Protein AF-0000000073278052 (afdb_homodimer)

Organism: Clostridium novyi (strain NT) (NCBI:txid386415)

Sequence (400 aa):
MNHIVDIFSGRNGESINKLKRSAVMILLIEEENDLYLILEKRALTLRKQPGDISLPGGGIEIGETPRQAAIRETFEELNIEKENIEVIGEMDYFITSFDSVIYPFVGTIKNFNGFPNRNEDEVAEVFKVPVKFFLENKPEEHEVLIKQHFKEDFPFDKIVNGKNYKFSQKTFNQYFYTYNEHVIWGITATILKRFADLIKMNHIVDIFSGRNGESINKLKRSAVMILLIEEENDLYLILEKRALTLRKQPGDISLPGGGIEIGETPRQAAIRETFEELNIEKENIEVIGEMDYFITSFDSVIYPFVGTIKNFNGFPNRNEDEVAEVFKVPVKFFLENKPEEHEVLIKQHFKEDFPFDKIVNGKNYKFSQKTFNQYFYTYNEHVIWGITATILKRFADLIK

Secondary structure (DSSP, 8-state):
-HHHHHHHTTPPP-BSS--EEEEEEEEEEEETTEEEEEEEEEPTT-SSSTT-EE-SEEEPPTT--HHHHHHHHHHHHH---GGGEEEEEEPPBEE-TTSEEEEEEEEEETT----TT--TTTEEEEEEEEHHHHHH-PPEEEEEEEEEEE-TT--GGGSTTGGG----EEEEEEEEEEETTEEEEHHHHHHHHHHHHHH-/-HHHHHHHTTPPP-BSS--EEEEEEEEEEEETTEEEEEEEEEPTT-SSSTT-EE-SEEEPPTT--HHHHHHHHHHHHH---GGGEEEEEEPPBEEETTTEEEEEEEEEETT----TT--TTTEEEEEEEEHHHHHH-PPEEEEEEEEEEE-TT--GGGSTTGGG----EEEEEEEEEEETTEEEEHHHHHHHHHHHHHH-

Structure (mmCIF, N/CA/C/O backbone):
data_AF-0000000073278052-model_v1
#
loop_
_entity.id
_entity.type
_entity.pdbx_description
1 polymer 'Phosphohydrolase (MutT family protein)'
#
loop_
_atom_site.group_PDB
_atom_site.id
_atom_site.type_symbol
_atom_site.label_atom_id
_atom_site.label_alt_id
_atom_site.label_comp_id
_atom_site.label_asym_id
_atom_site.label_entity_id
_atom_site.label_seq_id
_atom_site.pdbx_PDB_ins_code
_atom_site.Cartn_x
_atom_site.Cartn_y
_atom_site.Cartn_z
_atom_site.occupancy
_atom_site.B_iso_or_equiv
_atom_site.auth_seq_id
_atom_site.auth_comp_id
_atom_site.auth_asym_id
_atom_site.auth_atom_id
_atom_site.pdbx_PDB_model_num
ATOM 1 N N . MET A 1 1 ? 13.352 -20.641 -23.266 1 83.31 1 MET A N 1
ATOM 2 C CA . MET A 1 1 ? 14.133 -20.266 -22.094 1 83.31 1 MET A CA 1
ATOM 3 C C . MET A 1 1 ? 15.039 -19.062 -22.391 1 83.31 1 MET A C 1
ATOM 5 O O . MET A 1 1 ? 15.086 -18.109 -21.609 1 83.31 1 MET A O 1
ATOM 9 N N . ASN A 1 2 ? 15.594 -19.047 -23.562 1 72 2 ASN A N 1
ATOM 10 C CA . ASN A 1 2 ? 16.516 -17.969 -23.906 1 72 2 ASN A CA 1
ATOM 11 C C . ASN A 1 2 ? 15.812 -16.609 -23.938 1 72 2 ASN A C 1
ATOM 13 O O . ASN A 1 2 ? 16.359 -15.617 -23.438 1 72 2 ASN A O 1
ATOM 17 N N . HIS A 1 3 ? 14.648 -16.641 -24.469 1 79.19 3 HIS A N 1
ATOM 18 C CA . HIS A 1 3 ? 13.867 -15.406 -24.516 1 79.19 3 HIS A CA 1
ATOM 19 C C . HIS A 1 3 ? 13.531 -14.891 -23.125 1 79.19 3 HIS A C 1
ATOM 21 O O . HIS A 1 3 ? 13.656 -13.695 -22.844 1 79.19 3 HIS A O 1
ATOM 27 N N . ILE A 1 4 ? 13.258 -15.75 -22.25 1 79.12 4 ILE A N 1
ATOM 28 C CA . ILE A 1 4 ? 12.891 -15.398 -20.891 1 79.12 4 ILE A CA 1
ATOM 29 C C . ILE A 1 4 ? 14.117 -14.875 -20.141 1 79.12 4 ILE A C 1
ATOM 31 O O . ILE A 1 4 ? 14.039 -13.891 -19.406 1 79.12 4 ILE A O 1
ATOM 35 N N . VAL A 1 5 ? 15.242 -15.523 -20.375 1 76.56 5 VAL A N 1
ATOM 36 C CA . VAL A 1 5 ? 16.5 -15.094 -19.766 1 76.56 5 VAL A CA 1
ATOM 37 C C . VAL A 1 5 ? 16.828 -13.672 -20.219 1 76.56 5 VAL A C 1
ATOM 39 O O . VAL A 1 5 ? 17.219 -12.828 -19.391 1 76.56 5 VAL A O 1
ATOM 42 N N . ASP A 1 6 ? 16.547 -13.414 -21.438 1 77.06 6 ASP A N 1
ATOM 43 C CA . ASP A 1 6 ? 16.844 -12.094 -22 1 77.06 6 ASP A CA 1
ATOM 44 C C . ASP A 1 6 ? 15.969 -11.023 -21.359 1 77.06 6 ASP A C 1
ATOM 46 O O . ASP A 1 6 ? 16.422 -9.898 -21.125 1 77.06 6 ASP A O 1
ATOM 50 N N . ILE A 1 7 ? 14.805 -11.398 -21.062 1 77 7 ILE A N 1
ATOM 51 C CA . ILE A 1 7 ? 13.844 -10.445 -20.531 1 77 7 ILE A CA 1
ATOM 52 C C . ILE A 1 7 ? 14.156 -10.156 -19.062 1 77 7 ILE A C 1
ATOM 54 O O . ILE A 1 7 ? 14.078 -9.008 -18.609 1 77 7 ILE A O 1
ATOM 58 N N . PHE A 1 8 ? 14.539 -11.117 -18.344 1 79.62 8 PHE A N 1
ATOM 59 C CA . PHE A 1 8 ? 14.555 -10.961 -16.891 1 79.62 8 PHE A CA 1
ATOM 60 C C . PHE A 1 8 ? 15.984 -10.875 -16.375 1 79.62 8 PHE A C 1
ATOM 62 O O . PHE A 1 8 ? 16.203 -10.492 -15.227 1 79.62 8 PHE A O 1
ATOM 69 N N . SER A 1 9 ? 16.875 -11.266 -17.297 1 73 9 SER A N 1
ATOM 70 C CA . SER A 1 9 ? 18.25 -11.195 -16.844 1 73 9 SER A CA 1
ATOM 71 C C . SER A 1 9 ? 18.656 -9.758 -16.516 1 73 9 SER A C 1
ATOM 73 O O . SER A 1 9 ? 18.5 -8.859 -17.359 1 73 9 SER A O 1
ATOM 75 N N . GLY A 1 10 ? 19.016 -9.508 -15.328 1 67.94 10 GLY A N 1
ATOM 76 C CA . GLY A 1 10 ? 19.484 -8.188 -14.93 1 67.94 10 GLY A CA 1
ATOM 77 C C . GLY A 1 10 ? 18.344 -7.215 -14.664 1 67.94 10 GLY A C 1
ATOM 78 O O . GLY A 1 10 ? 18.578 -6.023 -14.453 1 67.94 10 GLY A O 1
ATOM 79 N N . ARG A 1 11 ? 17.156 -7.688 -14.906 1 70.19 11 ARG A N 1
ATOM 80 C CA . ARG A 1 11 ? 16.016 -6.82 -14.672 1 70.19 11 ARG A CA 1
ATOM 81 C C . ARG A 1 11 ? 15.852 -6.508 -13.188 1 70.19 11 ARG A C 1
ATOM 83 O O . ARG A 1 11 ? 15.977 -7.398 -12.344 1 70.19 11 ARG A O 1
ATOM 90 N N . ASN A 1 12 ? 15.797 -5.125 -12.883 1 66.38 12 ASN A N 1
ATOM 91 C CA . ASN A 1 12 ? 15.438 -4.711 -11.531 1 66.38 12 ASN A CA 1
ATOM 92 C C . ASN A 1 12 ? 13.938 -4.484 -11.383 1 66.38 12 ASN A C 1
ATOM 94 O O . ASN A 1 12 ? 13.344 -3.74 -12.164 1 66.38 12 ASN A O 1
ATOM 98 N N . GLY A 1 13 ? 13.367 -5.199 -10.539 1 69.69 13 GLY A N 1
ATOM 99 C CA . GLY A 1 13 ? 11.93 -5.09 -10.328 1 69.69 13 GLY A CA 1
ATOM 100 C C . GLY A 1 13 ? 11.5 -3.699 -9.898 1 69.69 13 GLY A C 1
ATOM 101 O O . GLY A 1 13 ? 12.211 -3.023 -9.148 1 69.69 13 GLY A O 1
ATOM 102 N N . GLU A 1 14 ? 10.438 -3.223 -10.531 1 70.81 14 GLU A N 1
ATOM 103 C CA . GLU A 1 14 ? 9.797 -1.98 -10.109 1 70.81 14 GLU A CA 1
ATOM 104 C C . GLU A 1 14 ? 8.422 -2.244 -9.5 1 70.81 14 GLU A C 1
ATOM 106 O O . GLU A 1 14 ? 7.953 -3.385 -9.484 1 70.81 14 GLU A O 1
ATOM 111 N N . SER A 1 15 ? 7.898 -1.279 -8.852 1 71.81 15 SER A N 1
ATOM 112 C CA . SER A 1 15 ? 6.562 -1.442 -8.297 1 71.81 15 SER A CA 1
ATOM 113 C C . SER A 1 15 ? 5.508 -1.551 -9.391 1 71.81 15 SER A C 1
ATOM 115 O O . SER A 1 15 ? 5.543 -0.801 -10.367 1 71.81 15 SER A O 1
ATOM 117 N N . ILE A 1 16 ? 4.738 -2.492 -9.266 1 70.5 16 ILE A N 1
ATOM 118 C CA . ILE A 1 16 ? 3.639 -2.686 -10.203 1 70.5 16 ILE A CA 1
ATOM 119 C C . ILE A 1 16 ? 2.561 -1.63 -9.961 1 70.5 16 ILE A C 1
ATOM 121 O O . ILE A 1 16 ? 1.947 -1.134 -10.914 1 70.5 16 ILE A O 1
ATOM 125 N N . ASN A 1 17 ? 2.535 -1.277 -8.664 1 74.62 17 ASN A N 1
ATOM 126 C CA . ASN A 1 17 ? 1.519 -0.282 -8.336 1 74.62 17 ASN A CA 1
ATOM 127 C C . ASN A 1 17 ? 1.872 1.089 -8.906 1 74.62 17 ASN A C 1
ATOM 129 O O . ASN A 1 17 ? 3.031 1.503 -8.867 1 74.62 17 ASN A O 1
ATOM 133 N N . LYS A 1 18 ? 0.975 1.658 -9.656 1 82.56 18 LYS A N 1
ATOM 134 C CA . LYS A 1 18 ? 1.099 3.086 -9.938 1 82.56 18 LYS A CA 1
ATOM 135 C C . LYS A 1 18 ? 0.653 3.924 -8.742 1 82.56 18 LYS A C 1
ATOM 137 O O . LYS A 1 18 ? -0.519 4.289 -8.641 1 82.56 18 LYS A O 1
ATOM 142 N N . LEU A 1 19 ? 1.589 4.18 -7.879 1 88.06 19 LEU A N 1
ATOM 143 C CA . LEU A 1 19 ? 1.278 4.895 -6.645 1 88.06 19 LEU A CA 1
ATOM 144 C C . LEU A 1 19 ? 1.277 6.402 -6.879 1 88.06 19 LEU A C 1
ATOM 146 O O . LEU A 1 19 ? 2.201 6.941 -7.496 1 88.06 19 LEU A O 1
ATOM 150 N N . LYS A 1 20 ? 0.217 7.105 -6.512 1 93.31 20 LYS A N 1
ATOM 151 C CA . LYS A 1 20 ? 0.249 8.562 -6.422 1 93.31 20 LYS A CA 1
ATOM 152 C C . LYS A 1 20 ? 1.218 9.031 -5.34 1 93.31 20 LYS A C 1
ATOM 154 O O . LYS A 1 20 ? 1.174 8.539 -4.211 1 93.31 20 LYS A O 1
ATOM 159 N N . ARG A 1 21 ? 2.135 9.891 -5.723 1 95.19 21 ARG A N 1
ATOM 160 C CA . ARG A 1 21 ? 3.148 10.359 -4.785 1 95.19 21 ARG A CA 1
ATOM 161 C C . ARG A 1 21 ? 2.904 11.812 -4.398 1 95.19 21 ARG A C 1
ATOM 163 O O . ARG A 1 21 ? 2.727 12.672 -5.266 1 95.19 21 ARG A O 1
ATOM 170 N N . SER A 1 22 ? 2.859 12.047 -3.139 1 97.44 22 SER A N 1
ATOM 171 C CA . SER A 1 22 ? 2.676 13.406 -2.637 1 97.44 22 SER A CA 1
ATOM 172 C C . SER A 1 22 ? 3.68 13.734 -1.535 1 97.44 22 SER A C 1
ATOM 174 O O . SER A 1 22 ? 4.223 12.828 -0.898 1 97.44 22 SER A O 1
ATOM 176 N N . ALA A 1 23 ? 3.959 14.938 -1.367 1 97.5 23 ALA A N 1
ATOM 177 C CA . ALA A 1 23 ? 4.84 15.43 -0.311 1 97.5 23 ALA A CA 1
ATOM 178 C C . ALA A 1 23 ? 4.184 16.578 0.457 1 97.5 23 ALA A C 1
ATOM 180 O O . ALA A 1 23 ? 3.477 17.391 -0.128 1 97.5 23 ALA A O 1
ATOM 181 N N . VAL A 1 24 ? 4.434 16.547 1.756 1 98.06 24 VAL A N 1
ATOM 182 C CA . VAL A 1 24 ? 3.857 17.578 2.602 1 98.06 24 VAL A CA 1
ATOM 183 C C . VAL A 1 24 ? 4.93 18.141 3.527 1 98.06 24 VAL A C 1
ATOM 185 O O . VAL A 1 24 ? 5.977 17.531 3.727 1 98.06 24 VAL A O 1
ATOM 188 N N . MET A 1 25 ? 4.688 19.344 4.094 1 97 25 MET A N 1
ATOM 189 C CA . MET A 1 25 ? 5.668 20.047 4.91 1 97 25 MET A CA 1
ATOM 190 C C . MET A 1 25 ? 5.078 20.438 6.262 1 97 25 MET A C 1
ATOM 192 O O . MET A 1 25 ? 4.07 21.156 6.316 1 97 25 MET A O 1
ATOM 196 N N . ILE A 1 26 ? 5.641 19.844 7.312 1 97.06 26 ILE A N 1
ATOM 197 C CA . ILE A 1 26 ? 5.426 20.422 8.641 1 97.06 26 ILE A CA 1
ATOM 198 C C . ILE A 1 26 ? 6.27 21.672 8.797 1 97.06 26 ILE A C 1
ATOM 200 O O . ILE A 1 26 ? 7.457 21.594 9.125 1 97.06 26 ILE A O 1
ATOM 204 N N . LEU A 1 27 ? 5.668 22.75 8.617 1 95.62 27 LEU A N 1
ATOM 205 C CA . LEU A 1 27 ? 6.355 24.047 8.641 1 95.62 27 LEU A CA 1
ATOM 206 C C . LEU A 1 27 ? 6.316 24.656 10.031 1 95.62 27 LEU A C 1
ATOM 208 O O . LEU A 1 27 ? 5.242 24.922 10.57 1 95.62 27 LEU A O 1
ATOM 212 N N . LEU A 1 28 ? 7.508 24.891 10.594 1 95.19 28 LEU A N 1
ATOM 213 C CA . LEU A 1 28 ? 7.629 25.359 11.969 1 95.19 28 LEU A CA 1
ATOM 214 C C . LEU A 1 28 ? 8.086 26.812 11.992 1 95.19 28 LEU A C 1
ATOM 216 O O . LEU A 1 28 ? 8.945 27.219 11.203 1 95.19 28 LEU A O 1
ATOM 220 N N . ILE A 1 29 ? 7.484 27.516 12.875 1 92.38 29 ILE A N 1
ATOM 221 C CA . ILE A 1 29 ? 7.914 28.891 13.117 1 92.38 29 ILE A CA 1
ATOM 222 C C . ILE A 1 29 ? 8.039 29.125 14.617 1 92.38 29 ILE A C 1
ATOM 224 O O . ILE A 1 29 ? 7.297 28.547 15.414 1 92.38 29 ILE A O 1
ATOM 228 N N . GLU A 1 30 ? 8.969 29.953 14.969 1 89.75 30 GLU A N 1
ATOM 229 C CA . GLU A 1 30 ? 9.164 30.344 16.359 1 89.75 30 GLU A CA 1
ATOM 230 C C . GLU A 1 30 ? 8.656 31.766 16.625 1 89.75 30 GLU A C 1
ATOM 232 O O . GLU A 1 30 ? 8.992 32.688 15.883 1 89.75 30 GLU A O 1
ATOM 237 N N . GLU A 1 31 ? 7.762 31.859 17.547 1 87.69 31 GLU A N 1
ATOM 238 C CA . GLU A 1 31 ? 7.266 33.156 18 1 87.69 31 GLU A CA 1
ATOM 239 C C . GLU A 1 31 ? 7.266 33.25 19.531 1 87.69 31 GLU A C 1
ATOM 241 O O . GLU A 1 31 ? 6.66 32.406 20.203 1 87.69 31 GLU A O 1
ATOM 246 N N . GLU A 1 32 ? 7.922 34.344 20.094 1 87.38 32 GLU A N 1
ATOM 247 C CA . GLU A 1 32 ? 7.945 34.625 21.531 1 87.38 32 GLU A CA 1
ATOM 248 C C . GLU A 1 32 ? 8.352 33.375 22.312 1 87.38 32 GLU A C 1
ATOM 250 O O . GLU A 1 32 ? 7.684 33 23.281 1 87.38 32 GLU A O 1
ATOM 255 N N . ASN A 1 33 ? 9.25 32.656 21.859 1 85.88 33 ASN A N 1
ATOM 256 C CA . ASN A 1 33 ? 9.867 31.516 22.5 1 85.88 33 ASN A CA 1
ATOM 257 C C . ASN A 1 33 ? 8.969 30.281 22.453 1 85.88 33 ASN A C 1
ATOM 259 O O . ASN A 1 33 ? 9.156 29.344 23.234 1 85.88 33 ASN A O 1
ATOM 263 N N . ASP A 1 34 ? 7.922 30.438 21.641 1 91.75 34 ASP A N 1
ATOM 264 C CA . ASP A 1 34 ? 7.078 29.266 21.406 1 91.75 34 ASP A CA 1
ATOM 265 C C . ASP A 1 34 ? 7.184 28.781 19.969 1 91.75 34 ASP A C 1
ATOM 267 O O . ASP A 1 34 ? 7.441 29.578 19.062 1 91.75 34 ASP A O 1
ATOM 271 N N . LEU A 1 35 ? 7.02 27.484 19.844 1 94 35 LEU A N 1
ATOM 272 C CA . LEU A 1 35 ? 7.074 26.859 18.516 1 94 35 LEU A CA 1
ATOM 273 C C . LEU A 1 35 ? 5.676 26.578 17.984 1 94 35 LEU A C 1
ATOM 275 O O . LEU A 1 35 ? 4.824 26.062 18.719 1 94 35 LEU A O 1
ATOM 279 N N . TYR A 1 36 ? 5.457 27.031 16.75 1 95.12 36 TYR A N 1
ATOM 280 C CA . TYR A 1 36 ? 4.172 26.812 16.109 1 95.12 36 TYR A CA 1
ATOM 281 C C . TYR A 1 36 ? 4.344 26.047 14.797 1 95.12 36 TYR A C 1
ATOM 283 O O . TYR A 1 36 ? 5.422 26.062 14.203 1 95.12 36 TYR A O 1
ATOM 291 N N . LEU A 1 37 ? 3.328 25.297 14.406 1 96 37 LEU A N 1
ATOM 292 C CA . LEU A 1 37 ? 3.311 24.734 13.055 1 96 37 LEU A CA 1
ATOM 293 C C . LEU A 1 37 ? 2.15 25.312 12.25 1 96 37 LEU A C 1
ATOM 295 O O . LEU A 1 37 ? 1.126 25.703 12.812 1 96 37 LEU A O 1
ATOM 299 N N . ILE A 1 38 ? 2.324 25.359 10.938 1 95.81 38 ILE A N 1
ATOM 300 C CA . ILE A 1 38 ? 1.392 26.016 10.023 1 95.81 38 ILE A CA 1
ATOM 301 C C . ILE A 1 38 ? 0.463 24.984 9.398 1 95.81 38 ILE A C 1
ATOM 303 O O . ILE A 1 38 ? 0.918 23.938 8.922 1 95.81 38 ILE A O 1
ATOM 307 N N . LEU A 1 39 ? -0.826 25.25 9.422 1 97.56 39 LEU A N 1
ATOM 308 C CA . LEU A 1 39 ? -1.84 24.422 8.766 1 97.56 39 LEU A CA 1
ATOM 309 C C . LEU A 1 39 ? -2.703 25.266 7.836 1 97.56 39 LEU A C 1
ATOM 311 O O . LEU A 1 39 ? -2.77 26.484 7.977 1 97.56 39 LEU A O 1
ATOM 315 N N . GLU A 1 40 ? -3.268 24.594 6.898 1 97.06 40 GLU A N 1
ATOM 316 C CA . GLU A 1 40 ? -4.148 25.234 5.926 1 97.06 40 GLU A CA 1
ATOM 317 C C . GLU A 1 40 ? -5.516 24.562 5.891 1 97.06 40 GLU A C 1
ATOM 319 O O . GLU A 1 40 ? -5.621 23.344 6.086 1 97.06 40 GLU A O 1
ATOM 324 N N . LYS A 1 41 ? -6.504 25.406 5.691 1 96.94 41 LYS A N 1
ATOM 325 C CA . LYS A 1 41 ? -7.82 24.891 5.324 1 96.94 41 LYS A CA 1
ATOM 326 C C . LYS A 1 41 ? -8.031 24.938 3.814 1 96.94 41 LYS A C 1
ATOM 328 O O . LYS A 1 41 ? -7.883 25.984 3.193 1 96.94 41 LYS A O 1
ATOM 333 N N . ARG A 1 42 ? -8.344 23.781 3.262 1 96.38 42 ARG A N 1
ATOM 334 C CA . ARG A 1 42 ? -8.539 23.719 1.816 1 96.38 42 ARG A CA 1
ATOM 335 C C . ARG A 1 42 ? -9.805 24.453 1.398 1 96.38 42 ARG A C 1
ATOM 337 O O . ARG A 1 42 ? -10.82 24.375 2.086 1 96.38 42 ARG A O 1
ATOM 344 N N . ALA A 1 43 ? -9.688 25.094 0.263 1 95.19 43 ALA A N 1
ATOM 345 C CA . ALA A 1 43 ? -10.844 25.828 -0.246 1 95.19 43 ALA A CA 1
ATOM 346 C C . ALA A 1 43 ? -12.023 24.891 -0.477 1 95.19 43 ALA A C 1
ATOM 348 O O . ALA A 1 43 ? -11.844 23.734 -0.885 1 95.19 43 ALA A O 1
ATOM 349 N N . LEU A 1 44 ? -13.203 25.391 -0.249 1 93.12 44 LEU A N 1
ATOM 350 C CA . LEU A 1 44 ? -14.406 24.578 -0.37 1 93.12 44 LEU A CA 1
ATOM 351 C C . LEU A 1 44 ? -14.703 24.25 -1.831 1 93.12 44 LEU A C 1
ATOM 353 O O . LEU A 1 44 ? -15.461 23.328 -2.125 1 93.12 44 LEU A O 1
ATOM 357 N N . THR A 1 45 ? -14.078 25 -2.67 1 90.94 45 THR A N 1
ATOM 358 C CA . THR A 1 45 ? -14.344 24.844 -4.098 1 90.94 45 THR A CA 1
ATOM 359 C C . THR A 1 45 ? -13.531 23.703 -4.68 1 90.94 45 THR A C 1
ATOM 361 O O . THR A 1 45 ? -13.766 23.266 -5.809 1 90.94 45 THR A O 1
ATOM 364 N N . LEU A 1 46 ? -12.602 23.234 -3.912 1 90.88 46 LEU A N 1
ATOM 365 C CA . LEU A 1 46 ? -11.758 22.141 -4.395 1 90.88 46 LEU A CA 1
ATOM 366 C C . LEU A 1 46 ? -12.562 20.859 -4.543 1 90.88 46 LEU A C 1
ATOM 368 O O . LEU A 1 46 ? -13.508 20.625 -3.781 1 90.88 46 LEU A O 1
ATOM 372 N N . ARG A 1 47 ? -12.203 20.094 -5.527 1 85.06 47 ARG A N 1
ATOM 373 C CA . ARG A 1 47 ? -12.852 18.812 -5.793 1 85.06 47 ARG A CA 1
ATOM 374 C C . ARG A 1 47 ? -12.461 17.766 -4.758 1 85.06 47 ARG A C 1
ATOM 376 O O . ARG A 1 47 ? -13.297 16.984 -4.301 1 85.06 47 ARG A O 1
ATOM 383 N N . LYS A 1 48 ? -11.25 17.875 -4.332 1 87.69 48 LYS A N 1
ATOM 384 C CA . LYS A 1 48 ? -10.742 16.875 -3.404 1 87.69 48 LYS A CA 1
ATOM 385 C C . LYS A 1 48 ? -10.602 17.453 -1.997 1 87.69 48 LYS A C 1
ATOM 387 O O . LYS A 1 48 ? -9.938 18.469 -1.8 1 87.69 48 LYS A O 1
ATOM 392 N N . GLN A 1 49 ? -11.234 16.797 -1.043 1 93.88 49 GLN A N 1
ATOM 393 C CA . GLN A 1 49 ? -11.117 17.078 0.381 1 93.88 49 GLN A CA 1
ATOM 394 C C . GLN A 1 49 ? -11.375 18.562 0.663 1 93.88 49 GLN A C 1
ATOM 396 O O . GLN A 1 49 ? -10.578 19.219 1.327 1 93.88 49 GLN A O 1
ATOM 401 N N . PRO A 1 50 ? -12.57 19.016 0.188 1 94.94 50 PRO A N 1
ATOM 402 C CA . PRO A 1 50 ? -12.906 20.422 0.442 1 94.94 50 PRO A CA 1
ATOM 403 C C . PRO A 1 50 ? -13.078 20.734 1.928 1 94.94 50 PRO A C 1
ATOM 405 O O . PRO A 1 50 ? -13.797 20.016 2.633 1 94.94 50 PRO A O 1
ATOM 408 N N . GLY A 1 51 ? -12.383 21.766 2.318 1 95.75 51 GLY A N 1
ATOM 409 C CA . GLY A 1 51 ? -12.555 22.25 3.674 1 95.75 51 GLY A CA 1
ATOM 410 C C . GLY A 1 51 ? -11.711 21.516 4.691 1 95.75 51 GLY A C 1
ATOM 411 O O . GLY A 1 51 ? -11.695 21.875 5.871 1 95.75 51 GLY A O 1
ATOM 412 N N . ASP A 1 52 ? -11.023 20.516 4.25 1 97.25 52 ASP A N 1
ATOM 413 C CA . ASP A 1 52 ? -10.164 19.766 5.164 1 97.25 52 ASP A CA 1
ATOM 414 C C . ASP A 1 52 ? -8.969 20.625 5.598 1 97.25 52 ASP A C 1
ATOM 416 O O . ASP A 1 52 ? -8.484 21.453 4.836 1 97.25 52 ASP A O 1
ATOM 420 N N . ILE A 1 53 ? -8.562 20.406 6.809 1 98.06 53 ILE A N 1
ATOM 421 C CA . ILE A 1 53 ? -7.309 20.984 7.273 1 98.06 53 ILE A CA 1
ATOM 422 C C . ILE A 1 53 ? -6.137 20.125 6.805 1 98.06 53 ILE A C 1
ATOM 424 O O . ILE A 1 53 ? -6.188 18.906 6.891 1 98.06 53 ILE A O 1
ATOM 428 N N . SER A 1 54 ? -5.133 20.766 6.312 1 97.88 54 SER A N 1
ATOM 429 C CA . SER A 1 54 ? -4.008 20.016 5.766 1 97.88 54 SER A CA 1
ATOM 430 C C . SER A 1 54 ? -2.686 20.719 6.027 1 97.88 54 SER A C 1
ATOM 432 O O . SER A 1 54 ? -2.674 21.875 6.449 1 97.88 54 SER A O 1
ATOM 434 N N . LEU A 1 55 ? -1.613 19.984 5.84 1 98.12 55 LEU A N 1
ATOM 435 C CA . LEU A 1 55 ? -0.275 20.547 5.707 1 98.12 55 LEU A CA 1
ATOM 436 C C . LEU A 1 55 ? -0.042 21.062 4.289 1 98.12 55 LEU A C 1
ATOM 438 O O . LEU A 1 55 ? -0.601 20.531 3.332 1 98.12 55 LEU A O 1
ATOM 442 N N . PRO A 1 56 ? 0.742 22.141 4.203 1 97.06 56 PRO A N 1
ATOM 443 C CA . PRO A 1 56 ? 1.138 22.469 2.832 1 97.06 56 PRO A CA 1
ATOM 444 C C . PRO A 1 56 ? 1.76 21.281 2.098 1 97.06 56 PRO A C 1
ATOM 446 O O . PRO A 1 56 ? 2.545 20.531 2.684 1 97.06 56 PRO A O 1
ATOM 449 N N . GLY A 1 57 ? 1.392 21.078 0.931 1 97 57 GLY A N 1
ATOM 450 C CA . GLY A 1 57 ? 1.893 19.938 0.173 1 97 57 GLY A CA 1
ATOM 451 C C . GLY A 1 57 ? 1.041 19.609 -1.038 1 97 57 GLY A C 1
ATOM 452 O O . GLY A 1 57 ? 0.075 20.312 -1.336 1 97 57 GLY A O 1
ATOM 453 N N . GLY A 1 58 ? 1.426 18.562 -1.734 1 96.81 58 GLY A N 1
ATOM 454 C CA . GLY A 1 58 ? 0.716 18.156 -2.934 1 96.81 58 GLY A CA 1
ATOM 455 C C . GLY A 1 58 ? 1.431 17.062 -3.705 1 96.81 58 GLY A C 1
ATOM 456 O O . GLY A 1 58 ? 2.361 16.438 -3.191 1 96.81 58 GLY A O 1
ATOM 457 N N . GLY A 1 59 ? 0.942 16.891 -4.914 1 96.88 59 GLY A N 1
ATOM 458 C CA . GLY A 1 59 ? 1.487 15.844 -5.762 1 96.88 59 GLY A CA 1
ATOM 459 C C . GLY A 1 59 ? 2.9 16.141 -6.234 1 96.88 59 GLY A C 1
ATOM 460 O O . GLY A 1 59 ? 3.244 17.281 -6.512 1 96.88 59 GLY A O 1
ATOM 461 N N . ILE A 1 60 ? 3.641 15.062 -6.32 1 96.88 60 ILE A N 1
ATOM 462 C CA . ILE A 1 60 ? 4.996 15.156 -6.855 1 96.88 60 ILE A CA 1
ATOM 463 C C . ILE A 1 60 ? 4.949 15.086 -8.383 1 96.88 60 ILE A C 1
ATOM 465 O O . ILE A 1 60 ? 4.371 14.164 -8.953 1 96.88 60 ILE A O 1
ATOM 469 N N . GLU A 1 61 ? 5.488 16.031 -9.062 1 95.81 61 GLU A N 1
ATOM 470 C CA . GLU A 1 61 ? 5.516 16.062 -10.516 1 95.81 61 GLU A CA 1
ATOM 471 C C . GLU A 1 61 ? 6.641 15.203 -11.078 1 95.81 61 GLU A C 1
ATOM 473 O O . GLU A 1 61 ? 7.562 14.82 -10.344 1 95.81 61 GLU A O 1
ATOM 478 N N . ILE A 1 62 ? 6.598 14.953 -12.328 1 92.5 62 ILE A N 1
ATOM 479 C CA . ILE A 1 62 ? 7.602 14.117 -12.977 1 92.5 62 ILE A CA 1
ATOM 480 C C . ILE A 1 62 ? 8.969 14.797 -12.898 1 92.5 62 ILE A C 1
ATOM 482 O O . ILE A 1 62 ? 9.094 15.984 -13.195 1 92.5 62 ILE A O 1
ATOM 486 N N . GLY A 1 63 ? 9.984 13.984 -12.391 1 92.38 63 GLY A N 1
ATOM 487 C CA . GLY A 1 63 ? 11.344 14.492 -12.336 1 92.38 63 GLY A CA 1
ATOM 488 C C . GLY A 1 63 ? 11.648 15.258 -11.062 1 92.38 63 GLY A C 1
ATOM 489 O O . GLY A 1 63 ? 12.781 15.68 -10.836 1 92.38 63 GLY A O 1
ATOM 490 N N . GLU A 1 64 ? 10.672 15.352 -10.281 1 94.38 64 GLU A N 1
ATOM 491 C CA . GLU A 1 64 ? 10.781 16.094 -9.031 1 94.38 64 GLU A CA 1
ATOM 492 C C . GLU A 1 64 ? 10.992 15.172 -7.844 1 94.38 64 GLU A C 1
ATOM 494 O O . GLU A 1 64 ? 10.375 14.109 -7.758 1 94.38 64 GLU A O 1
ATOM 499 N N . THR A 1 65 ? 11.969 15.531 -6.965 1 94.25 65 THR A N 1
ATOM 500 C CA . THR A 1 65 ? 12.078 14.797 -5.707 1 94.25 65 THR A CA 1
ATOM 501 C C . THR A 1 65 ? 10.945 15.188 -4.758 1 94.25 65 THR A C 1
ATOM 503 O O . THR A 1 65 ? 10.344 16.25 -4.906 1 94.25 65 THR A O 1
ATOM 506 N N . PRO A 1 66 ? 10.664 14.305 -3.77 1 94.81 66 PRO A N 1
ATOM 507 C CA . PRO A 1 66 ? 9.648 14.664 -2.773 1 94.81 66 PRO A CA 1
ATOM 508 C C . PRO A 1 66 ? 9.953 15.984 -2.07 1 94.81 66 PRO A C 1
ATOM 510 O O . PRO A 1 66 ? 9.047 16.797 -1.852 1 94.81 66 PRO A O 1
ATOM 513 N N . ARG A 1 67 ? 11.195 16.188 -1.731 1 94.5 67 ARG A N 1
ATOM 514 C CA . ARG A 1 67 ? 11.602 17.422 -1.065 1 94.5 67 ARG A CA 1
ATOM 515 C C . ARG A 1 67 ? 11.289 18.641 -1.93 1 94.5 67 ARG A C 1
ATOM 517 O O . ARG A 1 67 ? 10.742 19.625 -1.442 1 94.5 67 ARG A O 1
ATOM 524 N N . GLN A 1 68 ? 11.617 18.531 -3.201 1 96.44 68 GLN A N 1
ATOM 525 C CA . GLN A 1 68 ? 11.344 19.625 -4.137 1 96.44 68 GLN A CA 1
ATOM 526 C C . GLN A 1 68 ? 9.852 19.891 -4.238 1 96.44 68 GLN A C 1
ATOM 528 O O . GLN A 1 68 ? 9.43 21.062 -4.289 1 96.44 68 GLN A O 1
ATOM 533 N N . ALA A 1 69 ? 9.07 18.859 -4.309 1 97.38 69 ALA A N 1
ATOM 534 C CA . ALA A 1 69 ? 7.613 18.984 -4.391 1 97.38 69 ALA A CA 1
ATOM 535 C C . ALA A 1 69 ? 7.059 19.688 -3.152 1 97.38 69 ALA A C 1
ATOM 537 O O . ALA A 1 69 ? 6.207 20.562 -3.258 1 97.38 69 ALA A O 1
ATOM 538 N N . ALA A 1 70 ? 7.551 19.266 -1.976 1 96.69 70 ALA A N 1
ATOM 539 C CA . ALA A 1 70 ? 7.098 19.875 -0.726 1 96.69 70 ALA A CA 1
ATOM 540 C C . ALA A 1 70 ? 7.371 21.375 -0.712 1 96.69 70 ALA A C 1
ATOM 542 O O . ALA A 1 70 ? 6.508 22.156 -0.317 1 96.69 70 ALA A O 1
ATOM 543 N N . ILE A 1 71 ? 8.539 21.766 -1.177 1 96.62 71 ILE A N 1
ATOM 544 C CA . ILE A 1 71 ? 8.938 23.172 -1.21 1 96.62 71 ILE A CA 1
ATOM 545 C C . ILE A 1 71 ? 8.086 23.922 -2.234 1 96.62 71 ILE A C 1
ATOM 547 O O . ILE A 1 71 ? 7.547 25 -1.94 1 96.62 71 ILE A O 1
ATOM 551 N N . ARG A 1 72 ? 8.008 23.359 -3.422 1 97.25 72 ARG A N 1
ATOM 552 C CA . ARG A 1 72 ? 7.234 23.984 -4.484 1 97.25 72 ARG A CA 1
ATOM 553 C C . ARG A 1 72 ? 5.785 24.203 -4.055 1 97.25 72 ARG A C 1
ATOM 555 O O . ARG A 1 72 ? 5.242 25.297 -4.215 1 97.25 72 ARG A O 1
ATOM 562 N N . GLU A 1 73 ? 5.152 23.172 -3.584 1 97.06 73 GLU A N 1
ATOM 563 C CA . GLU A 1 73 ? 3.758 23.25 -3.162 1 97.06 73 GLU A CA 1
ATOM 564 C C . GLU A 1 73 ? 3.574 24.266 -2.037 1 97.06 73 GLU A C 1
ATOM 566 O O . GLU A 1 73 ? 2.555 24.953 -1.977 1 97.06 73 GLU A O 1
ATOM 571 N N . THR A 1 74 ? 4.516 24.312 -1.104 1 94.88 74 THR A N 1
ATOM 572 C CA . THR A 1 74 ? 4.457 25.297 -0.039 1 94.88 74 THR A CA 1
ATOM 573 C C . THR A 1 74 ? 4.473 26.719 -0.617 1 94.88 74 THR A C 1
ATOM 575 O O . THR A 1 74 ? 3.711 27.578 -0.179 1 94.88 74 THR A O 1
ATOM 578 N N . PHE A 1 75 ? 5.289 26.938 -1.575 1 93.94 75 PHE A N 1
ATOM 579 C CA . PHE A 1 75 ? 5.344 28.219 -2.27 1 93.94 75 PHE A CA 1
ATOM 580 C C . PHE A 1 75 ? 4.023 28.516 -2.975 1 93.94 75 PHE A C 1
ATOM 582 O O . PHE A 1 75 ? 3.461 29.594 -2.824 1 93.94 75 PHE A O 1
ATOM 589 N N . GLU A 1 76 ? 3.543 27.578 -3.717 1 94.62 76 GLU A N 1
ATOM 590 C CA . GLU A 1 76 ? 2.324 27.766 -4.496 1 94.62 76 GLU A CA 1
ATOM 591 C C . GLU A 1 76 ? 1.131 28.062 -3.592 1 94.62 76 GLU A C 1
ATOM 593 O O . GLU A 1 76 ? 0.277 28.875 -3.932 1 94.62 76 GLU A O 1
ATOM 598 N N . GLU A 1 77 ? 1.131 27.406 -2.457 1 95.38 77 GLU A N 1
ATOM 599 C CA . GLU A 1 77 ? -0.035 27.5 -1.585 1 95.38 77 GLU A CA 1
ATOM 600 C C . GLU A 1 77 ? 0.079 28.703 -0.645 1 95.38 77 GLU A C 1
ATOM 602 O O . GLU A 1 77 ? -0.89 29.438 -0.45 1 95.38 77 GLU A O 1
ATOM 607 N N . LEU A 1 78 ? 1.27 28.969 -0.111 1 92.81 78 LEU A N 1
ATOM 608 C CA . LEU A 1 78 ? 1.421 29.953 0.961 1 92.81 78 LEU A CA 1
ATOM 609 C C . LEU A 1 78 ? 2.189 31.172 0.476 1 92.81 78 LEU A C 1
ATOM 611 O O . LEU A 1 78 ? 2.256 32.188 1.175 1 92.81 78 LEU A O 1
ATOM 615 N N . ASN A 1 79 ? 2.748 31.141 -0.645 1 91.44 79 ASN A N 1
ATOM 616 C CA . ASN A 1 79 ? 3.539 32.219 -1.241 1 91.44 79 ASN A CA 1
ATOM 617 C C . ASN A 1 79 ? 4.77 32.531 -0.397 1 91.44 79 ASN A C 1
ATOM 619 O O . ASN A 1 79 ? 5.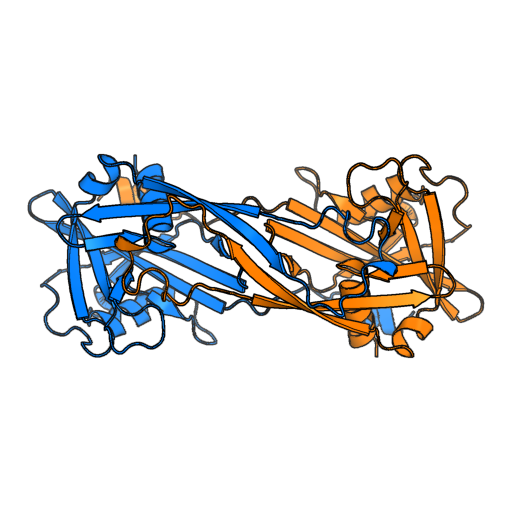145 33.688 -0.264 1 91.44 79 ASN A O 1
ATOM 623 N N . ILE A 1 80 ? 5.25 31.562 0.226 1 88.62 80 ILE A N 1
ATOM 624 C CA . ILE A 1 80 ? 6.539 31.672 0.898 1 88.62 80 ILE A CA 1
ATOM 625 C C . ILE A 1 80 ? 7.664 31.375 -0.094 1 88.62 80 ILE A C 1
ATOM 627 O O . ILE A 1 80 ? 7.719 30.297 -0.68 1 88.62 80 ILE A O 1
ATOM 631 N N . GLU A 1 81 ? 8.531 32.344 -0.186 1 88.81 81 GLU A N 1
ATOM 632 C CA . GLU A 1 81 ? 9.617 32.156 -1.15 1 88.81 81 GLU A CA 1
ATOM 633 C C . GLU A 1 81 ? 10.445 30.922 -0.831 1 88.81 81 GLU A C 1
ATOM 635 O O . GLU A 1 81 ? 10.75 30.656 0.334 1 88.81 81 GLU A O 1
ATOM 640 N N . LYS A 1 82 ? 10.859 30.203 -1.849 1 91.56 82 LYS A N 1
ATOM 641 C CA . LYS A 1 82 ? 11.57 28.938 -1.701 1 91.56 82 LYS A CA 1
ATOM 642 C C . LYS A 1 82 ? 12.867 29.125 -0.908 1 91.56 82 LYS A C 1
ATOM 644 O O . LYS A 1 82 ? 13.234 28.25 -0.108 1 91.56 82 LYS A O 1
ATOM 649 N N . GLU A 1 83 ? 13.469 30.234 -1.077 1 90.19 83 GLU A N 1
ATOM 650 C CA . GLU A 1 83 ? 14.742 30.516 -0.425 1 90.19 83 GLU A CA 1
ATOM 651 C C . GLU A 1 83 ? 14.57 30.688 1.079 1 90.19 83 GLU A C 1
ATOM 653 O O . GLU A 1 83 ? 15.531 30.578 1.842 1 90.19 83 GLU A O 1
ATOM 658 N N . ASN A 1 84 ? 13.391 30.969 1.482 1 91 84 ASN A N 1
ATOM 659 C CA . ASN A 1 84 ? 13.117 31.188 2.898 1 91 84 ASN A CA 1
ATOM 660 C C . ASN A 1 84 ? 12.727 29.891 3.596 1 91 84 ASN A C 1
ATOM 662 O O . ASN A 1 84 ? 12.625 29.844 4.824 1 91 84 ASN A O 1
ATOM 666 N N . ILE A 1 85 ? 12.5 28.875 2.822 1 91.88 85 ILE A N 1
ATOM 667 C CA . ILE A 1 85 ? 12.141 27.594 3.395 1 91.88 85 ILE A CA 1
ATOM 668 C C . ILE A 1 85 ? 13.398 26.781 3.674 1 91.88 85 ILE A C 1
ATOM 670 O O . ILE A 1 85 ? 14.203 26.531 2.77 1 91.88 85 ILE A O 1
ATOM 674 N N . GLU A 1 86 ? 13.594 26.469 4.926 1 91.19 86 GLU A N 1
ATOM 675 C CA . GLU A 1 86 ? 14.688 25.594 5.32 1 91.19 86 GLU A CA 1
ATOM 676 C C . GLU A 1 86 ? 14.164 24.219 5.723 1 91.19 86 GLU A C 1
ATOM 678 O O . GLU A 1 86 ? 13.492 24.078 6.746 1 91.19 86 GLU A O 1
ATOM 683 N N . VAL A 1 87 ? 14.516 23.219 4.98 1 92.5 87 VAL A N 1
ATOM 684 C CA . VAL A 1 87 ? 14.102 21.859 5.301 1 92.5 87 VAL A CA 1
ATOM 685 C C . VAL A 1 87 ? 15.047 21.25 6.34 1 92.5 87 VAL A C 1
ATOM 687 O O . VAL A 1 87 ? 16.266 21.188 6.121 1 92.5 87 VAL A O 1
ATOM 690 N N . ILE A 1 88 ? 14.508 20.891 7.441 1 91.19 88 ILE A N 1
ATOM 691 C CA . ILE A 1 88 ? 15.289 20.328 8.539 1 91.19 88 ILE A CA 1
ATOM 692 C C . ILE A 1 88 ? 15.547 18.844 8.266 1 91.19 88 ILE A C 1
ATOM 694 O O . ILE A 1 88 ? 16.672 18.359 8.445 1 91.19 88 ILE A O 1
ATOM 698 N N . GLY A 1 89 ? 14.445 18.109 7.906 1 89.94 89 GLY A N 1
ATOM 699 C CA . GLY A 1 89 ? 14.602 16.688 7.633 1 89.94 89 GLY A CA 1
ATOM 700 C C . GLY A 1 89 ? 13.312 16.016 7.195 1 89.94 89 GLY A C 1
ATOM 701 O O . GLY A 1 89 ? 12.281 16.688 7.039 1 89.94 89 GLY A O 1
ATOM 702 N N . GLU A 1 90 ? 13.484 14.742 6.926 1 90.94 90 GLU A N 1
ATOM 703 C CA . GLU A 1 90 ? 12.352 13.938 6.484 1 90.94 90 GLU A CA 1
ATOM 704 C C . GLU A 1 90 ? 11.766 13.133 7.641 1 90.94 90 GLU A C 1
ATOM 706 O O . GLU A 1 90 ? 12.469 12.789 8.594 1 90.94 90 GLU A O 1
ATOM 711 N N . MET A 1 91 ? 10.516 12.969 7.586 1 90.94 91 MET A N 1
ATOM 712 C CA . MET A 1 91 ? 9.844 12.016 8.469 1 90.94 91 MET A CA 1
ATOM 713 C C . MET A 1 91 ? 9.57 10.703 7.742 1 90.94 91 MET A C 1
ATOM 715 O O . MET A 1 91 ? 9.852 10.578 6.547 1 90.94 91 MET A O 1
ATOM 719 N N . ASP A 1 92 ? 9.141 9.766 8.5 1 87.94 92 ASP A N 1
ATOM 720 C CA . ASP A 1 92 ? 8.766 8.492 7.898 1 87.94 92 ASP A CA 1
ATOM 721 C C . ASP A 1 92 ? 7.609 8.664 6.914 1 87.94 92 ASP A C 1
ATOM 723 O O . ASP A 1 92 ? 6.676 9.422 7.176 1 87.94 92 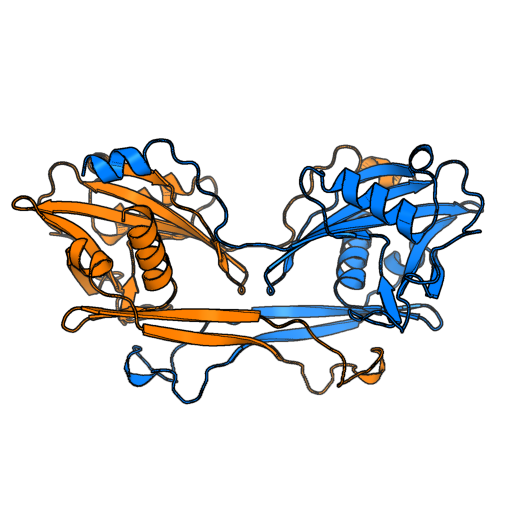ASP A O 1
ATOM 727 N N . TYR A 1 93 ? 7.781 8.109 5.734 1 89.25 93 TYR A N 1
ATOM 728 C CA . TYR A 1 93 ? 6.691 8.125 4.766 1 89.25 93 TYR A CA 1
ATOM 729 C C . TYR A 1 93 ? 5.75 6.949 4.984 1 89.25 93 TYR A C 1
ATOM 731 O O . TYR A 1 93 ? 6.086 6.004 5.699 1 89.25 93 TYR A O 1
ATOM 739 N N . PHE A 1 94 ? 4.578 7.02 4.477 1 88.44 94 PHE A N 1
ATOM 740 C CA . PHE A 1 94 ? 3.678 5.879 4.609 1 88.44 94 PHE A CA 1
ATOM 741 C C . PHE A 1 94 ? 2.863 5.684 3.334 1 88.44 94 PHE A C 1
ATOM 743 O O . PHE A 1 94 ? 2.674 6.625 2.562 1 88.44 94 PHE A O 1
ATOM 750 N N . ILE A 1 95 ? 2.512 4.5 3.072 1 90.31 95 ILE A N 1
ATOM 751 C CA . ILE A 1 95 ? 1.72 4.055 1.932 1 90.31 95 ILE A CA 1
ATOM 752 C C . ILE A 1 95 ? 0.284 3.783 2.377 1 90.31 95 ILE A C 1
ATOM 754 O O . ILE A 1 95 ? 0.056 3.098 3.375 1 90.31 95 ILE A O 1
ATOM 758 N N . THR A 1 96 ? -0.594 4.406 1.671 1 92.62 96 THR A N 1
ATOM 759 C CA . THR A 1 96 ? -1.993 4.195 2.023 1 92.62 96 THR A CA 1
ATOM 760 C C . THR A 1 96 ? -2.547 2.959 1.322 1 92.62 96 THR A C 1
ATOM 762 O O . THR A 1 96 ? -1.949 2.461 0.365 1 92.62 96 THR A O 1
ATOM 765 N N . SER A 1 97 ? -3.639 2.52 1.813 1 94 97 SER A N 1
ATOM 766 C CA . SER A 1 97 ? -4.309 1.357 1.236 1 94 97 SER A CA 1
ATOM 767 C C . SER A 1 97 ? -4.91 1.685 -0.125 1 94 97 SER A C 1
ATOM 769 O O . SER A 1 97 ? -5.461 0.808 -0.793 1 94 97 SER A O 1
ATOM 771 N N . PHE A 1 98 ? -4.781 2.9 -0.578 1 94.31 98 PHE A N 1
ATOM 772 C CA . PHE A 1 98 ? -5.469 3.348 -1.783 1 94.31 98 PHE A CA 1
ATOM 773 C C . PHE A 1 98 ? -4.477 3.885 -2.805 1 94.31 98 PHE A C 1
ATOM 775 O O . PHE A 1 98 ? -4.758 4.859 -3.504 1 94.31 98 PHE A O 1
ATOM 782 N N . ASP A 1 99 ? -3.318 3.32 -2.789 1 91.69 99 ASP A N 1
ATOM 783 C CA . ASP A 1 99 ? -2.291 3.488 -3.814 1 91.69 99 ASP A CA 1
ATOM 784 C C . ASP A 1 99 ? -1.731 4.91 -3.803 1 91.69 99 ASP A C 1
ATOM 786 O O . ASP A 1 99 ? -1.646 5.559 -4.848 1 91.69 99 ASP A O 1
ATOM 790 N N . SER A 1 100 ? -1.356 5.305 -2.617 1 93.06 100 SER A N 1
ATOM 791 C CA . SER A 1 100 ? -0.711 6.605 -2.465 1 93.06 100 SER A CA 1
ATOM 792 C C . SER A 1 100 ? 0.417 6.547 -1.441 1 93.06 100 SER A C 1
ATOM 794 O O . SER A 1 100 ? 0.34 5.793 -0.467 1 93.06 100 SER A O 1
ATOM 796 N N . VAL A 1 101 ? 1.42 7.254 -1.691 1 93 101 VAL A N 1
ATOM 797 C CA . VAL A 1 101 ? 2.529 7.414 -0.756 1 93 101 VAL A CA 1
ATOM 798 C C . VAL A 1 101 ? 2.676 8.883 -0.374 1 93 101 VAL A C 1
ATOM 800 O O . VAL A 1 101 ? 2.604 9.766 -1.233 1 93 101 VAL A O 1
ATOM 803 N N . ILE A 1 102 ? 2.82 9.148 0.877 1 95.69 102 ILE A N 1
ATOM 804 C CA . ILE A 1 102 ? 2.934 10.516 1.374 1 95.69 102 ILE A CA 1
ATOM 805 C C . ILE A 1 102 ? 4.289 10.703 2.057 1 95.69 102 ILE A C 1
ATOM 807 O O . ILE A 1 102 ? 4.633 9.961 2.979 1 95.69 102 ILE A O 1
ATOM 811 N N . TYR A 1 103 ? 5.051 11.688 1.654 1 95.38 103 TYR A N 1
ATOM 812 C CA . TYR A 1 103 ? 6.359 12.016 2.201 1 95.38 103 TYR A CA 1
ATOM 813 C C . TYR A 1 103 ? 6.301 13.289 3.039 1 95.38 103 TYR A C 1
ATOM 815 O O . TYR A 1 103 ? 6.266 14.398 2.496 1 95.38 103 TYR A O 1
ATOM 823 N N . PRO A 1 104 ? 6.332 13.156 4.324 1 96.38 104 PRO A N 1
ATOM 824 C CA . PRO A 1 104 ? 6.344 14.344 5.176 1 96.38 104 PRO A CA 1
ATOM 825 C C . PRO A 1 104 ? 7.75 14.891 5.418 1 96.38 104 PRO A C 1
ATOM 827 O O . PRO A 1 104 ? 8.688 14.109 5.605 1 96.38 104 PRO A O 1
ATOM 830 N N . PHE A 1 105 ? 7.879 16.141 5.406 1 94.88 105 PHE A N 1
ATOM 831 C CA . PHE A 1 105 ? 9.109 16.859 5.734 1 94.88 105 PHE A CA 1
ATOM 832 C C . PHE A 1 105 ? 8.883 17.844 6.871 1 94.88 105 PHE A C 1
ATOM 834 O O . PHE A 1 105 ? 7.77 18.328 7.066 1 94.88 105 PHE A O 1
ATOM 841 N N . VAL A 1 106 ? 9.945 18.016 7.605 1 95.31 106 VAL A N 1
ATOM 842 C CA . VAL A 1 106 ? 9.953 19.062 8.617 1 95.31 106 VAL A CA 1
ATOM 843 C C . VAL A 1 106 ? 10.836 20.219 8.164 1 95.31 106 VAL A C 1
ATOM 845 O O . VAL A 1 106 ? 11.953 20 7.688 1 95.31 106 VAL A O 1
ATOM 848 N N . GLY A 1 107 ? 10.242 21.375 8.211 1 94.44 107 GLY A N 1
ATOM 849 C CA . GLY A 1 107 ? 11.008 22.562 7.828 1 94.44 107 GLY A CA 1
ATOM 850 C C . GLY A 1 107 ? 10.648 23.797 8.641 1 94.44 107 GLY A C 1
ATOM 851 O O . GLY A 1 107 ? 9.773 23.734 9.5 1 94.44 107 GLY A O 1
ATOM 852 N N . THR A 1 108 ? 11.406 24.859 8.406 1 93.69 108 THR A N 1
ATOM 853 C CA . THR A 1 108 ? 11.156 26.156 9.039 1 93.69 108 THR A CA 1
ATOM 854 C C . THR A 1 108 ? 11.289 27.281 8.031 1 93.69 108 THR A C 1
ATOM 856 O O . THR A 1 108 ? 11.672 27.062 6.879 1 93.69 108 THR A O 1
ATOM 859 N N . ILE A 1 109 ? 10.758 28.422 8.359 1 89.5 109 ILE A N 1
ATOM 860 C CA . ILE A 1 109 ? 10.805 29.609 7.516 1 89.5 109 ILE A CA 1
ATOM 861 C C . ILE A 1 109 ? 11.812 30.609 8.094 1 89.5 109 ILE A C 1
ATOM 863 O O . ILE A 1 109 ? 11.695 31.016 9.25 1 89.5 109 ILE A O 1
ATOM 867 N N . LYS A 1 110 ? 12.625 30.859 7.227 1 85.12 110 LYS A N 1
ATOM 868 C CA . LYS A 1 110 ? 13.531 31.969 7.57 1 85.12 110 LYS A CA 1
ATOM 869 C C . LYS A 1 110 ? 12.836 33.312 7.426 1 85.12 110 LYS A C 1
ATOM 871 O O . LYS A 1 110 ? 12.078 33.531 6.477 1 85.12 110 LYS A O 1
ATOM 876 N N . ASN A 1 111 ? 13.016 34.219 8.352 1 80.31 111 ASN A N 1
ATOM 877 C CA . ASN A 1 111 ? 12.492 35.594 8.266 1 80.31 111 ASN A CA 1
ATOM 878 C C . ASN A 1 111 ? 10.977 35.594 8.086 1 80.31 111 ASN A C 1
ATOM 880 O O . ASN A 1 111 ? 10.453 36.25 7.191 1 80.31 111 ASN A O 1
ATOM 884 N N . PHE A 1 112 ? 10.312 34.812 8.781 1 79.38 112 PHE A N 1
ATOM 885 C CA . PHE A 1 112 ? 8.867 34.719 8.68 1 79.38 112 PHE A CA 1
ATOM 886 C C . PHE A 1 112 ? 8.203 36.062 8.891 1 79.38 112 PHE A C 1
ATOM 888 O O . PHE A 1 112 ? 8.461 36.75 9.898 1 79.38 112 PHE A O 1
ATOM 895 N N . ASN A 1 113 ? 7.484 36.5 7.848 1 77.44 113 ASN A N 1
ATOM 896 C CA . ASN A 1 113 ? 6.793 37.781 7.918 1 77.44 113 ASN A CA 1
ATOM 897 C C . ASN A 1 113 ? 5.293 37.625 7.676 1 77.44 113 ASN A C 1
ATOM 899 O O . ASN A 1 113 ? 4.664 38.5 7.07 1 77.44 113 ASN A O 1
ATOM 903 N N . GLY A 1 114 ? 4.711 36.469 8.102 1 77.94 114 GLY A N 1
ATOM 904 C CA . GLY A 1 114 ? 3.287 36.219 7.938 1 77.94 114 GLY A CA 1
ATOM 905 C C . GLY A 1 114 ? 2.949 35.531 6.621 1 77.94 114 GLY A C 1
ATOM 906 O O . GLY A 1 114 ? 3.771 34.812 6.059 1 77.94 114 GLY A O 1
ATOM 907 N N . PHE A 1 115 ? 1.564 35.531 6.336 1 74.31 115 PHE A N 1
ATOM 908 C CA . PHE A 1 115 ? 1.084 34.875 5.121 1 74.31 115 PHE A CA 1
ATOM 909 C C . PHE A 1 115 ? 0.364 35.875 4.223 1 74.31 115 PHE A C 1
ATOM 911 O O . PHE A 1 115 ? -0.862 35.812 4.094 1 74.31 115 PHE A O 1
ATOM 918 N N . PRO A 1 116 ? 1.006 36.906 3.646 1 65.12 116 PRO A N 1
ATOM 919 C CA . PRO A 1 116 ? 0.247 38 3.012 1 65.12 116 PRO A CA 1
ATOM 920 C C . PRO A 1 116 ? -0.456 37.531 1.731 1 65.12 116 PRO A C 1
ATOM 922 O O . PRO A 1 116 ? -1.518 38.062 1.39 1 65.12 116 PRO A O 1
ATOM 925 N N . ASN A 1 117 ? 0.005 36.594 0.979 1 80.69 117 ASN A N 1
ATOM 926 C CA . ASN A 1 117 ? -0.535 36.344 -0.354 1 80.69 117 ASN A CA 1
ATOM 927 C C . ASN A 1 117 ? -0.708 34.875 -0.63 1 80.69 117 ASN A C 1
ATOM 929 O O . ASN A 1 117 ? -0.228 34.375 -1.646 1 80.69 117 ASN A O 1
ATOM 933 N N . ARG A 1 118 ? -1.581 34.344 0.264 1 80.69 118 ARG A N 1
ATOM 934 C CA . ARG A 1 118 ? -1.806 32.938 0.014 1 80.69 118 ARG A CA 1
ATOM 935 C C . ARG A 1 118 ? -2.684 32.719 -1.215 1 80.69 118 ARG A C 1
ATOM 937 O O . ARG A 1 118 ? -3.416 33.625 -1.621 1 80.69 118 ARG A O 1
ATOM 944 N N . ASN A 1 119 ? -2.582 31.562 -1.845 1 90 119 ASN A N 1
ATOM 945 C CA . ASN A 1 119 ? -3.439 31.203 -2.973 1 90 119 ASN A CA 1
ATOM 946 C C . ASN A 1 119 ? -4.863 30.906 -2.52 1 90 119 ASN A C 1
ATOM 948 O O . ASN A 1 119 ? -5.164 29.781 -2.125 1 90 119 ASN A O 1
ATOM 952 N N . GLU A 1 120 ? -5.719 31.797 -2.65 1 89.25 120 GLU A N 1
ATOM 953 C CA . GLU A 1 120 ? -7.062 31.672 -2.094 1 89.25 120 GLU A CA 1
ATOM 954 C C . GLU A 1 120 ? -7.883 30.625 -2.842 1 89.25 120 GLU A C 1
ATOM 956 O O . GLU A 1 120 ? -8.891 30.141 -2.332 1 89.25 120 GLU A O 1
ATOM 961 N N . ASP A 1 121 ? -7.441 30.359 -4.027 1 90.69 121 ASP A N 1
ATOM 962 C CA . ASP A 1 121 ? -8.141 29.344 -4.805 1 90.69 121 ASP A CA 1
ATOM 963 C C . ASP A 1 121 ? -7.938 27.953 -4.203 1 90.69 121 ASP A C 1
ATOM 965 O O . ASP A 1 121 ? -8.789 27.078 -4.348 1 90.69 121 ASP A O 1
ATOM 969 N N . GLU A 1 122 ? -6.875 27.766 -3.484 1 93.12 122 GLU A N 1
ATOM 970 C CA . GLU A 1 122 ? -6.539 26.469 -2.926 1 93.12 122 GLU A CA 1
ATOM 971 C C . GLU A 1 122 ? -6.633 26.469 -1.402 1 93.12 122 GLU A C 1
ATOM 973 O O . GLU A 1 122 ? -6.934 25.453 -0.786 1 93.12 122 GLU A O 1
ATOM 978 N N . VAL A 1 123 ? -6.32 27.656 -0.917 1 95.56 123 VAL A N 1
ATOM 979 C CA . VAL A 1 123 ? -6.203 27.75 0.535 1 95.56 123 VAL A CA 1
ATOM 980 C C . VAL A 1 123 ? -7.207 28.766 1.069 1 95.56 123 VAL A C 1
ATOM 982 O O . VAL A 1 123 ? -7.012 29.984 0.916 1 95.56 123 VAL A O 1
ATOM 985 N N . ALA A 1 124 ? -8.18 28.281 1.752 1 94.81 124 ALA A N 1
ATOM 986 C CA . ALA A 1 124 ? -9.227 29.156 2.297 1 94.81 124 ALA A CA 1
ATOM 987 C C . ALA A 1 124 ? -8.727 29.906 3.529 1 94.81 124 ALA A C 1
ATOM 989 O O . ALA A 1 124 ? -9.094 31.062 3.75 1 94.81 124 ALA A O 1
ATOM 990 N N . GLU A 1 125 ? -7.969 29.234 4.293 1 94.62 125 GLU A N 1
ATOM 991 C CA . GLU A 1 125 ? -7.48 29.781 5.559 1 94.62 125 GLU A CA 1
ATOM 992 C C . GLU A 1 125 ? -6.105 29.219 5.902 1 94.62 125 GLU A C 1
ATOM 994 O O . GLU A 1 125 ? -5.797 28.062 5.562 1 94.62 125 GLU A O 1
ATOM 999 N N . VAL A 1 126 ? -5.281 30.031 6.469 1 95.62 126 VAL A N 1
ATOM 1000 C CA . VAL A 1 126 ? -4.012 29.609 7.047 1 95.62 126 VAL A CA 1
ATOM 1001 C C . VAL A 1 126 ? -3.979 29.953 8.531 1 95.62 126 VAL A C 1
ATOM 1003 O O . VAL A 1 126 ? -4.367 31.062 8.922 1 95.62 126 VAL A O 1
ATOM 1006 N N . PHE A 1 127 ? -3.521 29.031 9.359 1 94.94 127 PHE A N 1
ATOM 1007 C CA . PHE A 1 127 ? -3.445 29.312 10.789 1 94.94 127 PHE A CA 1
ATOM 1008 C C . PHE A 1 127 ? -2.297 28.531 11.43 1 94.94 127 PHE A C 1
ATOM 1010 O O . PHE A 1 127 ? -1.745 27.625 10.82 1 94.94 127 PHE A O 1
ATOM 1017 N N . LYS A 1 128 ? -1.906 28.953 12.586 1 95 128 LYS A N 1
ATOM 1018 C CA . LYS A 1 128 ? -0.821 28.297 13.305 1 95 128 LYS A CA 1
ATOM 1019 C C . LYS A 1 128 ? -1.345 27.547 14.531 1 95 128 LYS A C 1
ATOM 1021 O O . LYS A 1 128 ? -2.312 27.984 15.156 1 95 128 LYS A O 1
ATOM 1026 N N . VAL A 1 129 ? -0.773 26.484 14.867 1 97.44 129 VAL A N 1
ATOM 1027 C CA . VAL A 1 129 ? -1.062 25.703 16.062 1 97.44 129 VAL A CA 1
ATOM 1028 C C . VAL A 1 129 ? 0.217 25.516 16.875 1 97.44 129 VAL A C 1
ATOM 1030 O O . VAL A 1 129 ? 1.265 25.172 16.328 1 97.44 129 VAL A O 1
ATOM 1033 N N . PRO A 1 130 ? 0.158 25.844 18.234 1 97.5 130 PRO A N 1
ATOM 1034 C CA . PRO A 1 130 ? 1.348 25.547 19.031 1 97.5 130 PRO A CA 1
ATOM 1035 C C . PRO A 1 130 ? 1.743 24.078 18.984 1 97.5 130 PRO A C 1
ATOM 1037 O O . PRO A 1 130 ? 0.89 23.203 19.141 1 97.5 130 PRO A O 1
ATOM 1040 N N . VAL A 1 131 ? 3.02 23.859 18.812 1 97.19 131 VAL A N 1
ATOM 1041 C CA . VAL A 1 131 ? 3.516 22.484 18.797 1 97.19 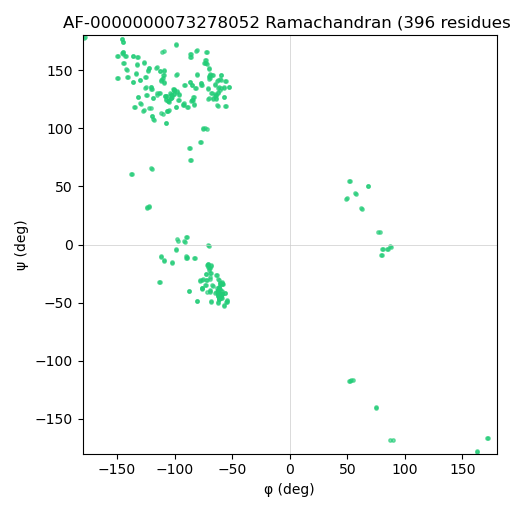131 VAL A CA 1
ATOM 1042 C C . VAL A 1 131 ? 3.164 21.797 20.125 1 97.19 131 VAL A C 1
ATOM 1044 O O . VAL A 1 131 ? 2.818 20.609 20.141 1 97.19 131 VAL A O 1
ATOM 1047 N N . LYS A 1 132 ? 3.168 22.547 21.172 1 96.69 132 LYS A N 1
ATOM 1048 C CA . LYS A 1 132 ? 2.854 22.031 22.5 1 96.69 132 LYS A CA 1
ATOM 1049 C C . LYS A 1 132 ? 1.45 21.422 22.547 1 96.69 132 LYS A C 1
ATOM 1051 O O . LYS A 1 132 ? 1.193 20.484 23.297 1 96.69 132 LYS A O 1
ATOM 1056 N N . PHE A 1 133 ? 0.581 21.984 21.766 1 98 133 PHE A N 1
ATOM 1057 C CA . PHE A 1 133 ? -0.778 21.469 21.703 1 98 133 PHE A CA 1
ATOM 1058 C C . PHE A 1 133 ? -0.766 19.969 21.375 1 98 133 PHE A C 1
ATOM 1060 O O . PHE A 1 133 ? -1.436 19.188 22.031 1 98 133 PHE A O 1
ATOM 1067 N N . PHE A 1 134 ? -0.043 19.562 20.391 1 97.62 134 PHE A N 1
ATOM 1068 C CA . PHE A 1 134 ? 0.005 18.172 19.938 1 97.62 134 PHE A CA 1
ATOM 1069 C C . PHE A 1 134 ? 0.771 17.312 20.938 1 97.62 134 PHE A C 1
ATOM 1071 O O . PHE A 1 134 ? 0.577 16.094 20.984 1 97.62 134 PHE A O 1
ATOM 1078 N N . LEU A 1 135 ? 1.678 17.922 21.703 1 96.25 135 LEU A N 1
ATOM 1079 C CA . LEU A 1 135 ? 2.43 17.188 22.719 1 96.25 135 LEU A CA 1
ATOM 1080 C C . LEU A 1 135 ? 1.562 16.906 23.938 1 96.25 135 LEU A C 1
ATOM 1082 O O . LEU A 1 135 ? 1.721 15.875 24.594 1 96.25 135 LEU A O 1
ATOM 1086 N N . GLU A 1 136 ? 0.653 17.766 24.172 1 97.25 136 GLU A N 1
ATOM 1087 C CA . GLU A 1 136 ? -0.102 17.719 25.422 1 97.25 136 GLU A CA 1
ATOM 1088 C C . GLU A 1 136 ? -1.486 17.109 25.203 1 97.25 136 GLU A C 1
ATOM 1090 O O . GLU A 1 136 ? -2.166 16.75 26.156 1 97.25 136 GLU A O 1
ATOM 1095 N N . ASN A 1 137 ? -1.894 17.016 23.984 1 97.44 137 ASN A N 1
ATOM 1096 C CA . ASN A 1 137 ? -3.23 16.516 23.688 1 97.44 137 ASN A CA 1
ATOM 1097 C C . ASN A 1 137 ? -3.176 15.289 22.781 1 97.44 137 ASN A C 1
ATOM 1099 O O . ASN A 1 137 ? -2.762 15.383 21.625 1 97.44 137 ASN A O 1
ATOM 1103 N N . LYS A 1 138 ? -3.682 14.203 23.359 1 96.62 138 LYS A N 1
ATOM 1104 C CA . LYS A 1 138 ? -3.814 13.008 22.516 1 96.62 138 LYS A CA 1
ATOM 1105 C C . LYS A 1 138 ? -5.023 13.125 21.594 1 96.62 138 LYS A C 1
ATOM 1107 O O . LYS A 1 138 ? -6.086 13.586 22 1 96.62 138 LYS A O 1
ATOM 1112 N N . PRO A 1 139 ? -4.848 12.695 20.359 1 98.12 139 PRO A N 1
ATOM 1113 C CA . PRO A 1 139 ? -6.012 12.719 19.469 1 98.12 139 PRO A CA 1
ATOM 1114 C C . PRO A 1 139 ? -7.043 11.648 19.812 1 98.12 139 PRO A C 1
ATOM 1116 O O . PRO A 1 139 ? -6.699 10.633 20.422 1 98.12 139 PRO A O 1
ATOM 1119 N N . GLU A 1 140 ? -8.289 11.922 19.422 1 97.94 140 GLU A N 1
ATOM 1120 C CA . GLU A 1 140 ? -9.273 10.844 19.391 1 97.94 140 GLU A CA 1
ATOM 1121 C C . GLU A 1 140 ? -8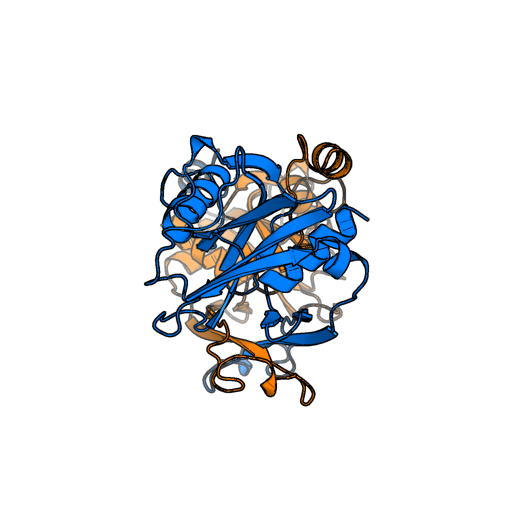.906 9.789 18.359 1 97.94 140 GLU A C 1
ATOM 1123 O O . GLU A 1 140 ? -8.453 10.117 17.266 1 97.94 140 GLU A O 1
ATOM 1128 N N . GLU A 1 141 ? -9.094 8.586 18.781 1 97.69 141 GLU A N 1
ATOM 1129 C CA . GLU A 1 141 ? -8.812 7.473 17.891 1 97.69 141 GLU A CA 1
ATOM 1130 C C . GLU A 1 141 ? -10.086 6.723 17.516 1 97.69 141 GLU A C 1
ATOM 1132 O O . GLU A 1 141 ? -10.906 6.414 18.391 1 97.69 141 GLU A O 1
ATOM 1137 N N . HIS A 1 142 ? -10.289 6.496 16.25 1 97.88 142 HIS A N 1
ATOM 1138 C CA . HIS A 1 142 ? -11.438 5.738 15.758 1 97.88 142 HIS A CA 1
ATOM 1139 C C . HIS A 1 142 ? -10.992 4.648 14.781 1 97.88 142 HIS A C 1
ATOM 1141 O O . HIS A 1 142 ? -10.391 4.945 13.75 1 97.88 142 HIS A O 1
ATOM 1147 N N . GLU A 1 143 ? -11.312 3.453 15.117 1 97.12 143 GLU A N 1
ATOM 1148 C CA . GLU A 1 143 ? -10.914 2.314 14.305 1 97.12 143 GLU A CA 1
ATOM 1149 C C . GLU A 1 143 ? -11.688 2.271 12.992 1 97.12 143 GLU A C 1
ATOM 1151 O O . GLU A 1 143 ? -12.898 2.488 12.977 1 97.12 143 GLU A O 1
ATOM 1156 N N . VAL A 1 144 ? -11 2.055 11.961 1 97.25 144 VAL A N 1
ATOM 1157 C CA . VAL A 1 144 ? -11.586 1.938 10.633 1 97.25 144 VAL A CA 1
ATOM 1158 C C . VAL A 1 144 ? -11.164 0.612 10 1 97.25 144 VAL A C 1
ATOM 1160 O O . VAL A 1 144 ? -10.008 0.204 10.109 1 97.25 144 VAL A O 1
ATOM 1163 N N . LEU A 1 145 ? -12.133 -0.066 9.391 1 97.25 145 LEU A N 1
ATOM 1164 C CA . LEU A 1 145 ? -11.883 -1.344 8.727 1 97.25 145 LEU A CA 1
ATOM 1165 C C . LEU A 1 145 ? -11.82 -1.171 7.215 1 97.25 145 LEU A C 1
ATOM 1167 O O . LEU A 1 145 ? -12.648 -0.475 6.629 1 97.25 145 LEU A O 1
ATOM 1171 N N . ILE A 1 146 ? -10.789 -1.654 6.574 1 97.19 146 ILE A N 1
ATOM 1172 C CA . ILE A 1 146 ? -10.688 -1.714 5.121 1 97.19 146 ILE A CA 1
ATOM 1173 C C . ILE A 1 146 ? -10.953 -3.141 4.641 1 97.19 146 ILE A C 1
ATOM 1175 O O . ILE A 1 146 ? -10.273 -4.078 5.07 1 97.19 146 ILE A O 1
ATOM 1179 N N . LYS A 1 147 ? -11.859 -3.297 3.756 1 96.81 147 LYS A N 1
ATOM 1180 C CA . LYS A 1 147 ? -12.234 -4.625 3.277 1 96.81 147 LYS A CA 1
ATOM 1181 C C . LYS A 1 147 ? -12.555 -4.602 1.786 1 96.81 147 LYS A C 1
ATOM 1183 O O . LYS A 1 147 ? -12.781 -3.537 1.211 1 96.81 147 LYS A O 1
ATOM 1188 N N . GLN A 1 148 ? -12.539 -5.781 1.208 1 97 148 GLN A N 1
ATOM 1189 C CA . GLN A 1 148 ? -12.914 -5.957 -0.191 1 97 148 GLN A CA 1
ATOM 1190 C C . GLN A 1 148 ? -14.422 -6.117 -0.341 1 97 148 GLN A C 1
ATOM 1192 O O . GLN A 1 148 ? -15.07 -6.773 0.48 1 97 148 GLN A O 1
ATOM 1197 N N . HIS A 1 149 ? -14.93 -5.461 -1.314 1 96.62 149 HIS A N 1
ATOM 1198 C CA . HIS A 1 149 ? -16.328 -5.621 -1.692 1 96.62 149 HIS A CA 1
ATOM 1199 C C . HIS A 1 149 ? -16.453 -6.227 -3.086 1 96.62 149 HIS A C 1
ATOM 1201 O O . HIS A 1 149 ? -15.852 -5.738 -4.039 1 96.62 149 HIS A O 1
ATOM 1207 N N . PHE A 1 150 ? -17.266 -7.297 -3.191 1 96.31 150 PHE A N 1
ATOM 1208 C CA . PHE A 1 150 ? -17.375 -8.07 -4.422 1 96.31 150 PHE A CA 1
ATOM 1209 C C . PHE A 1 150 ? -18.734 -7.852 -5.074 1 96.31 150 PHE A C 1
ATOM 1211 O O . PHE A 1 150 ? -19.75 -7.742 -4.383 1 96.31 150 PHE A O 1
ATOM 1218 N N . LYS A 1 151 ? -18.703 -7.812 -6.379 1 95.38 151 LYS A N 1
ATOM 1219 C CA . LYS A 1 151 ? -19.969 -7.742 -7.121 1 95.38 151 LYS A CA 1
ATOM 1220 C C . LYS A 1 151 ? -20.719 -9.07 -7.062 1 95.38 151 LYS A C 1
ATOM 1222 O O . LYS A 1 151 ? -20.141 -10.094 -6.684 1 95.38 151 LYS A O 1
ATOM 1227 N N . GLU A 1 152 ? -21.922 -8.969 -7.434 1 93.81 152 GLU A N 1
ATOM 1228 C CA . GLU A 1 152 ? -22.766 -10.148 -7.355 1 93.81 152 GLU A CA 1
ATOM 1229 C C . GLU A 1 152 ? -22.25 -11.266 -8.25 1 93.81 152 GLU A C 1
ATOM 1231 O O . GLU A 1 152 ? -22.406 -12.445 -7.93 1 93.81 152 GLU A O 1
ATOM 1236 N N . ASP A 1 153 ? -21.625 -10.961 -9.281 1 94.75 153 ASP A N 1
ATOM 1237 C CA . ASP A 1 153 ? -21.203 -11.953 -10.266 1 94.75 153 ASP A CA 1
ATOM 1238 C C . ASP A 1 153 ? -19.812 -12.5 -9.938 1 94.75 153 ASP A C 1
ATOM 1240 O O . ASP A 1 153 ? -19.25 -13.266 -10.711 1 94.75 153 ASP A O 1
ATOM 1244 N N . PHE A 1 154 ? -19.281 -12.125 -8.82 1 96.88 154 PHE A N 1
ATOM 1245 C CA . PHE A 1 154 ? -17.984 -12.664 -8.406 1 96.88 154 PHE A CA 1
ATOM 1246 C C . PHE A 1 154 ? -18.078 -14.18 -8.227 1 96.88 154 PHE A C 1
ATOM 1248 O O . PHE A 1 154 ? -19.016 -14.688 -7.621 1 96.88 154 PHE A O 1
ATOM 1255 N N . PRO A 1 155 ? -17.078 -14.898 -8.75 1 97.19 155 PRO A N 1
ATOM 1256 C CA . PRO A 1 155 ? -17.203 -16.359 -8.812 1 97.19 155 PRO A CA 1
ATOM 1257 C C . PRO A 1 155 ? -16.734 -17.047 -7.531 1 97.19 155 PRO A C 1
ATOM 1259 O O . PRO A 1 155 ? -15.797 -17.844 -7.562 1 97.19 155 PRO A O 1
ATOM 1262 N N . PHE A 1 156 ? -17.469 -16.953 -6.496 1 97.19 156 PHE A N 1
ATOM 1263 C CA . PHE A 1 156 ? -17.141 -17.562 -5.215 1 97.19 156 PHE A CA 1
ATOM 1264 C C . PHE A 1 156 ? -17.109 -19.078 -5.336 1 97.19 156 PHE A C 1
ATOM 1266 O O . PHE A 1 156 ? -16.375 -19.75 -4.598 1 97.19 156 PHE A O 1
ATOM 1273 N N . ASP A 1 157 ? -17.812 -19.609 -6.234 1 96 157 ASP A N 1
ATOM 1274 C CA . ASP A 1 157 ? -17.906 -21.062 -6.414 1 96 157 ASP A CA 1
ATOM 1275 C C . ASP A 1 157 ? -16.578 -21.641 -6.898 1 96 157 ASP A C 1
ATOM 1277 O O . ASP A 1 157 ? -16.344 -22.844 -6.77 1 96 157 ASP A O 1
ATOM 1281 N N . LYS A 1 158 ? -15.734 -20.766 -7.418 1 96.62 158 LYS A N 1
ATOM 1282 C CA . LYS A 1 158 ? -14.453 -21.219 -7.941 1 96.62 158 LYS A CA 1
ATOM 1283 C C . LYS A 1 158 ? -13.383 -21.219 -6.855 1 96.62 158 LYS A C 1
ATOM 1285 O O . LYS A 1 158 ? -12.273 -21.703 -7.066 1 96.62 158 LYS A O 1
ATOM 1290 N N . ILE A 1 159 ? -13.672 -20.625 -5.746 1 95.56 159 ILE A N 1
ATOM 1291 C CA . ILE A 1 159 ? -12.719 -20.453 -4.656 1 95.56 159 ILE A CA 1
ATOM 1292 C C . ILE A 1 159 ? -12.977 -21.5 -3.57 1 95.56 159 ILE A C 1
ATOM 1294 O O . ILE A 1 159 ? -14.125 -21.734 -3.193 1 95.56 159 ILE A O 1
ATOM 1298 N N . VAL A 1 160 ? -11.812 -22.094 -3.184 1 92.75 160 VAL A N 1
ATOM 1299 C CA . VAL A 1 160 ? -11.961 -22.984 -2.043 1 92.75 160 VAL A CA 1
ATOM 1300 C C . VAL A 1 160 ? -12.562 -22.234 -0.863 1 92.75 160 VAL A C 1
ATOM 1302 O O . VAL A 1 160 ? -12.102 -21.141 -0.506 1 92.75 160 VAL A O 1
ATOM 1305 N N . ASN A 1 161 ? -13.633 -22.688 -0.243 1 92.69 161 ASN A N 1
ATOM 1306 C CA . ASN A 1 161 ? -14.375 -22.094 0.86 1 92.69 161 ASN A CA 1
ATOM 1307 C C . ASN A 1 161 ? -15.312 -21 0.371 1 92.69 161 ASN A C 1
ATOM 1309 O O . ASN A 1 161 ? -16.062 -20.406 1.16 1 92.69 161 ASN A O 1
ATOM 1313 N N . GLY A 1 162 ? -15.18 -20.641 -0.865 1 93.38 162 GLY A N 1
ATOM 1314 C CA . GLY A 1 162 ? -16.109 -19.719 -1.489 1 93.38 162 GLY A CA 1
ATOM 1315 C C . GLY A 1 162 ? -16.312 -18.438 -0.699 1 93.38 162 GLY A C 1
ATOM 1316 O O . GLY A 1 162 ? -15.344 -17.766 -0.34 1 93.38 162 GLY A O 1
ATOM 1317 N N . LYS A 1 163 ? -17.641 -18.25 -0.252 1 92.44 163 LYS A N 1
ATOM 1318 C CA . LYS A 1 163 ? -18 -17.047 0.478 1 92.44 163 LYS A CA 1
ATOM 1319 C C . LYS A 1 163 ? -17.406 -17.047 1.879 1 92.44 163 LYS A C 1
ATOM 1321 O O . LYS A 1 163 ? -17.312 -15.992 2.52 1 92.44 163 LYS A O 1
ATOM 1326 N N . ASN A 1 164 ? -17.016 -18.203 2.262 1 93.19 164 ASN A N 1
ATOM 1327 C CA . ASN A 1 164 ? -16.422 -18.312 3.59 1 93.19 164 ASN A CA 1
ATOM 1328 C C . ASN A 1 164 ? -14.898 -18.156 3.545 1 93.19 164 ASN A C 1
ATOM 1330 O O . ASN A 1 164 ? -14.227 -18.312 4.559 1 93.19 164 ASN A O 1
ATOM 1334 N N . TYR A 1 165 ? -14.391 -17.891 2.377 1 95.5 165 TYR A N 1
ATOM 1335 C CA . TYR A 1 165 ? -12.969 -17.594 2.248 1 95.5 165 TYR A CA 1
ATOM 1336 C C . TYR A 1 165 ? -12.57 -16.438 3.152 1 95.5 165 TYR A C 1
ATOM 1338 O O . TYR A 1 165 ? -13.305 -15.461 3.281 1 95.5 165 TYR A O 1
ATOM 1346 N N . LYS A 1 166 ? -11.383 -16.531 3.766 1 94.12 166 LYS A N 1
ATOM 1347 C CA . LYS A 1 166 ? -10.875 -15.484 4.645 1 94.12 166 LYS A CA 1
ATOM 1348 C C . LYS A 1 166 ? -10.117 -14.422 3.854 1 94.12 166 LYS A C 1
ATOM 1350 O O . LYS A 1 166 ? -8.883 -14.375 3.902 1 94.12 166 LYS A O 1
ATOM 1355 N N . PHE A 1 167 ? -10.867 -13.547 3.326 1 95.81 167 PHE A N 1
ATOM 1356 C CA . PHE A 1 167 ? -10.258 -12.492 2.525 1 95.81 167 PHE A CA 1
ATOM 1357 C C . PHE A 1 167 ? -9.477 -11.523 3.408 1 95.81 167 PHE A C 1
ATOM 1359 O O . PHE A 1 167 ? -9.852 -11.289 4.559 1 95.81 167 PHE A O 1
ATOM 1366 N N . SER A 1 168 ? -8.461 -10.938 2.826 1 94.25 168 SER A N 1
ATOM 1367 C CA . SER A 1 168 ? -7.641 -9.984 3.562 1 94.25 168 SER A CA 1
ATOM 1368 C C . SER A 1 168 ? -8.461 -8.773 4 1 94.25 168 SER A C 1
ATOM 1370 O O . SER A 1 168 ? -9.336 -8.312 3.268 1 94.25 168 SER A O 1
ATOM 1372 N N . GLN A 1 169 ? -8.203 -8.312 5.137 1 95.12 169 GLN A N 1
ATOM 1373 C CA . GLN A 1 169 ? -8.75 -7.074 5.688 1 95.12 169 GLN A CA 1
ATOM 1374 C C . GLN A 1 169 ? -7.723 -6.367 6.57 1 95.12 169 GLN A C 1
ATOM 1376 O O . GLN A 1 169 ? -6.75 -6.984 7.012 1 95.12 169 GLN A O 1
ATOM 1381 N N . LYS A 1 170 ? -7.902 -5.113 6.703 1 94.56 170 LYS A N 1
ATOM 1382 C CA . LYS A 1 170 ? -7 -4.34 7.547 1 94.56 170 LYS A CA 1
ATOM 1383 C C . LYS A 1 170 ? -7.77 -3.355 8.422 1 94.56 170 LYS A C 1
ATOM 1385 O O . LYS A 1 170 ? -8.773 -2.787 7.988 1 94.56 170 LYS A O 1
ATOM 1390 N N . THR A 1 171 ? -7.324 -3.242 9.648 1 95.06 171 THR A N 1
ATOM 1391 C CA . THR A 1 171 ? -7.852 -2.209 10.531 1 95.06 171 THR A CA 1
ATOM 1392 C C . THR A 1 171 ? -6.785 -1.159 10.828 1 95.06 171 THR A C 1
ATOM 1394 O O . THR A 1 171 ? -5.602 -1.482 10.938 1 95.06 171 THR A O 1
ATOM 1397 N N . PHE A 1 172 ? -7.234 0.074 10.875 1 93.62 172 PHE A N 1
ATOM 1398 C CA . PHE A 1 172 ? -6.328 1.14 11.297 1 93.62 172 PHE A CA 1
ATOM 1399 C C . PHE A 1 172 ? -7.082 2.211 12.078 1 93.62 172 PHE A C 1
ATOM 1401 O O . PHE A 1 172 ? -8.312 2.23 12.086 1 93.62 172 PHE A O 1
ATOM 1408 N N . ASN A 1 173 ? -6.32 3.023 12.758 1 94.88 173 ASN A N 1
ATOM 1409 C CA . ASN A 1 173 ? -6.934 4.113 13.508 1 94.88 173 ASN A CA 1
ATOM 1410 C C . ASN A 1 173 ? -6.91 5.422 12.719 1 94.88 173 ASN A C 1
ATOM 1412 O O . ASN A 1 173 ? -5.859 5.836 12.227 1 94.88 173 ASN A O 1
ATOM 1416 N N . GLN A 1 174 ? -8.055 6.035 12.625 1 96.56 174 GLN A N 1
ATOM 1417 C CA . GLN A 1 174 ? -8.141 7.426 12.195 1 96.56 174 GLN A CA 1
ATOM 1418 C C . GLN A 1 174 ? -8.086 8.375 13.391 1 96.56 174 GLN A C 1
ATOM 1420 O O . GLN A 1 174 ? -8.75 8.148 14.406 1 96.56 174 GLN A O 1
ATOM 1425 N N . TYR A 1 175 ? -7.344 9.422 13.242 1 97.69 175 TYR A N 1
ATOM 1426 C CA . TYR A 1 175 ? -7.121 10.336 14.352 1 97.69 175 TYR A CA 1
ATOM 1427 C C . TYR A 1 175 ? -7.852 11.656 14.117 1 97.69 175 TYR A C 1
ATOM 1429 O O . TYR A 1 175 ? -7.973 12.117 12.977 1 97.69 175 TYR A O 1
ATOM 1437 N N . PHE A 1 176 ? -8.281 12.328 15.25 1 98.56 176 PHE A N 1
ATOM 1438 C CA . PHE A 1 176 ? -8.938 13.633 15.25 1 98.56 176 PHE A CA 1
ATOM 1439 C C . PHE A 1 176 ? -8.352 14.531 16.328 1 98.56 176 PHE A C 1
ATOM 1441 O O . PHE A 1 176 ? -8.359 14.18 17.516 1 98.56 176 PHE A O 1
ATOM 1448 N N . TYR A 1 177 ? -7.773 15.641 15.977 1 98.69 177 TYR A N 1
ATOM 1449 C CA . TYR A 1 177 ? -7.449 16.75 16.875 1 98.69 177 TYR A CA 1
ATOM 1450 C C . TYR A 1 177 ? -8.461 17.875 16.734 1 98.69 177 TYR A C 1
ATOM 1452 O O . TYR A 1 177 ? -8.828 18.266 15.625 1 98.69 177 TYR A O 1
ATOM 1460 N N . THR A 1 178 ? -8.906 18.375 17.812 1 98.19 178 THR A N 1
ATOM 1461 C CA . THR A 1 178 ? -9.727 19.578 17.797 1 98.19 178 THR A CA 1
ATOM 1462 C C . THR A 1 178 ? -8.977 20.75 18.422 1 98.19 178 THR A C 1
ATOM 1464 O O . THR A 1 178 ? -8.656 20.734 19.609 1 98.19 178 THR A O 1
ATOM 1467 N N . TYR A 1 179 ? -8.656 21.719 17.609 1 98 179 TYR A N 1
ATOM 1468 C CA . TYR A 1 179 ? -7.992 22.938 18.047 1 98 179 TYR A CA 1
ATOM 1469 C C . TYR A 1 179 ? -8.867 24.156 17.766 1 98 179 TYR A C 1
ATOM 1471 O O . TYR A 1 179 ? -8.961 24.609 16.625 1 98 179 TYR A O 1
ATOM 1479 N N . ASN A 1 180 ? -9.422 24.734 18.828 1 95.81 180 ASN A N 1
ATOM 1480 C CA . ASN A 1 180 ? -10.414 25.781 18.672 1 95.81 180 ASN A CA 1
ATOM 1481 C C . ASN A 1 180 ? -11.57 25.344 17.766 1 95.81 180 ASN A C 1
ATOM 1483 O O . ASN A 1 180 ? -12.25 24.359 18.062 1 95.81 180 ASN A O 1
ATOM 1487 N N . GLU A 1 181 ? -11.758 26.016 16.594 1 95.38 181 GLU A N 1
ATOM 1488 C CA . GLU A 1 181 ? -12.867 25.656 15.711 1 95.38 181 GLU A CA 1
ATOM 1489 C C . GLU A 1 181 ? -12.406 24.734 14.594 1 95.38 181 GLU A C 1
ATOM 1491 O O . GLU A 1 181 ? -13.211 24.312 13.758 1 95.38 181 GLU A O 1
ATOM 1496 N N . HIS A 1 182 ? -11.234 24.344 14.609 1 97.38 182 HIS A N 1
ATOM 1497 C CA . HIS A 1 182 ? -10.664 23.547 13.523 1 97.38 182 HIS A CA 1
ATOM 1498 C C . HIS A 1 182 ? -10.547 22.078 13.922 1 97.38 182 HIS A C 1
ATOM 1500 O O . HIS A 1 182 ? -10.039 21.766 15 1 97.38 182 HIS A O 1
ATOM 1506 N N . VAL A 1 183 ? -11.039 21.25 13.047 1 98.19 183 VAL A N 1
ATOM 1507 C CA . VAL A 1 183 ? -10.883 19.812 13.242 1 98.19 183 VAL A CA 1
ATOM 1508 C C . VAL A 1 183 ? -9.828 19.266 12.281 1 98.19 183 VAL A C 1
ATOM 1510 O O . VAL A 1 183 ? -10.016 19.312 11.062 1 98.19 183 VAL A O 1
ATOM 1513 N N . ILE A 1 184 ? -8.742 18.781 12.852 1 98.56 184 ILE A N 1
ATOM 1514 C CA . ILE A 1 184 ? -7.656 18.156 12.102 1 98.56 184 ILE A CA 1
ATOM 1515 C C . ILE A 1 184 ? -7.789 16.641 12.148 1 98.56 184 ILE A C 1
ATOM 1517 O O . ILE A 1 184 ? -7.727 16.031 13.227 1 98.56 184 ILE A O 1
ATOM 1521 N N . TRP A 1 185 ? -7.957 16.016 10.992 1 98.06 185 TRP A N 1
ATOM 1522 C CA . TRP A 1 185 ? -8.18 14.57 11.031 1 98.06 185 TRP A CA 1
ATOM 1523 C C . TRP A 1 185 ? -7.539 13.891 9.828 1 98.06 185 TRP A C 1
ATOM 1525 O O . TRP A 1 185 ? -6.93 14.547 8.984 1 98.06 185 TRP A O 1
ATOM 1535 N N . GLY A 1 186 ? -7.605 12.586 9.781 1 95.5 186 GLY A N 1
ATOM 1536 C CA . GLY A 1 186 ? -7.125 11.844 8.633 1 95.5 186 GLY A CA 1
ATOM 1537 C C . GLY A 1 186 ? -5.613 11.766 8.555 1 95.5 186 GLY A C 1
ATOM 1538 O O . GLY A 1 186 ? -4.945 11.555 9.57 1 95.5 186 GLY A O 1
ATOM 1539 N N . ILE A 1 187 ? -5.18 11.898 7.371 1 95.38 187 ILE A N 1
ATOM 1540 C CA . ILE A 1 187 ? -3.754 11.758 7.094 1 95.38 187 ILE A CA 1
ATOM 1541 C C . ILE A 1 187 ? -2.973 12.844 7.836 1 95.38 187 ILE A C 1
ATOM 1543 O O . ILE A 1 187 ? -1.934 12.562 8.438 1 95.38 187 ILE A O 1
ATOM 1547 N N . THR A 1 188 ? -3.521 14.016 7.832 1 97.44 188 THR A N 1
ATOM 1548 C CA . THR A 1 188 ? -2.846 15.133 8.492 1 97.44 188 THR A CA 1
ATOM 1549 C C . THR A 1 188 ? -2.686 14.859 9.984 1 97.44 188 THR A C 1
ATOM 1551 O O . THR A 1 188 ? -1.594 15.016 10.539 1 97.44 188 THR A O 1
ATOM 1554 N N . ALA A 1 189 ? -3.734 14.43 10.586 1 97.69 189 ALA A N 1
ATOM 1555 C CA . ALA A 1 189 ? -3.666 14.109 12.008 1 97.69 189 ALA A CA 1
ATOM 1556 C C . ALA A 1 189 ? -2.676 12.977 12.273 1 97.69 189 ALA A C 1
ATOM 1558 O O . ALA A 1 189 ? -1.961 12.992 13.273 1 97.69 189 ALA A O 1
ATOM 1559 N N . THR A 1 190 ? -2.648 12.039 11.43 1 95.88 190 THR A N 1
ATOM 1560 C CA . THR A 1 190 ? -1.734 10.906 11.555 1 95.88 190 THR A CA 1
ATOM 1561 C C . THR A 1 190 ? -0.283 11.383 11.516 1 95.88 190 THR A C 1
ATOM 1563 O O . THR A 1 190 ? 0.532 10.961 12.344 1 95.88 190 THR A O 1
ATOM 1566 N N . ILE A 1 191 ? 0.006 12.203 10.594 1 95.62 191 ILE A N 1
ATOM 1567 C CA . ILE A 1 191 ? 1.351 12.75 10.445 1 95.62 191 ILE A CA 1
ATOM 1568 C C . ILE A 1 191 ? 1.719 13.555 11.688 1 95.62 191 ILE A C 1
ATOM 1570 O O . ILE A 1 191 ? 2.816 13.414 12.234 1 95.62 191 ILE A O 1
ATOM 1574 N N . LEU A 1 192 ? 0.831 14.336 12.148 1 97.06 192 LEU A N 1
ATOM 1575 C CA . LEU A 1 192 ? 1.098 15.211 13.281 1 97.06 192 LEU A CA 1
ATOM 1576 C C . LEU A 1 192 ? 1.257 14.398 14.562 1 97.06 192 LEU A C 1
ATOM 1578 O O . LEU A 1 192 ? 2.08 14.734 15.422 1 97.06 192 LEU A O 1
ATOM 1582 N N . LYS A 1 193 ? 0.453 13.406 14.695 1 96.19 193 LYS A N 1
ATOM 1583 C CA . LYS A 1 193 ? 0.621 12.516 15.836 1 96.19 193 LYS A CA 1
ATOM 1584 C C . LYS A 1 193 ? 2.004 11.867 15.828 1 96.19 193 LYS A C 1
ATOM 1586 O O . LYS A 1 193 ? 2.668 11.797 16.859 1 96.19 193 LYS A O 1
ATOM 1591 N N . ARG A 1 194 ? 2.398 11.391 14.719 1 92.81 194 ARG A N 1
ATOM 1592 C CA . ARG A 1 194 ? 3.721 10.789 14.602 1 92.81 194 ARG A CA 1
ATOM 1593 C C . ARG A 1 194 ? 4.816 11.797 14.898 1 92.81 194 ARG A C 1
ATOM 1595 O O . ARG A 1 194 ? 5.793 11.484 15.586 1 92.81 194 ARG A O 1
ATOM 1602 N N . PHE A 1 195 ? 4.66 12.969 14.359 1 94.19 195 PHE A N 1
ATOM 1603 C CA . PHE A 1 195 ? 5.598 14.055 14.617 1 94.19 195 PHE A CA 1
ATOM 1604 C C . PHE A 1 195 ? 5.734 14.297 16.125 1 94.19 195 PHE A C 1
ATOM 1606 O O . PHE A 1 195 ? 6.848 14.352 16.641 1 94.19 195 PHE A O 1
ATOM 1613 N N . ALA A 1 196 ? 4.617 14.398 16.75 1 95.69 196 ALA A N 1
ATOM 1614 C CA . ALA A 1 196 ? 4.598 14.633 18.188 1 95.69 196 ALA A CA 1
ATOM 1615 C C . ALA A 1 196 ? 5.277 13.492 18.938 1 95.69 196 ALA A C 1
ATOM 1617 O O . ALA A 1 196 ? 6.039 13.734 19.875 1 95.69 196 ALA A O 1
ATOM 1618 N N . ASP A 1 197 ? 4.988 12.273 18.547 1 92.56 197 ASP A N 1
ATOM 1619 C CA . ASP A 1 197 ? 5.582 11.102 19.188 1 92.56 197 ASP A CA 1
ATOM 1620 C C . ASP A 1 197 ? 7.105 11.117 19.047 1 92.56 197 ASP A C 1
ATOM 1622 O O . ASP A 1 197 ? 7.812 10.656 19.953 1 92.56 197 ASP A O 1
ATOM 1626 N N . LEU A 1 198 ? 7.629 11.633 17.953 1 88.5 198 LEU A N 1
ATOM 1627 C CA . LEU A 1 198 ? 9.062 11.625 17.688 1 88.5 198 LEU A CA 1
ATOM 1628 C C . LEU A 1 198 ? 9.773 12.711 18.484 1 88.5 198 LEU A C 1
ATOM 1630 O O . LEU A 1 198 ? 10.93 12.539 18.875 1 88.5 198 LEU A O 1
ATOM 1634 N N . ILE A 1 199 ? 9.102 13.805 18.75 1 91.38 199 ILE A N 1
ATOM 1635 C CA . ILE A 1 199 ? 9.812 14.93 19.344 1 91.38 199 ILE A CA 1
ATOM 1636 C C . ILE A 1 199 ? 9.562 14.938 20.859 1 91.38 199 ILE A C 1
ATOM 1638 O O . ILE A 1 199 ? 10.078 15.805 21.578 1 91.38 199 ILE A O 1
ATOM 1642 N N . LYS A 1 200 ? 8.734 14.047 21.281 1 87.19 200 LYS A N 1
ATOM 1643 C CA . LYS A 1 200 ? 8.547 13.914 22.719 1 87.19 200 LYS A CA 1
ATOM 1644 C C . LYS A 1 200 ? 9.812 13.398 23.391 1 87.19 200 LYS A C 1
ATOM 1646 O O . LYS A 1 200 ? 10.5 12.531 22.859 1 87.19 200 LYS A O 1
ATOM 1651 N N . MET B 1 1 ? 13.445 24.5 18.906 1 83.88 1 MET B N 1
ATOM 1652 C CA . MET B 1 1 ? 13.898 24.297 17.531 1 83.88 1 MET B CA 1
ATOM 1653 C C . MET B 1 1 ? 15.148 23.422 17.5 1 83.88 1 MET B C 1
ATOM 1655 O O . MET B 1 1 ? 15.227 22.484 16.703 1 83.88 1 MET B O 1
ATOM 1659 N N . ASN B 1 2 ? 16 23.594 18.438 1 72.44 2 ASN B N 1
ATOM 1660 C CA . ASN B 1 2 ? 17.25 22.844 18.438 1 72.44 2 ASN B CA 1
ATOM 1661 C C . ASN B 1 2 ? 17 21.344 18.609 1 72.44 2 ASN B C 1
ATOM 1663 O O . ASN B 1 2 ? 17.625 20.531 17.938 1 72.44 2 ASN B O 1
ATOM 1667 N N . HIS B 1 3 ? 16.109 21.078 19.484 1 79.31 3 HIS B N 1
ATOM 1668 C CA . HIS B 1 3 ? 15.758 19.672 19.719 1 79.31 3 HIS B CA 1
ATOM 1669 C C . HIS B 1 3 ? 15.18 19.031 18.469 1 79.31 3 HIS B C 1
ATOM 1671 O O . HIS B 1 3 ? 15.539 17.906 18.125 1 79.31 3 HIS B O 1
ATOM 1677 N N . ILE B 1 4 ? 14.406 19.719 17.766 1 79.25 4 ILE B N 1
ATOM 1678 C CA . ILE B 1 4 ? 13.766 19.219 16.547 1 79.25 4 ILE B CA 1
ATOM 1679 C C . ILE B 1 4 ? 14.797 19.031 15.453 1 79.25 4 ILE B C 1
ATOM 1681 O O . ILE B 1 4 ? 14.789 18.031 14.734 1 79.25 4 ILE B O 1
ATOM 1685 N N . VAL B 1 5 ? 15.711 19.984 15.359 1 76.81 5 VAL B N 1
ATOM 1686 C CA . VAL B 1 5 ? 16.781 19.891 14.375 1 76.81 5 VAL B CA 1
ATOM 1687 C C . VAL B 1 5 ? 17.625 18.656 14.641 1 76.81 5 VAL B C 1
ATOM 1689 O O . VAL B 1 5 ? 17.969 17.922 13.711 1 76.81 5 VAL B O 1
ATOM 1692 N N . ASP B 1 6 ? 17.828 18.375 15.883 1 77.19 6 ASP B N 1
ATOM 1693 C CA . ASP B 1 6 ? 18.625 17.234 16.266 1 77.19 6 ASP B CA 1
ATOM 1694 C C . ASP B 1 6 ? 17.953 15.922 15.875 1 77.19 6 ASP B C 1
ATOM 1696 O O . ASP B 1 6 ? 18.609 14.961 15.477 1 77.19 6 ASP B O 1
ATOM 1700 N N . ILE B 1 7 ? 16.688 15.938 15.977 1 77.19 7 ILE B N 1
ATOM 1701 C CA . ILE B 1 7 ? 15.922 14.727 15.727 1 77.19 7 ILE B CA 1
ATOM 1702 C C . ILE B 1 7 ? 15.836 14.469 14.227 1 77.19 7 ILE B C 1
ATOM 1704 O O . ILE B 1 7 ? 15.953 13.328 13.773 1 77.19 7 ILE B O 1
ATOM 1708 N N . PHE B 1 8 ? 15.703 15.469 13.461 1 79.38 8 PHE B N 1
ATOM 1709 C CA . PHE B 1 8 ? 15.32 15.25 12.07 1 79.38 8 PHE B CA 1
ATOM 1710 C C . PHE B 1 8 ? 16.484 15.547 11.133 1 79.38 8 PHE B C 1
ATOM 1712 O O . PHE B 1 8 ? 16.453 15.188 9.961 1 79.38 8 PHE B O 1
ATOM 1719 N N . SER B 1 9 ? 17.469 16.203 11.766 1 72.94 9 SER B N 1
ATOM 1720 C CA . SER B 1 9 ? 18.609 16.5 10.914 1 72.94 9 SER B CA 1
ATOM 1721 C C . SER B 1 9 ? 19.281 15.219 10.422 1 72.94 9 SER B C 1
ATOM 1723 O O . SER B 1 9 ? 19.641 14.352 11.227 1 72.94 9 SER B O 1
ATOM 1725 N N . GLY B 1 10 ? 19.328 15.023 9.156 1 68 10 GLY B N 1
ATOM 1726 C CA . GLY B 1 10 ? 19.984 13.867 8.578 1 68 10 GLY B CA 1
ATOM 1727 C C . GLY B 1 10 ? 19.141 12.609 8.625 1 68 10 GLY B C 1
ATOM 1728 O O . GLY B 1 10 ? 19.609 11.523 8.289 1 68 10 GLY B O 1
ATOM 1729 N N . ARG B 1 11 ? 18.016 12.742 9.242 1 70.25 11 ARG B N 1
ATOM 1730 C CA . ARG B 1 11 ? 17.141 11.578 9.328 1 70.25 11 ARG B CA 1
ATOM 1731 C C . ARG B 1 11 ? 16.609 11.18 7.949 1 70.25 11 ARG B C 1
ATOM 1733 O O . ARG B 1 11 ? 16.219 12.047 7.16 1 70.25 11 ARG B O 1
ATOM 1740 N N . ASN B 1 12 ? 16.859 9.836 7.598 1 66.5 12 ASN B N 1
ATOM 1741 C CA . ASN B 1 12 ? 16.234 9.297 6.398 1 66.5 12 ASN B CA 1
ATOM 1742 C C . ASN B 1 12 ? 14.891 8.648 6.711 1 66.5 12 ASN B C 1
ATOM 1744 O O . ASN B 1 12 ? 14.797 7.797 7.602 1 66.5 12 ASN B O 1
ATOM 1748 N N . GLY B 1 13 ? 13.906 9.117 6.113 1 69.69 13 GLY B N 1
ATOM 1749 C CA . GLY B 1 13 ? 12.562 8.594 6.344 1 69.69 13 GLY B CA 1
ATOM 1750 C C . GLY B 1 13 ? 12.43 7.125 5.996 1 69.69 13 GLY B C 1
ATOM 1751 O O . GLY B 1 13 ? 13.031 6.656 5.027 1 69.69 13 GLY B O 1
ATOM 1752 N N . GLU B 1 14 ? 11.812 6.387 6.91 1 70.94 14 GLU B N 1
ATOM 1753 C CA . GLU B 1 14 ? 11.453 5 6.645 1 70.94 14 GLU B CA 1
ATOM 1754 C C . GLU B 1 14 ? 9.938 4.84 6.492 1 70.94 14 GLU B C 1
ATOM 1756 O O . GLU B 1 14 ? 9.188 5.801 6.664 1 70.94 14 GLU B O 1
ATOM 1761 N N . SER B 1 15 ? 9.531 3.727 6.004 1 72.19 15 SER B N 1
ATOM 1762 C CA . SER B 1 15 ? 8.102 3.484 5.887 1 72.19 15 SER B CA 1
ATOM 1763 C C . SER B 1 15 ? 7.449 3.334 7.258 1 72.19 15 SER B C 1
ATOM 1765 O O . SER B 1 15 ? 7.992 2.662 8.141 1 72.19 15 SER B O 1
ATOM 1767 N N . ILE B 1 16 ? 6.453 4.012 7.41 1 70.69 16 ILE B N 1
ATOM 1768 C CA . ILE B 1 16 ? 5.688 3.924 8.648 1 70.69 16 ILE B CA 1
ATOM 1769 C C . ILE B 1 16 ? 4.938 2.596 8.695 1 70.69 16 ILE B C 1
ATOM 1771 O O . ILE B 1 16 ? 4.816 1.981 9.758 1 70.69 16 ILE B O 1
ATOM 1775 N N . ASN B 1 17 ? 4.617 2.205 7.453 1 74.62 17 ASN B N 1
ATOM 1776 C CA . ASN B 1 17 ? 3.875 0.949 7.406 1 74.62 17 ASN B CA 1
ATOM 1777 C C . ASN B 1 17 ? 4.758 -0.237 7.781 1 74.62 17 ASN B C 1
ATOM 1779 O O . ASN B 1 17 ? 5.922 -0.304 7.379 1 74.62 17 ASN B O 1
ATOM 1783 N N . LYS B 1 18 ? 4.316 -1.003 8.734 1 82.56 18 LYS B N 1
ATOM 1784 C CA . LYS B 1 18 ? 4.918 -2.322 8.906 1 82.56 18 LYS B CA 1
ATOM 1785 C C . LYS B 1 18 ? 4.379 -3.309 7.875 1 82.56 18 LYS B C 1
ATOM 1787 O O . LYS B 1 18 ? 3.389 -3.998 8.125 1 82.56 18 LYS B O 1
ATOM 1792 N N . LEU B 1 19 ? 5.035 -3.342 6.734 1 88 19 LEU B N 1
ATOM 1793 C CA . LEU B 1 19 ? 4.574 -4.172 5.629 1 88 19 LEU B CA 1
ATOM 1794 C C . LEU B 1 19 ? 5.059 -5.609 5.785 1 88 19 LEU B C 1
ATOM 1796 O O . LEU B 1 19 ? 6.238 -5.844 6.07 1 88 19 LEU B O 1
ATOM 1800 N N . LYS B 1 20 ? 4.184 -6.59 5.738 1 93.38 20 LYS B N 1
ATOM 1801 C CA . LYS B 1 20 ? 4.59 -7.984 5.582 1 93.38 20 LYS B CA 1
ATOM 1802 C C . LYS B 1 20 ? 5.273 -8.211 4.238 1 93.38 20 LYS B C 1
ATOM 1804 O O . LYS B 1 20 ? 4.746 -7.812 3.193 1 93.38 20 LYS B O 1
ATOM 1809 N N . ARG B 1 21 ? 6.461 -8.75 4.281 1 95.12 21 ARG B N 1
ATOM 1810 C CA . ARG B 1 21 ? 7.234 -8.953 3.061 1 95.12 21 ARG B CA 1
ATOM 1811 C C . ARG B 1 21 ? 7.301 -10.438 2.699 1 95.12 21 ARG B C 1
ATOM 1813 O O . ARG B 1 21 ? 7.645 -11.273 3.539 1 95.12 21 ARG B O 1
ATOM 1820 N N . SER B 1 22 ? 6.949 -10.734 1.502 1 97.44 22 SER B N 1
ATOM 1821 C CA . SER B 1 22 ? 7.012 -12.109 1.018 1 97.44 22 SER B CA 1
ATOM 1822 C C . SER B 1 22 ? 7.684 -12.18 -0.349 1 97.44 22 SER B C 1
ATOM 1824 O O . SER B 1 22 ? 7.734 -11.188 -1.077 1 97.44 22 SER B O 1
ATOM 1826 N N . ALA B 1 23 ? 8.219 -13.266 -0.655 1 97.44 23 ALA B N 1
ATOM 1827 C CA . ALA B 1 23 ? 8.836 -13.539 -1.951 1 97.44 23 ALA B CA 1
ATOM 1828 C C . ALA B 1 23 ? 8.328 -14.852 -2.535 1 97.44 23 ALA B C 1
ATOM 1830 O O . ALA B 1 23 ? 8.094 -15.812 -1.802 1 97.44 23 ALA B O 1
ATOM 1831 N N . VAL B 1 24 ? 8.148 -14.805 -3.844 1 98 24 VAL B N 1
ATOM 1832 C CA . VAL B 1 24 ? 7.66 -16 -4.52 1 98 24 VAL B CA 1
ATOM 1833 C C . VAL B 1 24 ? 8.516 -16.281 -5.754 1 98 24 VAL B C 1
ATOM 1835 O O . VAL B 1 24 ? 9.234 -15.406 -6.234 1 98 24 VAL B O 1
ATOM 1838 N N . MET B 1 25 ? 8.461 -17.531 -6.27 1 97.06 25 MET B N 1
ATOM 1839 C CA . MET B 1 25 ? 9.305 -17.969 -7.379 1 97.06 25 MET B CA 1
ATOM 1840 C C . MET B 1 25 ? 8.461 -18.562 -8.5 1 97.06 25 MET B C 1
ATOM 1842 O O . MET B 1 25 ? 7.723 -19.531 -8.281 1 97.06 25 MET B O 1
ATOM 1846 N N . ILE B 1 26 ? 8.5 -17.875 -9.641 1 97.06 26 ILE B N 1
ATOM 1847 C CA . ILE B 1 26 ? 8.055 -18.547 -10.859 1 97.06 26 ILE B CA 1
ATOM 1848 C C . ILE B 1 26 ? 9.133 -19.531 -11.328 1 97.06 26 ILE B C 1
ATOM 1850 O O . ILE B 1 26 ? 10.094 -19.125 -12 1 97.06 26 ILE B O 1
ATOM 1854 N N . LEU B 1 27 ? 8.945 -20.719 -11.039 1 95.62 27 LEU B N 1
ATOM 1855 C CA . LEU B 1 27 ? 9.922 -21.766 -11.336 1 95.62 27 LEU B CA 1
ATOM 1856 C C . LEU B 1 27 ? 9.633 -22.406 -12.68 1 95.62 27 LEU B C 1
ATOM 1858 O O . LEU B 1 27 ? 8.562 -23 -12.875 1 95.62 27 LEU B O 1
ATOM 1862 N N . LEU B 1 28 ? 10.617 -22.328 -13.57 1 95.12 28 LEU B N 1
ATOM 1863 C CA . LEU B 1 28 ? 10.445 -22.812 -14.938 1 95.12 28 LEU B CA 1
ATOM 1864 C C . LEU B 1 28 ? 11.258 -24.078 -15.172 1 95.12 28 LEU B C 1
ATOM 1866 O O . LEU B 1 28 ? 12.398 -24.188 -14.703 1 95.12 28 LEU B O 1
ATOM 1870 N N . ILE B 1 29 ? 10.641 -24.953 -15.867 1 92.25 29 ILE B N 1
ATOM 1871 C CA . ILE B 1 29 ? 11.336 -26.156 -16.297 1 92.25 29 ILE B CA 1
ATOM 1872 C C . ILE B 1 29 ? 11.062 -26.422 -17.766 1 92.25 29 ILE B C 1
ATOM 1874 O O . ILE B 1 29 ? 9.984 -26.109 -18.266 1 92.25 29 ILE B O 1
ATOM 1878 N N . GLU B 1 30 ? 12.039 -26.969 -18.406 1 89.75 30 GLU B N 1
ATOM 1879 C CA . GLU B 1 30 ? 11.898 -27.344 -19.812 1 89.75 30 GLU B CA 1
ATOM 1880 C C . GLU B 1 30 ? 11.758 -28.844 -19.969 1 89.75 30 GLU B C 1
ATOM 1882 O O . GLU B 1 30 ? 12.555 -29.609 -19.422 1 89.75 30 GLU B O 1
ATOM 1887 N N . GLU B 1 31 ? 10.68 -29.25 -20.594 1 87.69 31 GLU B N 1
ATOM 1888 C CA . GLU B 1 31 ? 10.453 -30.641 -20.938 1 87.69 31 GLU B CA 1
ATOM 1889 C C . GLU B 1 31 ? 10.016 -30.797 -22.391 1 87.69 31 GLU B C 1
ATOM 1891 O O . GLU B 1 31 ? 9.016 -30.219 -22.812 1 87.69 31 GLU B O 1
ATOM 1896 N N . GLU B 1 32 ? 10.758 -31.703 -23.188 1 87.44 32 GLU B N 1
ATOM 1897 C CA . GLU B 1 32 ? 10.414 -32 -24.578 1 87.44 32 GLU B CA 1
ATOM 1898 C C . GLU B 1 32 ? 10.195 -30.734 -25.375 1 87.44 32 GLU B C 1
ATOM 1900 O O . GLU B 1 32 ? 9.188 -30.594 -26.078 1 87.44 32 GLU B O 1
ATOM 1905 N N . ASN B 1 33 ? 10.93 -29.781 -25.172 1 85.88 33 ASN B N 1
ATOM 1906 C CA . ASN B 1 33 ? 10.977 -28.531 -25.938 1 85.88 33 ASN B CA 1
ATOM 1907 C C . ASN B 1 33 ? 9.828 -27.609 -25.547 1 85.88 33 ASN B C 1
ATOM 1909 O O . ASN B 1 33 ? 9.5 -26.672 -26.297 1 85.88 33 ASN B O 1
ATOM 1913 N N . ASP B 1 34 ? 9.164 -28.016 -24.453 1 91.75 34 ASP B N 1
ATOM 1914 C CA . ASP B 1 34 ? 8.133 -27.125 -23.938 1 91.75 34 ASP B CA 1
ATOM 1915 C C . ASP B 1 34 ? 8.539 -26.562 -22.578 1 91.75 34 ASP B C 1
ATOM 1917 O O . ASP B 1 34 ? 9.266 -27.203 -21.812 1 91.75 34 ASP B O 1
ATOM 1921 N N . LEU B 1 35 ? 8.07 -25.359 -22.344 1 94 35 LEU B N 1
ATOM 1922 C CA . LEU B 1 35 ? 8.352 -24.688 -21.078 1 94 35 LEU B CA 1
ATOM 1923 C C . LEU B 1 35 ? 7.16 -24.797 -20.125 1 94 35 LEU B C 1
ATOM 1925 O O . LEU B 1 35 ? 6.02 -24.562 -20.531 1 94 35 LEU B O 1
ATOM 1929 N N . TYR B 1 36 ? 7.465 -25.234 -18.906 1 95.12 36 TYR B N 1
ATOM 1930 C CA . TYR B 1 36 ? 6.434 -25.359 -17.891 1 95.12 36 TYR B CA 1
ATOM 1931 C C . TYR B 1 36 ? 6.773 -24.516 -16.656 1 95.12 36 TYR B C 1
ATOM 1933 O O . TYR B 1 36 ? 7.941 -24.203 -16.422 1 95.12 36 TYR B O 1
ATOM 1941 N N . LEU B 1 37 ? 5.762 -24.062 -15.938 1 95.94 37 LEU B N 1
ATOM 1942 C CA . LEU B 1 37 ? 6.004 -23.484 -14.625 1 95.94 37 LEU B CA 1
ATOM 1943 C C . LEU B 1 37 ? 5.352 -24.312 -13.531 1 95.94 37 LEU B C 1
ATOM 1945 O O . LEU B 1 37 ? 4.359 -25 -13.773 1 95.94 37 LEU B O 1
ATOM 1949 N N . ILE B 1 38 ? 5.918 -24.266 -12.336 1 95.75 38 ILE B N 1
ATOM 1950 C CA . ILE B 1 38 ? 5.531 -25.109 -11.219 1 95.75 38 ILE B CA 1
ATOM 1951 C C . ILE B 1 38 ? 4.582 -24.344 -10.297 1 95.75 38 ILE B C 1
ATOM 1953 O O . ILE B 1 38 ? 4.848 -23.203 -9.93 1 95.75 38 ILE B O 1
ATOM 1957 N N . LEU B 1 39 ? 3.484 -24.969 -9.93 1 97.56 39 LEU B N 1
ATOM 1958 C CA . LEU B 1 39 ? 2.529 -24.438 -8.961 1 97.56 39 LEU B CA 1
ATOM 1959 C C . LEU B 1 39 ? 2.266 -25.453 -7.848 1 97.56 39 LEU B C 1
ATOM 1961 O O . LEU B 1 39 ? 2.51 -26.641 -8.023 1 97.56 39 LEU B O 1
ATOM 1965 N N . GLU B 1 40 ? 1.834 -24.906 -6.762 1 97.06 40 GLU B N 1
ATOM 1966 C CA . GLU B 1 40 ? 1.514 -25.734 -5.598 1 97.06 40 GLU B CA 1
ATOM 1967 C C . GLU B 1 40 ? 0.087 -25.469 -5.117 1 97.06 40 GLU B C 1
ATOM 1969 O O . GLU B 1 40 ? -0.412 -24.344 -5.211 1 97.06 40 GLU B O 1
ATOM 1974 N N . LYS B 1 41 ? -0.509 -26.547 -4.672 1 96.88 41 LYS B N 1
ATOM 1975 C CA . LYS B 1 41 ? -1.741 -26.422 -3.9 1 96.88 41 LYS B CA 1
ATOM 1976 C C . LYS B 1 41 ? -1.459 -26.453 -2.4 1 96.88 41 LYS B C 1
ATOM 1978 O O . LYS B 1 41 ? -0.839 -27.391 -1.902 1 96.88 41 LYS B O 1
ATOM 1983 N N . ARG B 1 42 ? -1.9 -25.422 -1.717 1 96.31 42 ARG B N 1
ATOM 1984 C CA . ARG B 1 42 ? -1.653 -25.344 -0.281 1 96.31 42 ARG B CA 1
ATOM 1985 C C . ARG B 1 42 ? -2.475 -26.391 0.472 1 96.31 42 ARG B C 1
ATOM 1987 O O . ARG B 1 42 ? -3.633 -26.641 0.132 1 96.31 42 ARG B O 1
ATOM 1994 N N . ALA B 1 43 ? -1.836 -26.922 1.488 1 95.06 43 ALA B N 1
ATOM 1995 C CA . ALA B 1 43 ? -2.529 -27.922 2.295 1 95.06 43 ALA B CA 1
ATOM 1996 C C . ALA B 1 43 ? -3.801 -27.344 2.912 1 95.06 43 ALA B C 1
ATOM 1998 O O . ALA B 1 43 ? -3.836 -26.172 3.295 1 95.06 43 ALA B O 1
ATOM 1999 N N . LEU B 1 44 ? -4.801 -28.156 3.033 1 93.12 44 LEU B N 1
ATOM 2000 C CA . LEU B 1 44 ? -6.094 -27.719 3.549 1 93.12 44 LEU B CA 1
ATOM 2001 C C . LEU B 1 44 ? -6.012 -27.422 5.043 1 93.12 44 LEU B C 1
ATOM 2003 O O . LEU B 1 44 ? -6.879 -26.75 5.594 1 93.12 44 LEU B O 1
ATOM 2007 N N . THR B 1 45 ? -4.984 -27.922 5.629 1 90.88 45 THR B N 1
ATOM 2008 C CA . THR B 1 45 ? -4.84 -27.781 7.074 1 90.88 45 THR B CA 1
ATOM 2009 C C . THR B 1 45 ? -4.246 -26.422 7.43 1 90.88 45 THR B C 1
ATOM 2011 O O . THR B 1 45 ? -4.242 -26.031 8.594 1 90.88 45 THR B O 1
ATOM 2014 N N . LEU B 1 46 ? -3.764 -25.766 6.434 1 90.69 46 LEU B N 1
ATOM 2015 C CA . LEU B 1 46 ? -3.16 -24.453 6.688 1 90.69 46 LEU B CA 1
ATOM 2016 C C . LEU B 1 46 ? -4.211 -23.453 7.133 1 90.69 46 LEU B C 1
ATOM 2018 O O . LEU B 1 46 ? -5.363 -23.516 6.699 1 90.69 46 LEU B O 1
ATOM 2022 N N . ARG B 1 47 ? -3.805 -22.562 7.992 1 84.81 47 ARG B N 1
ATOM 2023 C CA . ARG B 1 47 ? -4.68 -21.516 8.5 1 84.81 47 ARG B CA 1
ATOM 2024 C C . ARG B 1 47 ? -4.934 -20.453 7.441 1 84.81 47 ARG B C 1
ATOM 2026 O O . ARG B 1 47 ? -6.055 -19.969 7.297 1 84.81 47 ARG B O 1
ATOM 2033 N N . LYS B 1 48 ? -3.918 -20.234 6.672 1 87.56 48 LYS B N 1
ATOM 2034 C CA . LYS B 1 48 ? -4.023 -19.172 5.68 1 87.56 48 LYS B CA 1
ATOM 2035 C C . LYS B 1 48 ? -4.152 -19.75 4.27 1 87.56 48 LYS B C 1
ATOM 2037 O O . LYS B 1 48 ? -3.32 -20.547 3.842 1 87.56 48 LYS B O 1
ATOM 2042 N N . GLN B 1 49 ? -5.203 -19.328 3.578 1 93.75 49 GLN B N 1
ATOM 2043 C CA . GLN B 1 49 ? -5.438 -19.641 2.17 1 93.75 49 GLN B CA 1
ATOM 2044 C C . GLN B 1 49 ? -5.344 -21.141 1.915 1 93.75 49 GLN B C 1
ATOM 2046 O O . GLN B 1 49 ? -4.625 -21.578 1.015 1 93.75 49 GLN B O 1
ATOM 2051 N N . PRO B 1 50 ? -6.148 -21.906 2.703 1 94.75 50 PRO B N 1
ATOM 2052 C CA . PRO B 1 50 ? -6.141 -23.359 2.5 1 94.75 50 PRO B CA 1
ATOM 2053 C C . PRO B 1 50 ? -6.656 -23.766 1.122 1 94.75 50 PRO B C 1
ATOM 2055 O O . PRO B 1 50 ? -7.727 -23.312 0.701 1 94.75 50 PRO B O 1
ATOM 2058 N N . GLY B 1 51 ? -5.859 -24.562 0.492 1 95.69 51 GLY B N 1
ATOM 2059 C CA . GLY B 1 51 ? -6.297 -25.156 -0.767 1 95.69 51 GLY B CA 1
ATOM 2060 C C . GLY B 1 51 ? -6.043 -24.25 -1.961 1 95.69 51 GLY B C 1
ATOM 2061 O O . GLY B 1 51 ? -6.289 -24.641 -3.104 1 95.69 51 GLY B O 1
ATOM 2062 N N . ASP B 1 52 ? -5.562 -23.078 -1.696 1 97.12 52 ASP B N 1
ATOM 2063 C CA . ASP B 1 52 ? -5.262 -22.156 -2.793 1 97.12 52 ASP B CA 1
ATOM 2064 C C . ASP B 1 52 ? -4.07 -22.656 -3.611 1 97.12 52 ASP B C 1
ATOM 2066 O O . ASP B 1 52 ? -3.162 -23.297 -3.072 1 97.12 52 ASP B O 1
ATOM 2070 N N . ILE B 1 53 ? -4.121 -22.391 -4.871 1 98.06 53 ILE B N 1
ATOM 2071 C CA . ILE B 1 53 ? -2.961 -22.625 -5.727 1 98.06 53 ILE B CA 1
ATOM 2072 C C . ILE B 1 53 ? -1.992 -21.438 -5.598 1 98.06 53 ILE B C 1
ATOM 2074 O O . ILE B 1 53 ? -2.41 -20.281 -5.609 1 98.06 53 ILE B O 1
ATOM 2078 N N . SER B 1 54 ? -0.753 -21.75 -5.457 1 97.88 54 SER B N 1
ATOM 2079 C CA . SER B 1 54 ? 0.227 -20.688 -5.25 1 97.88 54 SER B CA 1
ATOM 2080 C C . SER B 1 54 ? 1.551 -21.016 -5.934 1 97.88 54 SER B C 1
ATOM 2082 O O . SER B 1 54 ? 1.758 -22.141 -6.387 1 97.88 54 SER B O 1
ATOM 2084 N N . LEU B 1 55 ? 2.379 -20 -6.055 1 98.06 55 LEU B N 1
ATOM 2085 C CA . LEU B 1 55 ? 3.797 -20.156 -6.359 1 98.06 55 LEU B CA 1
ATOM 2086 C C . LEU B 1 55 ? 4.582 -20.516 -5.105 1 98.06 55 LEU B C 1
ATOM 2088 O O . LEU B 1 55 ? 4.215 -20.109 -3.998 1 98.06 55 LEU B O 1
ATOM 2092 N N . PRO B 1 56 ? 5.625 -21.328 -5.301 1 97.06 56 PRO B N 1
ATOM 2093 C CA . PRO B 1 56 ? 6.496 -21.469 -4.133 1 97.06 56 PRO B CA 1
ATOM 2094 C C . PRO B 1 56 ? 6.953 -20.125 -3.57 1 97.06 56 PRO B C 1
ATOM 2096 O O . PRO B 1 56 ? 7.281 -19.203 -4.332 1 97.06 56 PRO B O 1
ATOM 2099 N N . GLY B 1 57 ? 6.91 -19.984 -2.34 1 96.94 57 GLY B N 1
ATOM 2100 C CA . GLY B 1 57 ? 7.273 -18.719 -1.721 1 96.94 57 GLY B CA 1
ATOM 2101 C C . GLY B 1 57 ? 6.773 -18.578 -0.294 1 96.94 57 GLY B C 1
ATOM 2102 O O . GLY B 1 57 ? 6.184 -19.516 0.251 1 96.94 57 GLY B O 1
ATOM 2103 N N . GLY B 1 58 ? 7.047 -17.438 0.3 1 96.75 58 GLY B N 1
ATOM 2104 C CA . GLY B 1 58 ? 6.652 -17.203 1.678 1 96.75 58 GLY B CA 1
ATOM 2105 C C . GLY B 1 58 ? 7.23 -15.914 2.244 1 96.75 58 GLY B C 1
ATOM 2106 O O . GLY B 1 58 ? 7.738 -15.078 1.499 1 96.75 58 GLY B O 1
ATOM 2107 N N . GLY B 1 59 ? 7.109 -15.844 3.549 1 96.88 59 GLY B N 1
ATOM 2108 C CA . GLY B 1 59 ? 7.57 -14.648 4.234 1 96.88 59 GLY B CA 1
ATOM 2109 C C . GLY B 1 59 ? 9.078 -14.508 4.234 1 96.88 59 GLY B C 1
ATOM 2110 O O . GLY B 1 59 ? 9.805 -15.5 4.328 1 96.88 59 GLY B O 1
ATOM 2111 N N . ILE B 1 60 ? 9.469 -13.258 4.148 1 96.81 60 ILE B N 1
ATOM 2112 C CA . ILE B 1 60 ? 10.891 -12.945 4.238 1 96.81 60 ILE B CA 1
ATOM 2113 C C . ILE B 1 60 ? 11.305 -12.82 5.703 1 96.81 60 ILE B C 1
ATOM 2115 O O . ILE B 1 60 ? 10.695 -12.062 6.465 1 96.81 60 ILE B O 1
ATOM 2119 N N . GLU B 1 61 ? 12.258 -13.547 6.152 1 95.81 61 GLU B N 1
ATOM 2120 C CA . GLU B 1 61 ? 12.734 -13.508 7.531 1 95.81 61 GLU B CA 1
ATOM 2121 C C . GLU B 1 61 ? 13.688 -12.336 7.754 1 95.81 61 GLU B C 1
ATOM 2123 O O . GLU B 1 61 ? 14.195 -11.75 6.797 1 95.81 61 GLU B O 1
ATOM 2128 N N . ILE B 1 62 ? 13.953 -12.062 8.961 1 92.5 62 ILE B N 1
ATOM 2129 C CA . ILE B 1 62 ? 14.828 -10.953 9.312 1 92.5 62 ILE B CA 1
ATOM 2130 C C . ILE B 1 62 ? 16.234 -11.219 8.797 1 92.5 62 ILE B C 1
ATOM 2132 O O . ILE B 1 62 ? 16.781 -12.312 8.992 1 92.5 62 ILE B O 1
ATOM 2136 N N . GLY B 1 63 ? 16.797 -10.18 8.031 1 92.31 63 GLY B N 1
ATOM 2137 C CA . GLY B 1 63 ? 18.156 -10.297 7.547 1 92.31 63 GLY B CA 1
ATOM 2138 C C . GLY B 1 63 ? 18.25 -11 6.207 1 92.31 63 GLY B C 1
ATOM 2139 O O . GLY B 1 63 ? 19.344 -11.102 5.633 1 92.31 63 GLY B O 1
ATOM 2140 N N . GLU B 1 64 ? 17.156 -11.391 5.758 1 94.38 64 GLU B N 1
ATOM 2141 C CA . GLU B 1 64 ? 17.078 -12.133 4.504 1 94.38 64 GLU B CA 1
ATOM 2142 C C . GLU B 1 64 ? 16.656 -11.234 3.35 1 94.38 64 GLU B C 1
ATOM 2144 O O . GLU B 1 64 ? 15.766 -10.398 3.506 1 94.38 64 GLU B O 1
ATOM 2149 N N . THR B 1 65 ? 17.375 -11.336 2.211 1 94.25 65 THR B N 1
ATOM 2150 C CA . THR B 1 65 ? 16.891 -10.664 1.015 1 94.25 65 THR B CA 1
ATOM 2151 C C . THR B 1 65 ? 15.68 -11.391 0.436 1 94.25 65 THR B C 1
ATOM 2153 O O . THR B 1 65 ? 15.469 -12.578 0.715 1 94.25 65 THR B O 1
ATOM 2156 N N . PRO B 1 66 ? 14.875 -10.672 -0.373 1 94.81 66 PRO B N 1
ATOM 2157 C CA . PRO B 1 66 ? 13.75 -11.344 -1.027 1 94.81 66 PRO B CA 1
ATOM 2158 C C . PRO B 1 66 ? 14.18 -12.547 -1.854 1 94.81 66 PRO B C 1
ATOM 2160 O O . PRO B 1 66 ? 13.516 -13.594 -1.824 1 94.81 66 PRO B O 1
ATOM 2163 N N . ARG B 1 67 ? 15.266 -12.414 -2.57 1 94.5 67 ARG B N 1
ATOM 2164 C CA . ARG B 1 67 ? 15.781 -13.508 -3.385 1 94.5 67 ARG B CA 1
ATOM 2165 C C . ARG B 1 67 ? 16.109 -14.727 -2.525 1 94.5 67 ARG B C 1
ATOM 2167 O O . ARG B 1 67 ? 15.734 -15.852 -2.865 1 94.5 67 ARG B O 1
ATOM 2174 N N . GLN B 1 68 ? 16.75 -14.477 -1.409 1 96.38 68 GLN B N 1
ATOM 2175 C CA . GLN B 1 68 ? 17.094 -15.555 -0.485 1 96.38 68 GLN B CA 1
ATOM 2176 C C . GLN B 1 68 ? 15.844 -16.234 0.051 1 96.38 68 GLN B C 1
ATOM 2178 O O . GLN B 1 68 ? 15.805 -17.469 0.169 1 96.38 68 GLN B O 1
ATOM 2183 N N . ALA B 1 69 ? 14.867 -15.453 0.404 1 97.31 69 ALA B N 1
ATOM 2184 C CA . ALA B 1 69 ? 13.609 -15.984 0.917 1 97.31 69 ALA B CA 1
ATOM 2185 C C . ALA B 1 69 ? 12.922 -16.859 -0.125 1 97.31 69 ALA B C 1
ATOM 2187 O O . ALA B 1 69 ? 12.43 -17.953 0.194 1 97.31 69 ALA B O 1
ATOM 2188 N N . ALA B 1 70 ? 12.898 -16.375 -1.374 1 96.62 70 ALA B N 1
ATOM 2189 C CA . ALA B 1 70 ? 12.273 -17.141 -2.453 1 96.62 70 ALA B CA 1
ATOM 2190 C C . ALA B 1 70 ? 12.938 -18.5 -2.617 1 96.62 70 ALA B C 1
ATOM 2192 O O . ALA B 1 70 ? 12.258 -19.516 -2.768 1 96.62 70 ALA B O 1
ATOM 2193 N N . ILE B 1 71 ? 14.258 -18.516 -2.547 1 96.56 71 ILE B N 1
ATOM 2194 C CA . ILE B 1 71 ? 15.016 -19.75 -2.697 1 96.56 71 ILE B CA 1
ATOM 2195 C C . ILE B 1 71 ? 14.766 -20.672 -1.498 1 96.56 71 ILE B C 1
ATOM 2197 O O . ILE B 1 71 ? 14.484 -21.859 -1.662 1 96.56 71 ILE B O 1
ATOM 2201 N N . ARG B 1 72 ? 14.891 -20.094 -0.321 1 97.19 72 ARG B N 1
ATOM 2202 C CA . ARG B 1 72 ? 14.695 -20.875 0.896 1 97.19 72 ARG B CA 1
ATOM 2203 C C . ARG B 1 72 ? 13.305 -21.516 0.917 1 97.19 72 ARG B C 1
ATOM 2205 O O . ARG B 1 72 ? 13.172 -22.703 1.184 1 97.19 72 ARG B O 1
ATOM 2212 N N . GLU B 1 73 ? 12.289 -20.719 0.72 1 97 73 GLU B N 1
ATOM 2213 C CA . GLU B 1 73 ? 10.914 -21.203 0.737 1 97 73 GLU B CA 1
ATOM 2214 C C . GLU B 1 73 ? 10.695 -22.281 -0.323 1 97 73 GLU B C 1
ATOM 2216 O O . GLU B 1 73 ? 9.945 -23.234 -0.102 1 97 73 GLU B O 1
ATOM 2221 N N . THR B 1 74 ? 11.281 -22.094 -1.507 1 94.88 74 THR B N 1
ATOM 2222 C CA . THR B 1 74 ? 11.188 -23.125 -2.549 1 94.88 74 THR B CA 1
ATOM 2223 C C . THR B 1 74 ? 11.773 -24.438 -2.066 1 94.88 74 THR B C 1
ATOM 2225 O O . THR B 1 74 ? 11.195 -25.5 -2.289 1 94.88 74 THR B O 1
ATOM 2228 N N . PHE B 1 75 ? 12.875 -24.375 -1.413 1 93.94 75 PHE B N 1
ATOM 2229 C CA . PHE B 1 75 ? 13.5 -25.547 -0.827 1 93.94 75 PHE B CA 1
ATOM 2230 C C . PHE B 1 75 ? 12.594 -26.172 0.232 1 93.94 75 PHE B C 1
ATOM 2232 O O . PHE B 1 75 ? 12.344 -27.375 0.207 1 93.94 75 PHE B O 1
ATOM 2239 N N . GLU B 1 76 ? 12.117 -25.375 1.127 1 94.62 76 GLU B N 1
ATOM 2240 C CA . GLU B 1 76 ? 11.297 -25.875 2.23 1 94.62 76 GLU B CA 1
ATOM 2241 C C . GLU B 1 76 ? 10.023 -26.531 1.718 1 94.62 76 GLU B C 1
ATOM 2243 O O . GLU B 1 76 ? 9.586 -27.547 2.262 1 94.62 76 GLU B O 1
ATOM 2248 N N . GLU B 1 77 ? 9.484 -25.969 0.674 1 95.38 77 GLU B N 1
ATOM 2249 C CA . GLU B 1 77 ? 8.188 -26.438 0.196 1 95.38 77 GLU B CA 1
ATOM 2250 C C . GLU B 1 77 ? 8.344 -27.594 -0.789 1 95.38 77 GLU B C 1
ATOM 2252 O O . GLU B 1 77 ? 7.609 -28.578 -0.715 1 95.38 77 GLU B O 1
ATOM 2257 N N . LEU B 1 78 ? 9.344 -27.531 -1.673 1 92.81 78 LEU B N 1
ATOM 2258 C CA . LEU B 1 78 ? 9.43 -28.469 -2.783 1 92.81 78 LEU B CA 1
ATOM 2259 C C . LEU B 1 78 ? 10.625 -29.406 -2.613 1 92.81 78 LEU B C 1
ATOM 2261 O O . LEU B 1 78 ? 10.758 -30.391 -3.346 1 92.81 78 LEU B O 1
ATOM 2265 N N . ASN B 1 79 ? 11.477 -29.156 -1.713 1 91.31 79 ASN B N 1
ATOM 2266 C CA . ASN B 1 79 ? 12.68 -29.938 -1.435 1 91.31 79 ASN B CA 1
ATOM 2267 C C . ASN B 1 79 ? 13.633 -29.938 -2.623 1 91.31 79 ASN B C 1
ATOM 2269 O O . ASN B 1 79 ? 14.273 -30.953 -2.912 1 91.31 79 ASN B O 1
ATOM 2273 N N . ILE B 1 80 ? 13.602 -28.906 -3.32 1 88.5 80 ILE B N 1
ATOM 2274 C CA . ILE B 1 80 ? 14.602 -28.672 -4.355 1 88.5 80 ILE B CA 1
ATOM 2275 C C . ILE B 1 80 ? 15.844 -28.031 -3.736 1 88.5 80 ILE B C 1
ATOM 2277 O O . ILE B 1 80 ? 15.766 -26.953 -3.143 1 88.5 80 ILE B O 1
ATOM 2281 N N . GLU B 1 81 ? 16.922 -28.688 -3.963 1 88.62 81 GLU B N 1
ATOM 2282 C CA . GLU B 1 81 ? 18.156 -28.156 -3.365 1 88.62 81 GLU B CA 1
ATOM 2283 C C . GLU B 1 81 ? 18.453 -26.75 -3.867 1 88.62 81 GLU B C 1
ATOM 2285 O O . GLU B 1 81 ? 18.297 -26.469 -5.055 1 88.62 81 G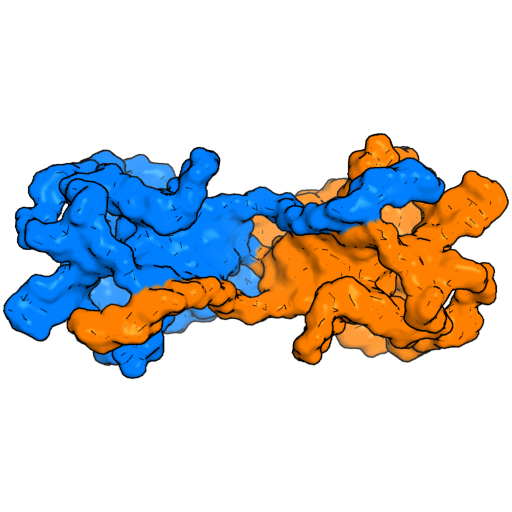LU B O 1
ATOM 2290 N N . LYS B 1 82 ? 18.953 -25.922 -2.988 1 91.38 82 LYS B N 1
ATOM 2291 C CA . LYS B 1 82 ? 19.188 -24.516 -3.289 1 91.38 82 LYS B CA 1
ATOM 2292 C C . LYS B 1 82 ? 20.172 -24.359 -4.441 1 91.38 82 LYS B C 1
ATOM 2294 O O . LYS B 1 82 ? 20.031 -23.469 -5.277 1 91.38 82 LYS B O 1
ATOM 2299 N N . GLU B 1 83 ? 21.094 -25.266 -4.52 1 90.12 83 GLU B N 1
ATOM 2300 C CA . GLU B 1 83 ? 22.125 -25.188 -5.539 1 90.12 83 GLU B CA 1
ATOM 2301 C C . GLU B 1 83 ? 21.562 -25.484 -6.926 1 90.12 83 GLU B C 1
ATOM 2303 O O . GLU B 1 83 ? 22.172 -25.125 -7.938 1 90.12 83 GLU B O 1
ATOM 2308 N N . ASN B 1 84 ? 20.453 -26.094 -6.977 1 90.94 84 ASN B N 1
ATOM 2309 C CA . ASN B 1 84 ? 19.828 -26.438 -8.25 1 90.94 84 ASN B CA 1
ATOM 2310 C C . ASN B 1 84 ? 18.906 -25.328 -8.734 1 90.94 84 ASN B C 1
ATOM 2312 O O . ASN B 1 84 ? 18.438 -25.375 -9.875 1 90.94 84 ASN B O 1
ATOM 2316 N N . ILE B 1 85 ? 18.641 -24.406 -7.875 1 91.75 85 ILE B N 1
ATOM 2317 C CA . ILE B 1 85 ? 17.781 -23.297 -8.25 1 91.75 85 ILE B CA 1
ATOM 2318 C C . ILE B 1 85 ? 18.609 -22.172 -8.867 1 91.75 85 ILE B C 1
ATOM 2320 O O . ILE B 1 85 ? 19.547 -21.672 -8.242 1 91.75 85 ILE B O 1
ATOM 2324 N N . GLU B 1 86 ? 18.328 -21.875 -10.102 1 91.12 86 GLU B N 1
ATOM 2325 C CA . GLU B 1 86 ? 18.953 -20.734 -10.773 1 91.12 86 GLU B CA 1
ATOM 2326 C C . GLU B 1 86 ? 17.969 -19.578 -10.938 1 91.12 86 GLU B C 1
ATOM 2328 O O . GLU B 1 86 ? 17 -19.688 -11.695 1 91.12 86 GLU B O 1
ATOM 2333 N N . VAL B 1 87 ? 18.234 -18.5 -10.289 1 92.5 87 VAL B N 1
ATOM 2334 C CA . VAL B 1 87 ? 17.375 -17.328 -10.414 1 92.5 87 VAL B CA 1
ATOM 2335 C C . VAL B 1 87 ? 17.75 -16.531 -11.664 1 92.5 87 VAL B C 1
ATOM 2337 O O . VAL B 1 87 ? 18.891 -16.125 -11.82 1 92.5 87 VAL B O 1
ATOM 2340 N N . ILE B 1 88 ? 16.828 -16.375 -12.539 1 91.06 88 ILE B N 1
ATOM 2341 C CA . ILE B 1 88 ? 17.031 -15.664 -13.789 1 91.06 88 ILE B CA 1
ATOM 2342 C C . ILE B 1 88 ? 16.938 -14.156 -13.547 1 91.06 88 ILE B C 1
ATOM 2344 O O . ILE B 1 88 ? 17.766 -13.383 -14.039 1 91.06 88 ILE B O 1
ATOM 2348 N N . GLY B 1 89 ? 15.836 -13.758 -12.82 1 89.88 89 GLY B N 1
ATOM 2349 C CA . GLY B 1 89 ? 15.664 -12.336 -12.539 1 89.88 89 GLY B CA 1
ATOM 2350 C C . GLY B 1 89 ? 14.43 -12.047 -11.703 1 89.88 89 GLY B C 1
ATOM 2351 O O . GLY B 1 89 ? 13.719 -12.961 -11.281 1 89.88 89 GLY B O 1
ATOM 2352 N N . GLU B 1 90 ? 14.32 -10.766 -11.43 1 90.88 90 GLU B N 1
ATOM 2353 C CA . GLU B 1 90 ? 13.195 -10.297 -10.633 1 90.88 90 GLU B CA 1
ATOM 2354 C C . GLU B 1 90 ? 12.078 -9.742 -11.516 1 90.88 90 GLU B C 1
ATOM 2356 O O . GLU B 1 90 ? 12.344 -9.258 -12.617 1 90.88 90 GLU B O 1
ATOM 2361 N N . MET B 1 91 ? 10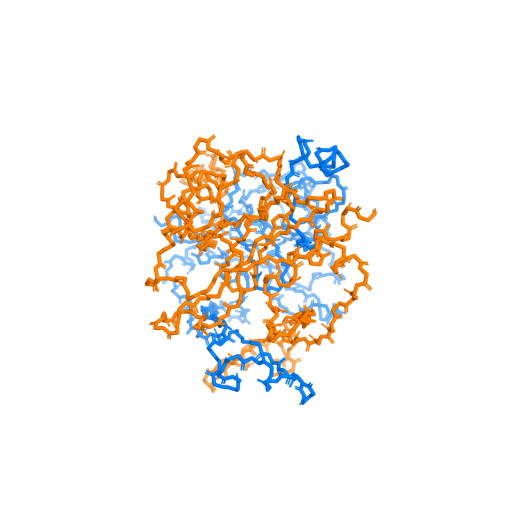.914 -9.93 -11.07 1 90.94 91 MET B N 1
ATOM 2362 C CA . MET B 1 91 ? 9.766 -9.242 -11.664 1 90.94 91 MET B CA 1
ATOM 2363 C C . MET B 1 91 ? 9.375 -8.023 -10.836 1 90.94 91 MET B C 1
ATOM 2365 O O . MET B 1 91 ? 9.969 -7.762 -9.789 1 90.94 91 MET B O 1
ATOM 2369 N N . ASP B 1 92 ? 8.477 -7.293 -11.367 1 87.62 92 ASP B N 1
ATOM 2370 C CA . ASP B 1 92 ? 7.957 -6.148 -10.625 1 87.62 92 ASP B CA 1
ATOM 2371 C C . ASP B 1 92 ? 7.262 -6.594 -9.344 1 87.62 92 ASP B C 1
ATOM 2373 O O . ASP B 1 92 ? 6.551 -7.602 -9.336 1 87.62 92 ASP B O 1
ATOM 2377 N N . TYR B 1 93 ? 7.617 -5.953 -8.258 1 89.25 93 TYR B N 1
ATOM 2378 C CA . TYR B 1 93 ? 6.93 -6.227 -7.004 1 89.25 93 TYR B CA 1
ATOM 2379 C C . TYR B 1 93 ? 5.676 -5.371 -6.871 1 89.25 93 TYR B C 1
ATOM 2381 O O . TYR B 1 93 ? 5.5 -4.395 -7.602 1 89.25 93 TYR B O 1
ATOM 2389 N N . PHE B 1 94 ? 4.781 -5.742 -6.031 1 88.31 94 PHE B N 1
ATOM 2390 C CA . PHE B 1 94 ? 3.605 -4.906 -5.828 1 88.31 94 PHE B CA 1
ATOM 2391 C C . PHE B 1 94 ? 3.189 -4.902 -4.359 1 88.31 94 PHE B C 1
ATOM 2393 O O . PHE B 1 94 ? 3.516 -5.828 -3.615 1 88.31 94 PHE B O 1
ATOM 2400 N N . ILE B 1 95 ? 2.615 -3.859 -3.947 1 90.25 95 ILE B N 1
ATOM 2401 C CA . ILE B 1 95 ? 2.113 -3.609 -2.602 1 90.25 95 ILE B CA 1
ATOM 2402 C C . ILE B 1 95 ? 0.595 -3.77 -2.578 1 90.25 95 ILE B C 1
ATOM 2404 O O . ILE B 1 95 ? -0.107 -3.217 -3.428 1 90.25 95 ILE B O 1
ATOM 2408 N N . THR B 1 96 ? 0.18 -4.594 -1.674 1 92.56 96 THR B N 1
ATOM 2409 C CA . THR B 1 96 ? -1.261 -4.797 -1.577 1 92.56 96 THR B CA 1
ATOM 2410 C C . THR B 1 96 ? -1.899 -3.738 -0.684 1 92.56 96 THR B C 1
ATOM 2412 O O . THR B 1 96 ? -1.204 -3.055 0.072 1 92.56 96 THR B O 1
ATOM 2415 N N . SER B 1 97 ? -3.166 -3.643 -0.8 1 94 97 SER B N 1
ATOM 2416 C CA . SER B 1 97 ? -3.924 -2.691 0.004 1 94 97 SER B CA 1
ATOM 2417 C C . SER B 1 97 ? -3.969 -3.115 1.468 1 94 97 SER B C 1
ATOM 2419 O O . SER B 1 97 ? -4.516 -2.4 2.311 1 94 97 SER B O 1
ATOM 2421 N N . PHE B 1 98 ? -3.365 -4.219 1.799 1 94.31 98 PHE B N 1
ATOM 2422 C CA . PHE B 1 98 ? -3.496 -4.789 3.135 1 94.31 98 PHE B CA 1
ATOM 2423 C C . PHE B 1 98 ? -2.129 -4.973 3.779 1 94.31 98 PHE B C 1
ATOM 2425 O O . PHE B 1 98 ? -1.899 -5.953 4.492 1 94.31 98 PHE B O 1
ATOM 2432 N N . ASP B 1 99 ? -1.24 -4.109 3.443 1 91.69 99 ASP B N 1
ATOM 2433 C CA . ASP B 1 99 ? 0.055 -3.936 4.094 1 91.69 99 ASP B CA 1
ATOM 2434 C C . ASP B 1 99 ? 0.959 -5.141 3.848 1 91.69 99 ASP B C 1
ATOM 2436 O O . ASP B 1 99 ? 1.539 -5.691 4.785 1 91.69 99 ASP B O 1
ATOM 2440 N N . SER B 1 100 ? 1.05 -5.477 2.594 1 93.06 100 SER B N 1
ATOM 2441 C CA . SER B 1 100 ? 1.951 -6.551 2.193 1 93.06 100 SER B CA 1
ATOM 2442 C C . SER B 1 100 ? 2.65 -6.223 0.878 1 93.06 100 SER B C 1
ATOM 2444 O O . SER B 1 100 ? 2.076 -5.562 0.01 1 93.06 100 SER B O 1
ATOM 2446 N N . VAL B 1 101 ? 3.838 -6.613 0.776 1 92.94 101 VAL B N 1
ATOM 2447 C CA . VAL B 1 101 ? 4.605 -6.488 -0.458 1 92.94 101 VAL B CA 1
ATOM 2448 C C . VAL B 1 101 ? 5.047 -7.875 -0.933 1 92.94 101 VAL B C 1
ATOM 2450 O O . VAL B 1 101 ? 5.492 -8.695 -0.133 1 92.94 101 VAL B O 1
ATOM 2453 N N . ILE B 1 102 ? 4.871 -8.141 -2.18 1 95.69 102 ILE B N 1
ATOM 2454 C CA . ILE B 1 102 ? 5.211 -9.438 -2.75 1 95.69 102 ILE B CA 1
ATOM 2455 C C . ILE B 1 102 ? 6.289 -9.266 -3.82 1 95.69 102 ILE B C 1
ATOM 2457 O O . ILE B 1 102 ? 6.113 -8.5 -4.77 1 95.69 102 ILE B O 1
ATOM 2461 N N . TYR B 1 103 ? 7.383 -9.984 -3.715 1 95.31 103 TYR B N 1
ATOM 2462 C CA . TYR B 1 103 ? 8.5 -9.953 -4.648 1 95.31 103 TYR B CA 1
ATOM 2463 C C . TYR B 1 103 ? 8.547 -11.227 -5.484 1 95.31 103 TYR B C 1
ATOM 2465 O O . TYR B 1 103 ? 9 -12.273 -5.008 1 95.31 103 TYR B O 1
ATOM 2473 N N . PRO B 1 104 ? 8.148 -11.148 -6.707 1 96.38 104 PRO B N 1
ATOM 2474 C CA . PRO B 1 104 ? 8.234 -12.32 -7.574 1 96.38 104 PRO B CA 1
ATOM 2475 C C . PRO B 1 104 ? 9.594 -12.453 -8.258 1 96.38 104 PRO B C 1
ATOM 2477 O O . PRO B 1 104 ? 10.172 -11.453 -8.68 1 96.38 104 PRO B O 1
ATOM 2480 N N . PHE B 1 105 ? 10.07 -13.625 -8.344 1 94.94 105 PHE B N 1
ATOM 2481 C CA . PHE B 1 105 ? 11.289 -13.961 -9.07 1 94.94 105 PHE B CA 1
ATOM 2482 C C . PHE B 1 105 ? 11.016 -15.023 -10.125 1 94.94 105 PHE B C 1
ATOM 2484 O O . PHE B 1 105 ? 10.07 -15.812 -9.992 1 94.94 105 PHE B O 1
ATOM 2491 N N . VAL B 1 106 ? 11.805 -14.93 -11.156 1 95.31 106 VAL B N 1
ATOM 2492 C CA . VAL B 1 106 ? 11.797 -15.977 -12.172 1 95.31 106 VAL B CA 1
ATOM 2493 C C . VAL B 1 106 ? 13.07 -16.812 -12.062 1 95.31 106 VAL B C 1
ATOM 2495 O O . VAL B 1 106 ? 14.172 -16.266 -11.945 1 95.31 106 VAL B O 1
ATOM 2498 N N . GLY B 1 107 ? 12.836 -18.094 -11.984 1 94.38 107 GLY B N 1
ATOM 2499 C CA . GLY B 1 107 ? 13.977 -18.984 -11.906 1 94.38 107 GLY B CA 1
ATOM 2500 C C . GLY B 1 107 ? 13.758 -20.312 -12.625 1 94.38 107 GLY B C 1
ATOM 2501 O O . GLY B 1 107 ? 12.68 -20.547 -13.172 1 94.38 107 GLY B O 1
ATOM 2502 N N . THR B 1 108 ? 14.82 -21.109 -12.688 1 93.75 108 THR B N 1
ATOM 2503 C CA . THR B 1 108 ? 14.766 -22.438 -13.273 1 93.75 108 THR B CA 1
ATOM 2504 C C . THR B 1 108 ? 15.516 -23.453 -12.398 1 93.75 108 THR B C 1
ATOM 2506 O O . THR B 1 108 ? 16.156 -23.062 -11.414 1 93.75 108 THR B O 1
ATOM 2509 N N . ILE B 1 109 ? 15.25 -24.703 -12.602 1 89.62 109 ILE B N 1
ATOM 2510 C CA . ILE B 1 109 ? 15.883 -25.797 -11.867 1 89.62 109 ILE B CA 1
ATOM 2511 C C . ILE B 1 109 ? 16.906 -26.484 -12.766 1 89.62 109 ILE B C 1
ATOM 2513 O O . ILE B 1 109 ? 16.562 -26.969 -13.844 1 89.62 109 ILE B O 1
ATOM 2517 N N . LYS B 1 110 ? 17.984 -26.469 -12.203 1 85.19 110 LYS B N 1
ATOM 2518 C CA . LYS B 1 110 ? 19.016 -27.281 -12.852 1 85.19 110 LYS B CA 1
ATOM 2519 C C . LYS B 1 110 ? 18.812 -28.766 -12.547 1 85.19 110 LYS B C 1
ATOM 2521 O O . LYS B 1 110 ? 18.469 -29.125 -11.422 1 85.19 110 LYS B O 1
ATOM 2526 N N . ASN B 1 111 ? 18.953 -29.625 -13.523 1 80.44 111 ASN B N 1
ATOM 2527 C CA . ASN B 1 111 ? 18.875 -31.078 -13.328 1 80.44 111 ASN B CA 1
ATOM 2528 C C . ASN B 1 111 ? 17.547 -31.484 -12.703 1 80.44 111 ASN B C 1
ATOM 2530 O O . ASN B 1 111 ? 17.531 -32.219 -11.711 1 80.44 111 ASN B O 1
ATOM 2534 N N . PHE B 1 112 ? 16.531 -30.984 -13.133 1 79.44 112 PHE B N 1
ATOM 2535 C CA . PHE B 1 112 ? 15.203 -31.297 -12.602 1 79.44 112 PHE B CA 1
ATOM 2536 C C . PHE B 1 112 ? 14.922 -32.781 -12.656 1 79.44 112 PHE B C 1
ATOM 2538 O O . PHE B 1 112 ? 15.031 -33.406 -13.719 1 79.44 112 PHE B O 1
ATOM 2545 N N . ASN B 1 113 ? 14.703 -33.344 -11.453 1 77.5 113 ASN B N 1
ATOM 2546 C CA . ASN B 1 113 ? 14.414 -34.781 -11.367 1 77.5 113 ASN B CA 1
ATOM 2547 C C . ASN B 1 113 ? 13.078 -35.031 -10.68 1 77.5 113 ASN B C 1
ATOM 2549 O O . ASN B 1 113 ? 12.93 -36 -9.945 1 77.5 113 ASN B O 1
ATOM 2553 N N . GLY B 1 114 ? 12.094 -34.125 -10.867 1 78 114 GLY B N 1
ATOM 2554 C CA . GLY B 1 114 ? 10.773 -34.25 -10.266 1 78 114 GLY B CA 1
ATOM 2555 C C . GLY B 1 114 ? 10.68 -33.656 -8.883 1 78 114 GLY B C 1
ATOM 2556 O O . GLY B 1 114 ? 11.391 -32.688 -8.562 1 78 114 GLY B O 1
ATOM 2557 N N . PHE B 1 115 ? 9.492 -34 -8.172 1 74.5 115 PHE B N 1
ATOM 2558 C CA . PHE B 1 115 ? 9.242 -33.469 -6.848 1 74.5 115 PHE B CA 1
ATOM 2559 C C . PHE B 1 115 ? 9.125 -34.594 -5.816 1 74.5 115 PHE B C 1
ATOM 2561 O O . PHE B 1 115 ? 8.039 -34.844 -5.305 1 74.5 115 PHE B O 1
ATOM 2568 N N . PRO B 1 116 ? 10.156 -35.406 -5.508 1 65.25 116 PRO B N 1
ATOM 2569 C CA . PRO B 1 116 ? 9.945 -36.625 -4.711 1 65.25 116 PRO B CA 1
ATOM 2570 C C . PRO B 1 116 ? 9.594 -36.312 -3.258 1 65.25 116 PRO B C 1
ATOM 2572 O O . PRO B 1 116 ? 8.867 -37.094 -2.623 1 65.25 116 PRO B O 1
ATOM 2575 N N . ASN B 1 117 ? 9.977 -35.25 -2.652 1 80.5 117 ASN B N 1
ATOM 2576 C CA . ASN B 1 117 ? 9.836 -35.094 -1.207 1 80.5 117 ASN B CA 1
ATOM 2577 C C . ASN B 1 117 ? 9.352 -33.719 -0.831 1 80.5 117 ASN B C 1
ATOM 2579 O O . ASN B 1 117 ? 9.969 -33.031 -0.009 1 80.5 117 ASN B O 1
ATOM 2583 N N . ARG B 1 118 ? 8.133 -33.5 -1.386 1 80.69 118 ARG B N 1
ATOM 2584 C CA . ARG B 1 118 ? 7.613 -32.188 -1.021 1 80.69 118 ARG B CA 1
ATOM 2585 C C . ARG B 1 118 ? 7.133 -32.188 0.426 1 80.69 118 ARG B C 1
ATOM 2587 O O . ARG B 1 118 ? 6.844 -33.219 1.001 1 80.69 118 ARG B O 1
ATOM 2594 N N . ASN B 1 119 ? 7.09 -31 1.047 1 90 119 ASN B N 1
ATOM 2595 C CA . ASN B 1 119 ? 6.559 -30.859 2.396 1 90 119 ASN B CA 1
ATOM 2596 C C . ASN B 1 119 ? 5.035 -30.984 2.416 1 90 119 ASN B C 1
ATOM 2598 O O . ASN B 1 119 ? 4.324 -30 2.182 1 90 119 ASN B O 1
ATOM 2602 N N . GLU B 1 120 ? 4.539 -32.062 2.762 1 89.12 120 GLU B N 1
ATOM 2603 C CA . GLU B 1 120 ? 3.113 -32.375 2.652 1 89.12 120 GLU B CA 1
ATOM 2604 C C . GLU B 1 120 ? 2.303 -31.562 3.658 1 89.12 120 GLU B C 1
ATOM 2606 O O . GLU B 1 120 ? 1.09 -31.406 3.504 1 89.12 120 GLU B O 1
ATOM 2611 N N . ASP B 1 121 ? 2.99 -31.125 4.664 1 90.62 121 ASP B N 1
ATOM 2612 C CA . ASP B 1 121 ? 2.305 -30.312 5.66 1 90.62 121 ASP B CA 1
ATOM 2613 C C . ASP B 1 121 ? 1.914 -28.953 5.086 1 90.62 121 ASP B C 1
ATOM 2615 O O . ASP B 1 121 ? 0.937 -28.344 5.523 1 90.62 121 ASP B O 1
ATOM 2619 N N . GLU B 1 122 ? 2.609 -28.5 4.078 1 93.06 122 GLU B N 1
ATOM 2620 C CA . GLU B 1 122 ? 2.377 -27.188 3.5 1 93.06 122 GLU B CA 1
ATOM 2621 C C . GLU B 1 122 ? 1.833 -27.297 2.078 1 93.06 122 GLU B C 1
ATOM 2623 O O . GLU B 1 122 ? 1.081 -26.438 1.628 1 93.06 122 GLU B O 1
ATOM 2628 N N . VAL B 1 123 ? 2.303 -28.359 1.474 1 95.5 123 VAL B N 1
ATOM 2629 C CA . VAL B 1 123 ? 1.996 -28.484 0.053 1 95.5 123 VAL B CA 1
ATOM 2630 C C . VAL B 1 123 ? 1.208 -29.766 -0.194 1 95.5 123 VAL B C 1
ATOM 2632 O O . VAL B 1 123 ? 1.769 -30.859 -0.149 1 95.5 123 VAL B O 1
ATOM 2635 N N . ALA B 1 124 ? -0.03 -29.609 -0.529 1 94.75 124 ALA B N 1
ATOM 2636 C CA . ALA B 1 124 ? -0.901 -30.75 -0.77 1 94.75 124 ALA B CA 1
ATOM 2637 C C . ALA B 1 124 ? -0.61 -31.391 -2.127 1 94.75 124 ALA B C 1
ATOM 2639 O O . ALA B 1 124 ? -0.684 -32.625 -2.275 1 94.75 124 ALA B O 1
ATOM 2640 N N . GLU B 1 125 ? -0.332 -30.578 -3.057 1 94.56 125 GLU B N 1
ATOM 2641 C CA . GLU B 1 125 ? -0.118 -31.016 -4.434 1 94.56 125 GLU B CA 1
ATOM 2642 C C . GLU B 1 125 ? 0.861 -30.109 -5.156 1 94.56 125 GLU B C 1
ATOM 2644 O O . GLU B 1 125 ? 0.917 -28.906 -4.879 1 94.56 125 GLU B O 1
ATOM 2649 N N . VAL B 1 126 ? 1.674 -30.688 -5.984 1 95.62 126 VAL B N 1
ATOM 2650 C CA . VAL B 1 126 ? 2.529 -29.938 -6.906 1 95.62 126 VAL B CA 1
ATOM 2651 C C . VAL B 1 126 ? 2.205 -30.328 -8.344 1 95.62 126 VAL B C 1
ATOM 2653 O O . VAL B 1 126 ? 2.039 -31.516 -8.648 1 95.62 126 VAL B O 1
ATOM 2656 N N . PHE B 1 127 ? 2.102 -29.359 -9.227 1 94.94 127 PHE B N 1
ATOM 2657 C CA . PHE B 1 127 ? 1.813 -29.656 -10.625 1 94.94 127 PHE B CA 1
ATOM 2658 C C . PHE B 1 127 ? 2.445 -28.625 -11.547 1 94.94 127 PHE B C 1
ATOM 2660 O O . PHE B 1 127 ? 2.877 -27.562 -11.094 1 94.94 127 PHE B O 1
ATOM 2667 N N . LYS B 1 128 ? 2.57 -28.969 -12.789 1 94.94 128 LYS B N 1
ATOM 2668 C CA . LYS B 1 128 ? 3.156 -28.062 -13.773 1 94.94 128 LYS B CA 1
ATOM 2669 C C . LYS B 1 128 ? 2.096 -27.547 -14.75 1 94.94 128 LYS B C 1
ATOM 2671 O O . LYS B 1 128 ? 1.144 -28.266 -15.07 1 94.94 128 LYS B O 1
ATOM 2676 N N . VAL B 1 129 ? 2.207 -26.375 -15.188 1 97.44 129 VAL B N 1
ATOM 2677 C CA . VAL B 1 129 ? 1.361 -25.766 -16.203 1 97.44 129 VAL B CA 1
ATOM 2678 C C . VAL B 1 129 ? 2.225 -25.266 -17.359 1 97.44 129 VAL B C 1
ATOM 2680 O O . VAL B 1 129 ? 3.246 -24.609 -17.141 1 97.44 129 VAL B O 1
ATOM 2683 N N . PRO B 1 130 ? 1.864 -25.656 -18.641 1 97.5 130 PRO B N 1
ATOM 2684 C CA . PRO B 1 130 ? 2.621 -25.078 -19.75 1 97.5 130 PRO B CA 1
ATOM 2685 C C . PRO B 1 130 ? 2.58 -23.547 -19.766 1 97.5 130 PRO B C 1
ATOM 2687 O O . PRO B 1 130 ? 1.51 -22.953 -19.609 1 97.5 130 PRO B O 1
ATOM 2690 N N . VAL 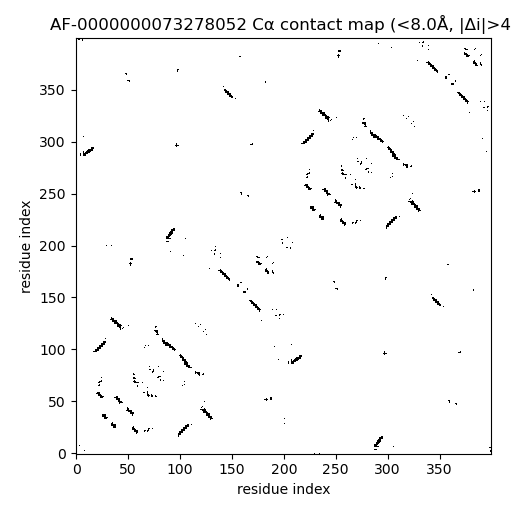B 1 131 ? 3.723 -22.969 -19.969 1 97.19 131 VAL B N 1
ATOM 2691 C CA . VAL B 1 131 ? 3.789 -21.516 -20.047 1 97.19 131 VAL B CA 1
ATOM 2692 C C . VAL B 1 131 ? 2.873 -21.016 -21.172 1 97.19 131 VAL B C 1
ATOM 2694 O O . VAL B 1 131 ? 2.219 -19.984 -21.031 1 97.19 131 VAL B O 1
ATOM 2697 N N . LYS B 1 132 ? 2.766 -21.766 -22.219 1 96.69 132 LYS B N 1
ATOM 2698 C CA . LYS B 1 132 ? 1.928 -21.422 -23.359 1 96.69 132 LYS B CA 1
ATOM 2699 C C . LYS B 1 132 ? 0.471 -21.25 -22.938 1 96.69 132 LYS B C 1
ATOM 2701 O O . LYS B 1 132 ? -0.258 -20.453 -23.531 1 96.69 132 LYS B O 1
ATOM 2706 N N . PHE B 1 133 ? 0.065 -22 -21.969 1 98 133 PHE B N 1
ATOM 2707 C CA . PHE B 1 133 ? -1.299 -21.875 -21.469 1 98 133 PHE B CA 1
ATOM 2708 C C . PHE B 1 133 ? -1.604 -20.422 -21.078 1 98 133 PHE B C 1
ATOM 2710 O O . PHE B 1 133 ? -2.635 -19.875 -21.484 1 98 133 PHE B O 1
ATOM 2717 N N . PHE B 1 134 ? -0.751 -19.781 -20.344 1 97.62 134 PHE B N 1
ATOM 2718 C CA . PHE B 1 134 ? -0.961 -18.422 -19.875 1 97.62 134 PHE B CA 1
ATOM 2719 C C . PHE B 1 134 ? -0.813 -17.422 -21.016 1 97.62 134 PHE B C 1
ATOM 2721 O O . PHE B 1 134 ? -1.351 -16.312 -20.953 1 97.62 134 PHE B O 1
ATOM 2728 N N . LEU B 1 135 ? -0.058 -17.781 -22.047 1 96.25 135 LEU B N 1
ATOM 2729 C CA . LEU B 1 135 ? 0.111 -16.922 -23.203 1 96.25 135 LEU B CA 1
ATOM 2730 C C . LEU B 1 135 ? -1.13 -16.953 -24.094 1 96.25 135 LEU B C 1
ATOM 2732 O O . LEU B 1 135 ? -1.479 -15.945 -24.719 1 96.25 135 LEU B O 1
ATOM 2736 N N . GLU B 1 136 ? -1.781 -18.047 -24.078 1 97.19 136 GLU B N 1
ATOM 2737 C CA . GLU B 1 136 ? -2.863 -18.266 -25.031 1 97.19 136 GLU B CA 1
ATOM 2738 C C . GLU B 1 136 ? -4.227 -18.062 -24.375 1 97.19 136 GLU B C 1
ATOM 2740 O O . GLU B 1 136 ? -5.238 -17.938 -25.062 1 97.19 136 GLU B O 1
ATOM 2745 N N . ASN B 1 137 ? -4.262 -18.047 -23.094 1 97.44 137 ASN B N 1
ATOM 2746 C CA . ASN B 1 137 ? -5.527 -17.922 -22.375 1 97.44 137 ASN B CA 1
ATOM 2747 C C . ASN B 1 137 ? -5.551 -16.688 -21.469 1 97.44 137 ASN B C 1
ATOM 2749 O O . ASN B 1 137 ? -4.801 -16.625 -20.5 1 97.44 137 ASN B O 1
ATOM 2753 N N . LYS B 1 138 ? -6.48 -15.82 -21.812 1 96.56 138 LYS B N 1
ATOM 2754 C CA . LYS B 1 138 ? -6.684 -14.68 -20.922 1 96.56 138 LYS B CA 1
ATOM 2755 C C . LYS B 1 138 ? -7.469 -15.086 -19.688 1 96.56 138 LYS B C 1
ATOM 2757 O O . LYS B 1 138 ? -8.43 -15.852 -19.766 1 96.56 138 LYS B O 1
ATOM 2762 N N . PRO B 1 139 ? -7.059 -14.57 -18.531 1 98.06 139 PRO B N 1
ATOM 2763 C CA . PRO B 1 139 ? -7.844 -14.883 -17.344 1 98.06 139 PRO B CA 1
ATOM 2764 C C . PRO B 1 139 ? -9.188 -14.156 -17.312 1 98.06 139 PRO B C 1
ATOM 2766 O O . PRO B 1 139 ? -9.344 -13.117 -17.953 1 98.06 139 PRO B O 1
ATOM 2769 N N . GLU B 1 140 ? -10.125 -14.75 -16.562 1 97.94 140 GLU B N 1
ATOM 2770 C CA . GLU B 1 140 ? -11.312 -13.992 -16.188 1 97.94 140 GLU B CA 1
ATOM 2771 C C . GLU B 1 140 ? -10.961 -12.828 -15.273 1 97.94 140 GLU B C 1
ATOM 2773 O O . GLU B 1 140 ? -10.117 -12.969 -14.383 1 97.94 140 GLU B O 1
ATOM 2778 N N . GLU B 1 141 ? -11.586 -11.75 -15.578 1 97.69 141 GLU B N 1
ATOM 2779 C CA . GLU B 1 141 ? -11.359 -10.562 -14.75 1 97.69 141 GLU B CA 1
ATOM 2780 C C . GLU B 1 141 ? -12.625 -10.188 -13.984 1 97.69 141 GLU B C 1
ATOM 2782 O O . GLU B 1 141 ? -13.719 -10.148 -14.547 1 97.69 141 GLU B O 1
ATOM 2787 N N . HIS B 1 142 ? -12.484 -9.977 -12.703 1 97.81 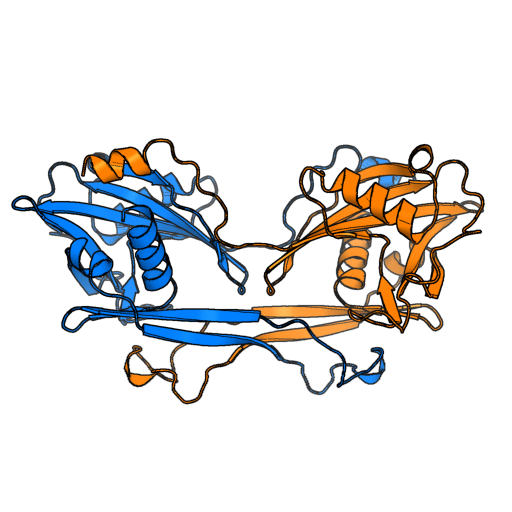142 HIS B N 1
ATOM 2788 C CA . HIS B 1 142 ? -13.586 -9.547 -11.844 1 97.81 142 HIS B CA 1
ATOM 2789 C C . HIS B 1 142 ? -13.195 -8.336 -11.008 1 97.81 142 HIS B C 1
ATOM 2791 O O . HIS B 1 142 ? -12.25 -8.406 -10.219 1 97.81 142 HIS B O 1
ATOM 2797 N N . GLU B 1 143 ? -13.922 -7.301 -11.172 1 97.06 143 GLU B N 1
ATOM 2798 C CA . GLU B 1 143 ? -13.625 -6.062 -10.469 1 97.06 143 GLU B CA 1
ATOM 2799 C C . GLU B 1 143 ? -13.945 -6.184 -8.977 1 97.06 143 GLU B C 1
ATOM 2801 O O . GLU B 1 143 ? -14.984 -6.73 -8.602 1 97.06 143 GLU B O 1
ATOM 2806 N N . VAL B 1 144 ? -13.07 -5.73 -8.203 1 97.19 144 VAL B N 1
ATOM 2807 C CA . VAL B 1 144 ? -13.227 -5.723 -6.75 1 97.19 144 VAL B CA 1
ATOM 2808 C C . VAL B 1 144 ? -13.023 -4.309 -6.219 1 97.19 144 VAL B C 1
ATOM 2810 O O . VAL B 1 144 ? -12.117 -3.598 -6.648 1 97.19 144 VAL B O 1
ATOM 2813 N N . LEU B 1 145 ? -13.914 -3.895 -5.324 1 97.25 145 LEU B N 1
ATOM 2814 C CA . LEU B 1 145 ? -13.844 -2.572 -4.715 1 97.25 145 LEU B CA 1
ATOM 2815 C C . LEU B 1 145 ? -13.281 -2.652 -3.301 1 97.25 145 LEU B C 1
ATOM 2817 O O . LEU B 1 145 ? -13.664 -3.527 -2.521 1 97.25 145 LEU B O 1
ATOM 2821 N N . ILE B 1 146 ? -12.289 -1.869 -2.975 1 97.12 146 ILE B N 1
ATOM 2822 C CA . ILE B 1 146 ? -11.773 -1.717 -1.618 1 97.12 146 ILE B CA 1
ATOM 2823 C C . ILE B 1 146 ? -12.266 -0.402 -1.021 1 97.12 146 ILE B C 1
ATOM 2825 O O . ILE B 1 146 ? -12.055 0.667 -1.6 1 97.12 146 ILE B O 1
ATOM 2829 N N . LYS B 1 147 ? -12.875 -0.467 0.105 1 96.75 147 LYS B N 1
ATOM 2830 C CA . LYS B 1 147 ? -13.438 0.726 0.731 1 96.75 147 LYS B CA 1
ATOM 2831 C C . LYS B 1 147 ? -13.266 0.684 2.248 1 96.75 147 LYS B C 1
ATOM 2833 O O . LYS B 1 147 ? -13 -0.377 2.818 1 96.75 147 LYS B O 1
ATOM 2838 N N . GLN B 1 148 ? -13.398 1.836 2.844 1 97 148 GLN B N 1
ATOM 2839 C CA . GLN B 1 148 ? -13.359 1.968 4.297 1 97 148 GLN B CA 1
ATOM 2840 C C . GLN B 1 148 ? -14.734 1.707 4.91 1 97 148 GLN B C 1
ATOM 2842 O O . GLN B 1 148 ? -15.758 2.119 4.355 1 97 148 GLN B O 1
ATOM 2847 N N . HIS B 1 149 ? -14.727 0.988 5.965 1 96.75 149 HIS B N 1
ATOM 2848 C CA . HIS B 1 149 ? -15.93 0.766 6.758 1 96.75 149 HIS B CA 1
ATOM 2849 C C . HIS B 1 149 ? -15.781 1.374 8.148 1 96.75 149 HIS B C 1
ATOM 2851 O O . HIS B 1 149 ? -14.797 1.128 8.844 1 96.75 149 HIS B O 1
ATOM 2857 N N . PHE B 1 150 ? -16.797 2.156 8.555 1 96.44 150 PHE B N 1
ATOM 2858 C CA . PHE B 1 150 ? -16.75 2.922 9.789 1 96.44 150 PHE B CA 1
ATOM 2859 C C . PHE B 1 150 ? -17.719 2.359 10.82 1 96.44 150 PHE B C 1
ATOM 2861 O O . PHE B 1 150 ? -18.828 1.933 10.461 1 96.44 150 PHE B O 1
ATOM 2868 N N . LYS B 1 151 ? -17.266 2.393 12.055 1 95.56 151 LYS B N 1
ATOM 2869 C CA . LYS B 1 151 ? -18.172 2.004 13.133 1 95.56 151 LYS B CA 1
ATOM 2870 C C . LYS B 1 151 ? -19.234 3.066 13.375 1 95.56 151 LYS B C 1
ATOM 2872 O O . LYS B 1 151 ? -19.125 4.195 12.883 1 95.56 151 LYS B O 1
ATOM 2877 N N . GLU B 1 152 ? -20.188 2.656 14.086 1 94 152 GLU B N 1
ATOM 2878 C CA . GLU B 1 152 ? -21.328 3.543 14.328 1 94 152 GLU B CA 1
ATOM 2879 C C . GLU B 1 152 ? -20.891 4.805 15.07 1 94 152 GLU B C 1
ATOM 2881 O O . GLU B 1 152 ? -21.453 5.879 14.867 1 94 152 GLU B O 1
ATOM 2886 N N . ASP B 1 153 ? -19.922 4.723 15.844 1 94.94 153 ASP B N 1
ATOM 2887 C CA . ASP B 1 153 ? -19.516 5.84 16.688 1 94.94 153 ASP B CA 1
ATOM 2888 C C . ASP B 1 153 ? -18.516 6.734 15.977 1 94.94 153 ASP B C 1
ATOM 2890 O O . ASP B 1 153 ? -17.969 7.672 16.562 1 94.94 153 ASP B O 1
ATOM 2894 N N . PHE B 1 154 ? -18.266 6.477 14.734 1 97.06 154 PHE B N 1
ATOM 2895 C CA . PHE B 1 154 ? -17.359 7.34 13.977 1 97.06 154 PHE B CA 1
ATOM 2896 C C . PHE B 1 154 ? -17.922 8.758 13.891 1 97.06 154 PHE B C 1
ATOM 2898 O O . PHE B 1 154 ? -19.109 8.945 13.617 1 97.06 154 PHE B O 1
ATOM 2905 N N . PRO B 1 155 ? -17.062 9.758 14.125 1 97.25 155 PRO B N 1
ATOM 2906 C CA . PRO B 1 155 ? -17.562 11.125 14.281 1 97.25 155 PRO B CA 1
ATOM 2907 C C . PRO B 1 155 ? -17.719 11.852 12.945 1 97.25 155 PRO B C 1
ATOM 2909 O O . PRO B 1 155 ? -17.078 12.883 12.727 1 97.25 155 PRO B O 1
ATOM 2912 N N . PHE B 1 156 ? -18.672 11.508 12.18 1 97.31 156 PHE B N 1
ATOM 2913 C CA . PHE B 1 156 ? -18.938 12.133 10.891 1 97.31 156 PHE B CA 1
ATOM 2914 C C . PHE B 1 156 ? -19.297 13.602 11.062 1 97.31 156 PHE B C 1
ATOM 2916 O O . PHE B 1 156 ? -19.047 14.414 10.164 1 97.31 156 PHE B O 1
ATOM 2923 N N . ASP B 1 157 ? -19.812 13.945 12.164 1 96.06 157 ASP B N 1
ATOM 2924 C CA . ASP B 1 157 ? -20.25 15.32 12.422 1 96.06 157 ASP B CA 1
ATOM 2925 C C . ASP B 1 157 ? -19.047 16.266 12.508 1 96.06 157 ASP B C 1
ATOM 2927 O O . ASP B 1 157 ? -19.203 17.484 12.367 1 96.06 157 ASP B O 1
ATOM 2931 N N . LYS B 1 158 ? -17.891 15.695 12.711 1 96.69 158 LYS B N 1
ATOM 2932 C CA . LYS B 1 158 ? -16.688 16.516 12.836 1 96.69 158 LYS B CA 1
ATOM 2933 C C . LYS B 1 158 ? -16.031 16.75 11.477 1 96.69 158 LYS B C 1
ATOM 2935 O O . LYS B 1 158 ? -15.094 17.547 11.359 1 96.69 158 LYS B O 1
ATOM 2940 N N . ILE B 1 159 ? -16.484 16.047 10.484 1 95.69 159 ILE B N 1
ATOM 2941 C CA . ILE B 1 159 ? -15.898 16.094 9.148 1 95.69 159 ILE B CA 1
ATOM 2942 C C . ILE B 1 159 ? -16.75 16.984 8.242 1 95.69 159 ILE B C 1
ATOM 2944 O O . ILE B 1 159 ? -17.984 16.875 8.242 1 95.69 159 ILE B O 1
ATOM 2948 N N . VAL B 1 160 ? -15.977 17.859 7.547 1 92.81 160 VAL B N 1
ATOM 2949 C CA . VAL B 1 160 ? -16.703 18.641 6.547 1 92.81 160 VAL B CA 1
ATOM 2950 C C . VAL B 1 160 ? -17.406 17.688 5.574 1 92.81 160 VAL B C 1
ATOM 2952 O O . VAL B 1 160 ? -16.797 16.766 5.043 1 92.81 160 VAL B O 1
ATOM 2955 N N . ASN B 1 161 ? -18.703 17.812 5.332 1 92.69 161 ASN B N 1
ATOM 2956 C CA . ASN B 1 161 ? -19.547 16.984 4.48 1 92.69 161 ASN B CA 1
ATOM 2957 C C . ASN B 1 161 ? -19.938 15.68 5.184 1 92.69 161 ASN B C 1
ATOM 2959 O O . ASN B 1 161 ? -20.688 14.883 4.629 1 92.69 161 ASN B O 1
ATOM 2963 N N . GLY B 1 162 ? -19.344 15.43 6.289 1 93.44 162 GLY B N 1
ATOM 2964 C CA . GLY B 1 162 ? -19.75 14.312 7.129 1 93.44 162 GLY B CA 1
ATOM 2965 C C . GLY B 1 162 ? -19.812 13 6.383 1 93.44 162 GLY B C 1
ATOM 2966 O O . GLY B 1 162 ? -18.859 12.602 5.723 1 93.44 162 GLY B O 1
ATOM 2967 N N . LYS B 1 163 ? -21.078 12.445 6.344 1 92.56 163 LYS B N 1
ATOM 2968 C CA . LYS B 1 163 ? -21.297 11.148 5.711 1 92.56 163 LYS B CA 1
ATOM 2969 C C . LYS B 1 163 ? -21.172 11.25 4.191 1 92.56 163 LYS B C 1
ATOM 2971 O O . LYS B 1 163 ? -21 10.234 3.51 1 92.56 163 LYS B O 1
ATOM 2976 N N . ASN B 1 164 ? -21.266 12.453 3.756 1 93.38 164 ASN B N 1
ATOM 2977 C CA . ASN B 1 164 ? -21.172 12.672 2.316 1 93.38 164 ASN B CA 1
ATOM 2978 C C . ASN B 1 164 ? -19.734 12.938 1.894 1 93.38 164 ASN B C 1
ATOM 2980 O O . ASN B 1 164 ? -19.469 13.234 0.728 1 93.38 164 ASN B O 1
ATOM 2984 N N . TYR B 1 165 ? -18.844 12.883 2.842 1 95.62 165 TYR B N 1
ATOM 2985 C CA . TYR B 1 165 ? -17.422 13.016 2.52 1 95.62 165 TYR B CA 1
ATOM 2986 C C . TYR B 1 165 ? -17 11.977 1.487 1 95.62 165 TYR B C 1
ATOM 2988 O O . TYR B 1 165 ? -17.438 10.82 1.544 1 95.62 165 TYR B O 1
ATOM 2996 N N . LYS B 1 166 ? -16.141 12.367 0.549 1 94.19 166 LYS B N 1
ATOM 2997 C CA . LYS B 1 166 ? -15.641 11.461 -0.488 1 94.19 166 LYS B CA 1
ATOM 2998 C C . LYS B 1 166 ? -14.414 10.695 -0.012 1 94.19 166 LYS B C 1
ATOM 3000 O O . LYS B 1 166 ? -13.289 10.992 -0.426 1 94.19 166 LYS B O 1
ATOM 3005 N N . PHE B 1 167 ? -14.703 9.664 0.682 1 95.81 167 PHE B N 1
ATOM 3006 C CA . PHE B 1 167 ? -13.609 8.859 1.211 1 95.81 167 PHE B CA 1
ATOM 3007 C C . PHE B 1 167 ? -12.898 8.109 0.09 1 95.81 167 PHE B C 1
ATOM 3009 O O . PHE B 1 167 ? -13.523 7.727 -0.901 1 95.81 167 PHE B O 1
ATOM 3016 N N . SER B 1 168 ? -11.633 7.848 0.312 1 94.25 168 SER B N 1
ATOM 3017 C CA . SER B 1 168 ? -10.836 7.129 -0.682 1 94.25 168 SER B CA 1
ATOM 3018 C C . SER B 1 168 ? -11.375 5.723 -0.908 1 94.25 168 SER B C 1
ATOM 3020 O O . SER B 1 168 ? -11.828 5.062 0.033 1 94.25 168 SER B O 1
ATOM 3022 N N . GLN B 1 169 ? -11.375 5.309 -2.092 1 95.12 169 GLN B N 1
ATOM 3023 C CA . GLN B 1 169 ? -11.688 3.949 -2.51 1 95.12 169 GLN B CA 1
ATOM 3024 C C . GLN B 1 169 ? -10.82 3.521 -3.691 1 95.12 169 GLN B C 1
ATOM 3026 O O . GLN B 1 169 ? -10.242 4.363 -4.379 1 95.12 169 GLN B O 1
ATOM 3031 N N . LYS B 1 170 ? -10.672 2.258 -3.812 1 94.5 170 LYS B N 1
ATOM 3032 C CA . LYS B 1 170 ? -9.883 1.729 -4.922 1 94.5 170 LYS B CA 1
ATOM 3033 C C . LYS B 1 170 ? -10.578 0.531 -5.566 1 94.5 170 LYS B C 1
ATOM 3035 O O . LYS B 1 170 ? -11.203 -0.276 -4.879 1 94.5 170 LYS B O 1
ATOM 3040 N N . THR B 1 171 ? -10.516 0.49 -6.871 1 95 171 THR B N 1
ATOM 3041 C CA . THR B 1 171 ? -10.977 -0.688 -7.602 1 95 171 THR B CA 1
ATOM 3042 C C . THR B 1 171 ? -9.797 -1.405 -8.258 1 95 171 THR B C 1
ATOM 3044 O O . THR B 1 171 ? -8.844 -0.764 -8.711 1 95 171 THR B O 1
ATOM 3047 N N . PHE B 1 172 ? -9.875 -2.723 -8.211 1 93.5 172 PHE B N 1
ATOM 3048 C CA . PHE B 1 172 ? -8.875 -3.508 -8.93 1 93.5 172 PHE B CA 1
ATOM 3049 C C . PHE B 1 172 ? -9.5 -4.781 -9.5 1 93.5 172 PHE B C 1
ATOM 3051 O O . PHE B 1 172 ? -10.617 -5.145 -9.133 1 93.5 172 PHE B O 1
ATOM 3058 N N . ASN B 1 173 ? -8.781 -5.367 -10.422 1 94.81 173 ASN B N 1
ATOM 3059 C CA . ASN B 1 173 ? -9.258 -6.621 -11 1 94.81 173 ASN B CA 1
ATOM 3060 C C . ASN B 1 173 ? -8.633 -7.828 -10.312 1 94.81 173 ASN B C 1
ATOM 3062 O O . ASN B 1 173 ? -7.41 -7.906 -10.188 1 94.81 173 ASN B O 1
ATOM 3066 N N . GLN B 1 174 ? -9.477 -8.75 -9.906 1 96.5 174 GLN B N 1
ATOM 3067 C CA . GLN B 1 174 ? -9.031 -10.086 -9.539 1 96.5 174 GLN B CA 1
ATOM 3068 C C . GLN B 1 174 ? -9.078 -11.031 -10.742 1 96.5 174 GLN B C 1
ATOM 3070 O O . GLN B 1 174 ? -10.062 -11.039 -11.484 1 96.5 174 GLN B O 1
ATOM 3075 N N . TYR B 1 175 ? -8.062 -11.812 -10.867 1 97.69 175 TYR B N 1
ATOM 3076 C CA . TYR B 1 175 ? -7.945 -12.68 -12.031 1 97.69 175 TYR B CA 1
ATOM 3077 C C . TYR B 1 175 ? -8.164 -14.141 -11.648 1 97.69 175 TYR B C 1
ATOM 3079 O O . TYR B 1 175 ? -7.809 -14.562 -10.547 1 97.69 175 TYR B O 1
ATOM 3087 N N . PHE B 1 176 ? -8.727 -14.953 -12.625 1 98.5 176 PHE B N 1
ATOM 3088 C CA . PHE B 1 176 ? -8.953 -16.391 -12.484 1 98.5 176 PHE B CA 1
ATOM 3089 C C . PHE B 1 176 ? -8.5 -17.141 -13.734 1 98.5 176 PHE B C 1
ATOM 3091 O O . PHE B 1 176 ? -8.969 -16.859 -14.836 1 98.5 176 PHE B O 1
ATOM 3098 N N . TYR B 1 177 ? -7.547 -18.016 -13.625 1 98.62 177 TYR B N 1
ATOM 3099 C CA . TYR B 1 177 ? -7.215 -19.031 -14.625 1 98.62 177 TYR B CA 1
ATOM 3100 C C . TYR B 1 177 ? -7.777 -20.391 -14.234 1 98.62 177 TYR B C 1
ATOM 3102 O O . TYR B 1 177 ? -7.668 -20.812 -13.078 1 98.62 177 TYR B O 1
ATOM 3110 N N . THR B 1 178 ? -8.383 -21.031 -15.133 1 98.19 178 THR B N 1
ATOM 3111 C CA . THR B 1 178 ? -8.781 -22.422 -14.922 1 98.19 178 THR B CA 1
ATOM 3112 C C . THR B 1 178 ? -7.953 -23.359 -15.789 1 98.19 178 THR B C 1
ATOM 3114 O O . THR B 1 178 ? -8.031 -23.312 -17.016 1 98.19 178 THR B O 1
ATOM 3117 N N . TYR B 1 179 ? -7.137 -24.156 -15.18 1 98 179 TYR B N 1
ATOM 3118 C CA . TYR B 1 179 ? -6.324 -25.172 -15.852 1 98 179 TYR B CA 1
ATOM 3119 C C . TYR B 1 179 ? -6.691 -26.578 -15.367 1 98 179 TYR B C 1
ATOM 3121 O O . TYR B 1 179 ? -6.305 -26.969 -14.266 1 98 179 TYR B O 1
ATOM 3129 N N . ASN B 1 180 ? -7.371 -27.312 -16.219 1 95.81 180 ASN B N 1
ATOM 3130 C CA . ASN B 1 180 ? -7.93 -28.609 -15.82 1 95.81 180 ASN B CA 1
ATOM 3131 C C . ASN B 1 180 ? -8.82 -28.469 -14.594 1 95.81 180 ASN B C 1
ATOM 3133 O O . ASN B 1 180 ? -9.812 -27.734 -14.617 1 95.81 180 ASN B O 1
ATOM 3137 N N . GLU B 1 181 ? -8.445 -29.109 -13.445 1 95.31 181 GLU B N 1
ATOM 3138 C CA . GLU B 1 181 ? -9.281 -29.047 -12.25 1 95.31 181 GLU B CA 1
ATOM 3139 C C . GLU B 1 181 ? -8.789 -27.969 -11.281 1 95.31 181 GLU B C 1
ATOM 3141 O O . GLU B 1 181 ? -9.383 -27.766 -10.227 1 95.31 181 GLU B O 1
ATOM 3146 N N . HIS B 1 182 ? -7.824 -27.266 -11.641 1 97.38 182 HIS B N 1
ATOM 3147 C CA . HIS B 1 182 ? -7.195 -26.297 -10.758 1 97.38 182 HIS B CA 1
ATOM 3148 C C . HIS B 1 182 ? -7.625 -24.875 -11.102 1 97.38 182 HIS B C 1
ATOM 3150 O O . HIS B 1 182 ? -7.578 -24.469 -12.266 1 97.38 182 HIS B O 1
ATOM 3156 N N . VAL B 1 183 ? -8.047 -24.188 -10.086 1 98.12 183 VAL B N 1
ATOM 3157 C CA . VAL B 1 183 ? -8.367 -22.766 -10.258 1 98.12 183 VAL B CA 1
ATOM 3158 C C . VAL B 1 183 ? -7.266 -21.906 -9.633 1 98.12 183 VAL B C 1
ATOM 3160 O O . VAL B 1 183 ? -7.047 -21.953 -8.422 1 98.12 183 VAL B O 1
ATOM 3163 N N . ILE B 1 184 ? -6.598 -21.156 -10.492 1 98.56 184 ILE B N 1
ATOM 3164 C CA . ILE B 1 184 ? -5.551 -20.219 -10.086 1 98.56 184 ILE B CA 1
ATOM 3165 C C . ILE B 1 184 ? -6.113 -18.797 -10.016 1 98.56 184 ILE B C 1
ATOM 3167 O O . ILE B 1 184 ? -6.555 -18.25 -11.031 1 98.56 184 ILE B O 1
ATOM 3171 N N . TRP B 1 185 ? -6.086 -18.203 -8.844 1 98 185 TRP B N 1
ATOM 3172 C CA . TRP B 1 185 ? -6.707 -16.891 -8.742 1 98 185 TRP B CA 1
ATOM 3173 C C . TRP B 1 185 ? -5.949 -16 -7.758 1 98 185 TRP B C 1
ATOM 3175 O O . TRP B 1 185 ? -4.941 -16.422 -7.184 1 98 185 TRP B O 1
ATOM 3185 N N . GLY B 1 186 ? -6.359 -14.781 -7.629 1 95.38 186 GLY B N 1
ATOM 3186 C CA . GLY B 1 186 ? -5.781 -13.883 -6.641 1 95.38 186 GLY B CA 1
ATOM 3187 C C . GLY B 1 186 ? -4.41 -13.367 -7.031 1 95.38 186 GLY B C 1
ATOM 3188 O O . GLY B 1 186 ? -4.176 -13.031 -8.195 1 95.38 186 GLY B O 1
ATOM 3189 N N . ILE B 1 187 ? -3.617 -13.312 -6.043 1 95.31 187 ILE B N 1
ATOM 3190 C CA . ILE B 1 187 ? -2.279 -12.758 -6.215 1 95.31 187 ILE B CA 1
ATOM 3191 C C . ILE B 1 187 ? -1.488 -13.609 -7.207 1 95.31 187 ILE B C 1
ATOM 3193 O O . ILE B 1 187 ? -0.804 -13.078 -8.086 1 95.31 187 ILE B O 1
ATOM 3197 N N . THR B 1 188 ? -1.646 -14.891 -7.09 1 97.44 188 THR B N 1
ATOM 3198 C CA . THR B 1 188 ? -0.918 -15.797 -7.969 1 97.44 188 THR B CA 1
ATOM 3199 C C . THR B 1 188 ? -1.303 -15.562 -9.43 1 97.44 188 THR B C 1
ATOM 3201 O O . THR B 1 188 ? -0.433 -15.438 -10.289 1 97.44 188 THR B O 1
ATOM 3204 N N . ALA B 1 189 ? -2.564 -15.477 -9.656 1 97.69 189 ALA B N 1
ATOM 3205 C CA . ALA B 1 189 ? -3.027 -15.219 -11.016 1 97.69 189 ALA B CA 1
ATOM 3206 C C . ALA B 1 189 ? -2.525 -13.867 -11.516 1 97.69 189 ALA B C 1
ATOM 3208 O O . ALA B 1 189 ? -2.176 -13.719 -12.688 1 97.69 189 ALA B O 1
ATOM 3209 N N . THR B 1 190 ? -2.51 -12.914 -10.68 1 95.75 190 THR B N 1
ATOM 3210 C CA . THR B 1 190 ? -2.033 -11.578 -11.031 1 95.75 190 THR B CA 1
ATOM 3211 C C . THR B 1 190 ? -0.568 -11.625 -11.453 1 95.75 190 THR B C 1
ATOM 3213 O O . THR B 1 190 ? -0.194 -11.031 -12.469 1 95.75 190 THR B O 1
ATOM 3216 N N . ILE B 1 191 ? 0.205 -12.289 -10.711 1 95.62 191 ILE B N 1
ATOM 3217 C CA . ILE B 1 191 ? 1.628 -12.43 -11 1 95.62 191 ILE B CA 1
ATOM 3218 C C . ILE B 1 191 ? 1.813 -13.156 -12.328 1 95.62 191 ILE B C 1
ATOM 3220 O O . ILE B 1 191 ? 2.607 -12.734 -13.172 1 95.62 191 ILE B O 1
ATOM 3224 N N . LEU B 1 192 ? 1.09 -14.172 -12.531 1 97.06 192 LEU B N 1
ATOM 3225 C CA . LEU B 1 192 ? 1.23 -14.984 -13.734 1 97.06 192 LEU B CA 1
ATOM 3226 C C . LEU B 1 192 ? 0.756 -14.211 -14.961 1 97.06 192 LEU B C 1
ATOM 3228 O O . LEU B 1 192 ? 1.338 -14.344 -16.047 1 97.06 192 LEU B O 1
ATOM 3232 N N . LYS B 1 193 ? -0.3 -13.5 -14.797 1 96.12 193 LYS B N 1
ATOM 3233 C CA . LYS B 1 193 ? -0.747 -12.641 -15.891 1 96.12 193 LYS B CA 1
ATOM 3234 C C . LYS B 1 193 ? 0.332 -11.633 -16.266 1 96.12 193 LYS B C 1
ATOM 3236 O O . LYS B 1 193 ? 0.604 -11.43 -17.453 1 96.12 193 LYS B O 1
ATOM 3241 N N . ARG B 1 194 ? 0.902 -11.016 -15.32 1 92.69 194 ARG B N 1
ATOM 3242 C CA . ARG B 1 194 ? 1.974 -10.062 -15.578 1 92.69 194 ARG B CA 1
ATOM 3243 C C . ARG B 1 194 ? 3.164 -10.742 -16.25 1 92.69 194 ARG B C 1
ATOM 3245 O O . ARG B 1 194 ? 3.75 -10.195 -17.188 1 92.69 194 ARG B O 1
ATOM 3252 N N . PHE B 1 195 ? 3.514 -11.875 -15.734 1 94.12 195 PHE B N 1
ATOM 3253 C CA . PHE B 1 195 ? 4.59 -12.672 -16.328 1 94.12 195 PHE B CA 1
ATOM 3254 C C . PHE B 1 195 ? 4.324 -12.93 -17.797 1 94.12 195 PHE B C 1
ATOM 3256 O O . PHE B 1 195 ? 5.195 -12.688 -18.641 1 94.12 195 PHE B O 1
ATOM 3263 N N . ALA B 1 196 ? 3.145 -13.367 -18.062 1 95.62 196 ALA B N 1
ATOM 3264 C CA . ALA B 1 196 ? 2.754 -13.664 -19.438 1 95.62 196 ALA B CA 1
ATOM 3265 C C . ALA B 1 196 ? 2.822 -12.406 -20.312 1 95.62 196 ALA B C 1
ATOM 3267 O O . ALA B 1 196 ? 3.297 -12.461 -21.438 1 95.62 196 ALA B O 1
ATOM 3268 N N . ASP B 1 197 ? 2.33 -11.297 -19.797 1 92.5 197 ASP B N 1
ATOM 3269 C CA . ASP B 1 197 ? 2.348 -10.031 -20.531 1 92.5 197 ASP B CA 1
ATOM 3270 C C . ASP B 1 197 ? 3.777 -9.617 -20.859 1 92.5 197 ASP B C 1
ATOM 3272 O O . ASP B 1 197 ? 4.02 -9.016 -21.906 1 92.5 197 ASP B O 1
ATOM 3276 N N . LEU B 1 198 ? 4.734 -9.914 -20 1 88.38 198 LEU B N 1
ATOM 3277 C CA . LEU B 1 198 ? 6.121 -9.492 -20.172 1 88.38 198 LEU B CA 1
ATOM 3278 C C . LEU B 1 198 ? 6.828 -10.367 -21.203 1 88.38 198 LEU B C 1
ATOM 3280 O O . LEU B 1 198 ? 7.715 -9.891 -21.922 1 88.38 198 LEU B O 1
ATOM 3284 N N . ILE B 1 199 ? 6.445 -11.609 -21.297 1 91.31 199 ILE B N 1
ATOM 3285 C CA . ILE B 1 199 ? 7.223 -12.508 -22.156 1 91.31 199 ILE B CA 1
ATOM 3286 C C . ILE B 1 199 ? 6.543 -12.656 -23.516 1 91.31 199 ILE B C 1
ATOM 3288 O O . ILE B 1 199 ? 7.035 -13.367 -24.391 1 91.31 199 ILE B O 1
ATOM 3292 N N . LYS B 1 200 ? 5.406 -12.047 -23.609 1 87.19 200 LYS B N 1
ATOM 3293 C CA . LYS B 1 200 ? 4.754 -12.039 -24.906 1 87.19 200 LYS B CA 1
ATOM 3294 C C . LYS B 1 200 ? 5.555 -11.219 -25.922 1 87.19 200 LYS B C 1
ATOM 3296 O O . LYS B 1 200 ? 6.098 -10.164 -25.578 1 87.19 200 LYS B O 1
#

Solvent-accessible surface area (backbone atoms only — not comparable to full-atom values): 21405 Å² total; per-residue (Å²): 107,68,69,55,40,65,65,22,45,82,36,75,51,45,66,64,57,81,56,48,47,29,8,27,31,50,36,34,43,79,53,96,94,36,52,29,33,47,38,30,25,27,14,70,82,39,88,69,66,36,51,39,42,36,51,40,37,40,70,44,53,93,95,48,50,55,68,53,24,16,47,50,31,30,22,63,44,41,53,45,58,65,87,33,52,43,75,45,25,38,40,54,21,40,68,49,62,65,48,33,35,43,39,39,29,35,27,33,53,54,84,73,82,79,68,90,60,47,30,57,78,56,34,63,42,76,52,73,43,54,49,60,54,56,66,73,44,81,57,49,76,40,67,33,38,37,39,74,44,73,52,89,82,53,67,38,87,67,38,69,64,28,88,70,42,86,70,77,62,40,73,47,72,42,29,39,40,76,57,91,93,43,55,32,36,48,69,47,28,48,53,48,51,51,51,33,65,68,72,100,108,67,68,54,43,65,65,22,45,83,36,75,52,46,67,65,58,81,56,47,46,30,10,26,30,50,35,34,45,77,54,97,94,37,52,29,33,49,37,29,26,27,14,70,83,39,87,71,67,36,52,38,42,35,50,42,35,38,69,45,54,92,95,48,49,56,69,55,22,16,47,51,30,30,24,62,43,42,56,46,59,65,88,32,51,44,76,46,24,39,40,54,20,39,66,49,62,64,48,31,36,44,39,39,28,35,26,32,54,53,85,74,80,79,67,90,60,47,31,58,79,56,34,63,42,76,49,72,44,53,50,61,52,56,67,73,44,81,58,50,76,40,67,33,37,36,40,72,44,73,52,89,80,54,67,37,88,68,38,70,66,28,88,70,42,86,69,76,62,40,74,47,72,43,29,38,40,77,57,90,93,43,55,32,36,48,70,46,27,46,53,49,51,51,51,33,63,67,72,100

Nearest PDB structures (foldseek):
  1nqy-assembly1_A  TM=8.372E-01  e=1.330E-12  Deinococcus radiodurans
  6gll-assembly1_A  TM=6.857E-01  e=5.181E-06  Homo sapiens
  3gz8-assembly2_D  TM=6.692E-01  e=7.001E-06  Shewanella oneidensis
  6glt-assembly1_A  TM=6.772E-01  e=1.835E-05  Homo sapiens
  3gz5-assembly1_A  TM=6.192E-01  e=7.331E-05  Shewanella oneidensis

pLDDT: mean 92.01, std 7.28, range [65.12, 98.69]

Foldseek 3Di:
DVVVCVVPVVDDDDDPFPAWEKEFEQEWDDDPNFIKTKKFFWDQPDPPPHRAIAGQMTTADPPGDNVRRHLVSCCQFQVQDSVQKAWPAWDDWDADPPRYIYTYTYIYGHPDDDRPDGDCNTTVDMDIDTLVLLLVDFWDKDKDKDDDDDDPPPPLVVDDCRVPDDGDMDIDIKTWDDDPPHIHIDPRRVVSNVVSVVVD/DVVVCVVPVVDDDDDPFPAWEKEFEQEWDDDPNFIKTKWFFWDQPDPPPHRAIAGQMTTADPPGDNVRRHLVSCCQFQVADSVQKAWPFWDDWDADPPRYIYTYTYIYGHPDDDRPDGDCNTTVDMDIDTLVLLLVDFWDKDKDKDDDDDDPPPPLVVDDCRVPDDGDMDMDIKTWDDDPPHIHIDPRRVVSNVVSVVVD

Radius of gyration: 24.96 Å; Cα contacts (8 Å, |Δi|>4): 822; chains: 2; bounding box: 45×75×51 Å

InterPro domains:
  IPR000086 NUDIX hydrolase domain [PF00293] (20-135)
  IPR000086 NUDIX hydrolase domain [PS51462] (19-152)
  IPR015797 NUDIX hydrolase-like domain superfamily [SSF55811] (19-196)
  IPR020084 NUDIX hydrolase, conserved site [PS00893] (58-79)
  IPR045121 Coenzyme A pyrophosphatase [PTHR12992] (17-199)
  IPR045121 Coenzyme A pyrophosphatase [cd03426] (20-195)